Protein AF-A0A6A9UX81-F1 (afdb_monomer)

Structure (mmCIF, N/CA/C/O backbone):
data_AF-A0A6A9UX81-F1
#
_entry.id   AF-A0A6A9UX81-F1
#
loop_
_atom_site.group_PDB
_atom_site.id
_atom_site.type_symbol
_atom_site.label_atom_id
_atom_site.label_alt_id
_atom_site.label_comp_id
_atom_site.label_asym_id
_atom_site.label_entity_id
_atom_site.label_seq_id
_atom_site.pdbx_PDB_ins_code
_atom_site.Cartn_x
_atom_site.Cartn_y
_atom_site.Cartn_z
_atom_site.occupancy
_atom_site.B_iso_or_equiv
_atom_site.auth_seq_id
_atom_site.auth_comp_id
_atom_site.auth_asym_id
_atom_site.auth_atom_id
_atom_site.pdbx_PDB_model_num
ATOM 1 N N . MET A 1 1 ? 59.234 -7.503 52.855 1.00 33.50 1 MET A N 1
ATOM 2 C CA . MET A 1 1 ? 59.767 -7.468 51.477 1.00 33.50 1 MET A CA 1
ATOM 3 C C . MET A 1 1 ? 58.639 -6.999 50.568 1.00 33.50 1 MET A C 1
ATOM 5 O O . MET A 1 1 ? 57.685 -7.744 50.444 1.00 33.50 1 MET A O 1
ATOM 9 N N . GLY A 1 2 ? 58.583 -5.794 50.012 1.00 33.25 2 GLY A N 1
ATOM 10 C CA . GLY A 1 2 ? 59.412 -4.594 50.108 1.00 33.25 2 GLY A CA 1
ATOM 11 C C . GLY A 1 2 ? 58.524 -3.349 49.903 1.00 33.25 2 GLY A C 1
ATOM 12 O O . GLY A 1 2 ? 57.433 -3.483 49.359 1.00 33.25 2 GLY A O 1
ATOM 13 N N . ASP A 1 3 ? 58.996 -2.227 50.456 1.00 30.67 3 ASP A N 1
ATOM 14 C CA . ASP A 1 3 ? 58.802 -0.784 50.182 1.00 30.67 3 ASP A CA 1
ATOM 15 C C . ASP A 1 3 ? 57.480 -0.280 49.552 1.00 30.67 3 ASP A C 1
ATOM 17 O O . ASP A 1 3 ? 56.977 -0.829 48.586 1.00 30.67 3 ASP A O 1
ATOM 21 N N . GLY A 1 4 ? 56.851 0.827 49.956 1.00 28.33 4 GLY A N 1
ATOM 22 C CA . GLY A 1 4 ? 57.247 1.945 50.812 1.00 28.33 4 GLY A CA 1
ATOM 23 C C . GLY A 1 4 ? 56.538 3.231 50.330 1.00 28.33 4 GLY A C 1
ATOM 24 O O . GLY A 1 4 ? 56.509 3.489 49.137 1.00 28.33 4 GLY A O 1
ATOM 25 N N . GLN A 1 5 ? 55.964 3.992 51.277 1.00 32.72 5 GLN A N 1
ATOM 26 C CA . GLN A 1 5 ? 55.718 5.459 51.307 1.00 32.72 5 GLN A CA 1
ATOM 27 C C . GLN A 1 5 ? 55.005 6.160 50.120 1.00 32.72 5 GLN A C 1
ATOM 29 O O . GLN A 1 5 ? 55.440 6.132 48.983 1.00 32.72 5 GLN A O 1
ATOM 34 N N . ALA A 1 6 ? 53.826 6.768 50.308 1.00 31.14 6 ALA A N 1
ATOM 35 C CA . ALA A 1 6 ? 53.504 8.025 51.017 1.00 31.14 6 ALA A CA 1
ATOM 36 C C . ALA A 1 6 ? 53.803 9.316 50.221 1.00 31.14 6 ALA A C 1
ATOM 38 O O . ALA A 1 6 ? 54.936 9.601 49.860 1.00 31.14 6 ALA A O 1
ATOM 39 N N . GLY A 1 7 ? 52.762 10.141 50.047 1.00 28.92 7 GLY A N 1
ATOM 40 C CA . GLY A 1 7 ? 52.852 11.495 49.493 1.00 28.92 7 GLY A CA 1
ATOM 41 C C . GLY A 1 7 ? 51.520 12.252 49.553 1.00 28.92 7 GLY A C 1
ATOM 42 O O . GLY A 1 7 ? 50.871 12.453 48.533 1.00 28.92 7 GLY A O 1
ATOM 43 N N . ARG A 1 8 ? 51.095 12.662 50.758 1.00 28.88 8 ARG A N 1
ATOM 44 C CA . ARG A 1 8 ? 50.194 13.821 50.957 1.00 28.88 8 ARG A CA 1
ATOM 45 C C . ARG A 1 8 ? 51.059 15.097 50.865 1.00 28.88 8 ARG A C 1
ATOM 47 O O . ARG A 1 8 ? 52.245 15.026 51.155 1.00 28.88 8 ARG A O 1
ATOM 54 N N . CYS A 1 9 ? 50.604 16.285 50.475 1.00 26.42 9 CYS A N 1
ATOM 55 C CA . CYS A 1 9 ? 49.669 17.187 51.159 1.00 26.42 9 CYS A CA 1
ATOM 56 C C . CYS A 1 9 ? 49.720 18.538 50.407 1.00 26.42 9 CYS A C 1
ATOM 58 O O . CYS A 1 9 ? 50.811 18.935 50.003 1.00 26.42 9 CYS A O 1
ATOM 60 N N . ARG A 1 10 ? 48.610 19.294 50.372 1.00 29.39 10 ARG A N 1
ATOM 61 C CA . ARG A 1 10 ? 48.448 20.653 50.961 1.00 29.39 10 ARG A CA 1
ATOM 62 C C . ARG A 1 10 ? 47.252 21.395 50.327 1.00 29.39 10 ARG A C 1
ATOM 64 O O . ARG A 1 10 ? 47.310 21.801 49.175 1.00 29.39 10 ARG A O 1
ATOM 71 N N . GLY A 1 11 ? 46.186 21.589 51.119 1.00 28.98 11 GLY A N 1
ATOM 72 C CA . GLY A 1 11 ? 45.311 22.780 51.033 1.00 28.98 11 GLY A CA 1
ATOM 73 C C . GLY A 1 11 ? 46.035 24.014 51.614 1.00 28.98 11 GLY A C 1
ATOM 74 O O . GLY A 1 11 ? 47.216 23.864 51.948 1.00 28.98 11 GLY A O 1
ATOM 75 N N . PRO A 1 12 ? 45.410 25.205 51.779 1.00 40.72 12 PRO A N 1
ATOM 76 C CA . PRO A 1 12 ? 44.123 25.446 52.477 1.00 40.72 12 PRO A CA 1
ATOM 77 C C . PRO A 1 12 ? 43.189 26.456 51.733 1.00 40.72 12 PRO A C 1
ATOM 79 O O . PRO A 1 12 ? 43.625 27.123 50.808 1.00 40.72 12 PRO A O 1
ATOM 82 N N . ALA A 1 13 ? 41.855 26.457 51.872 1.00 29.77 13 ALA A N 1
ATOM 83 C CA . ALA A 1 13 ? 40.932 26.866 52.957 1.00 29.77 13 ALA A CA 1
ATOM 84 C C . ALA A 1 13 ? 40.528 28.365 52.990 1.00 29.77 13 ALA A C 1
ATOM 86 O O . ALA A 1 13 ? 41.381 29.243 52.988 1.00 29.77 13 ALA A O 1
ATOM 87 N N . GLY A 1 14 ? 39.211 28.598 53.150 1.00 27.73 14 GLY A N 1
ATOM 88 C CA . GLY A 1 14 ? 38.564 29.836 53.638 1.00 27.73 14 GLY A CA 1
ATOM 89 C C . GLY A 1 14 ? 37.782 30.613 52.565 1.00 27.73 14 GLY A C 1
ATOM 90 O O . GLY A 1 14 ? 38.334 30.897 51.516 1.00 27.73 14 GLY A O 1
ATOM 91 N N . GLY A 1 15 ? 36.511 31.010 52.711 1.00 27.08 15 GLY A N 1
ATOM 92 C CA . GLY A 1 15 ? 35.544 30.951 53.815 1.00 27.08 15 GLY A CA 1
ATOM 93 C C . GLY A 1 15 ? 34.282 31.786 53.477 1.00 27.08 15 GLY A C 1
ATOM 94 O O . GLY A 1 15 ? 34.337 32.627 52.588 1.00 27.08 15 GLY A O 1
ATOM 95 N N . GLY A 1 16 ? 33.168 31.559 54.200 1.00 27.00 16 GLY A N 1
ATOM 96 C CA . GLY A 1 16 ? 31.976 32.445 54.275 1.00 27.00 16 GLY A CA 1
ATOM 97 C C . GLY A 1 16 ? 30.701 31.926 53.578 1.00 27.00 16 GLY A C 1
ATOM 98 O O . GLY A 1 16 ? 30.511 32.151 52.394 1.00 27.00 16 GLY A O 1
ATOM 99 N N . GLN A 1 17 ? 29.904 31.039 54.194 1.00 31.28 17 GLN A N 1
ATOM 100 C CA . GLN A 1 17 ? 28.659 31.304 54.969 1.00 31.28 17 GLN A CA 1
ATOM 101 C C . GLN A 1 17 ? 27.554 32.095 54.223 1.00 31.28 17 GLN A C 1
ATOM 103 O O . GLN A 1 17 ? 27.697 33.281 53.980 1.00 31.28 17 GLN A O 1
ATOM 108 N N . ARG A 1 18 ? 26.522 31.390 53.715 1.00 30.02 18 ARG A N 1
ATOM 109 C CA . ARG A 1 18 ? 25.115 31.270 54.209 1.00 30.02 18 ARG A CA 1
ATOM 110 C C . ARG A 1 18 ? 24.264 32.556 54.098 1.00 30.02 18 ARG A C 1
ATOM 112 O O . ARG A 1 18 ? 24.608 33.549 54.716 1.00 30.02 18 ARG A O 1
ATOM 119 N N . LEU A 1 19 ? 23.091 32.473 53.442 1.00 29.62 19 LEU A N 1
ATOM 120 C CA . LEU A 1 19 ? 21.732 32.549 54.042 1.00 29.62 19 LEU A CA 1
ATOM 121 C C . LEU A 1 19 ? 20.599 32.700 52.979 1.00 29.62 19 LEU A C 1
ATOM 123 O O . LEU A 1 19 ? 20.724 33.444 52.020 1.00 29.62 19 LEU A O 1
ATOM 127 N N . HIS A 1 20 ? 19.504 31.968 53.235 1.00 26.72 20 HIS A N 1
ATOM 128 C CA . HIS A 1 20 ? 18.062 32.170 52.958 1.00 26.72 20 HIS A CA 1
ATOM 129 C C . HIS A 1 20 ? 17.434 32.485 51.573 1.00 26.72 20 HIS A C 1
ATOM 131 O O . HIS A 1 20 ? 17.613 33.538 50.984 1.00 26.72 20 HIS A O 1
ATOM 137 N N . ALA A 1 21 ? 16.541 31.556 51.182 1.00 31.17 21 ALA A N 1
ATOM 138 C CA . ALA A 1 21 ? 15.110 31.686 50.836 1.00 31.17 21 ALA A CA 1
ATOM 139 C C . ALA A 1 21 ? 14.558 32.952 50.136 1.00 31.17 21 ALA A C 1
ATOM 141 O O . ALA A 1 21 ? 14.600 34.047 50.682 1.00 31.17 21 ALA A O 1
ATOM 142 N N . GLY A 1 22 ? 13.816 32.742 49.037 1.00 26.39 22 GLY A N 1
ATOM 143 C CA . GLY A 1 22 ? 12.868 33.723 48.495 1.00 26.39 22 GLY A CA 1
ATOM 144 C C . GLY A 1 22 ? 12.049 33.192 47.313 1.00 26.39 22 GLY A C 1
ATOM 145 O O . GLY A 1 22 ? 12.591 32.924 46.248 1.00 26.39 22 GLY A O 1
ATOM 146 N N . ARG A 1 23 ? 10.735 33.029 47.517 1.00 30.92 23 ARG A N 1
ATOM 147 C CA . ARG A 1 23 ? 9.709 32.787 46.485 1.00 30.92 23 ARG A CA 1
ATOM 148 C C . ARG A 1 23 ? 9.555 34.018 45.579 1.00 30.92 23 ARG A C 1
ATOM 150 O O . ARG A 1 23 ? 9.539 35.122 46.108 1.00 30.92 23 ARG A O 1
ATOM 157 N N . ALA A 1 24 ? 9.247 33.821 44.296 1.00 29.77 24 ALA A N 1
ATOM 158 C CA . ALA A 1 24 ? 8.413 34.749 43.521 1.00 29.77 24 ALA A CA 1
ATOM 159 C C . ALA A 1 24 ? 7.804 34.051 42.289 1.00 29.77 24 ALA A C 1
ATOM 161 O O . ALA A 1 24 ? 8.525 33.520 41.448 1.00 29.77 24 ALA A O 1
ATOM 162 N N . GLY A 1 25 ? 6.469 34.030 42.227 1.00 25.17 25 GLY A N 1
ATOM 163 C CA . GLY A 1 25 ? 5.693 33.882 40.991 1.00 25.17 25 GLY A CA 1
ATOM 164 C C . GLY A 1 25 ? 5.454 35.257 40.325 1.00 25.17 25 GLY A C 1
ATOM 165 O O . GLY A 1 25 ? 6.233 36.169 40.586 1.00 25.17 25 GLY A O 1
ATOM 166 N N . PRO A 1 26 ? 4.411 35.434 39.489 1.00 51.25 26 PRO A N 1
ATOM 167 C CA . PRO A 1 26 ? 4.573 35.672 38.047 1.00 51.25 26 PRO A CA 1
ATOM 168 C C . PRO A 1 26 ? 4.013 37.025 37.529 1.00 51.25 26 PRO A C 1
ATOM 170 O O . PRO A 1 26 ? 3.548 37.843 38.317 1.00 51.25 26 PRO A O 1
ATOM 173 N N . ASP A 1 27 ? 3.989 37.150 36.185 1.00 28.89 27 ASP A N 1
ATOM 174 C CA . ASP A 1 27 ? 3.226 38.080 35.303 1.00 28.89 27 ASP A CA 1
ATOM 175 C C . ASP A 1 27 ? 3.899 39.428 34.911 1.00 28.89 27 ASP A C 1
ATOM 177 O O . ASP A 1 27 ? 4.815 39.855 35.613 1.00 28.89 27 ASP A O 1
ATOM 181 N N . PRO A 1 28 ? 3.473 40.165 33.844 1.00 41.22 28 PRO A N 1
ATOM 182 C CA . PRO A 1 28 ? 2.483 39.860 32.797 1.00 41.22 28 PRO A CA 1
ATOM 183 C C . PRO A 1 28 ? 2.856 40.234 31.333 1.00 41.22 28 PRO A C 1
ATOM 185 O O . PRO A 1 28 ? 3.861 40.864 31.014 1.00 41.22 28 PRO A O 1
ATOM 188 N N . ALA A 1 29 ? 1.938 39.828 30.450 1.00 31.98 29 ALA A N 1
ATOM 189 C CA . ALA A 1 29 ? 1.677 40.195 29.055 1.00 31.98 29 ALA A CA 1
ATOM 190 C C . ALA A 1 29 ? 2.206 41.538 28.497 1.00 31.98 29 ALA A C 1
ATOM 192 O O . ALA A 1 29 ? 1.993 42.603 29.074 1.00 31.98 29 ALA A O 1
ATOM 193 N N . VAL A 1 30 ? 2.657 41.507 27.231 1.00 33.72 30 VAL A N 1
ATOM 194 C CA . VAL A 1 30 ? 2.607 42.667 26.321 1.00 33.72 30 VAL A CA 1
ATOM 195 C C . VAL A 1 30 ? 1.978 42.275 24.981 1.00 33.72 30 VAL A C 1
ATOM 197 O O . VAL A 1 30 ? 2.383 41.330 24.307 1.00 33.72 30 VAL A O 1
ATOM 200 N N . ARG A 1 31 ? 0.934 43.037 24.646 1.00 29.77 31 ARG A N 1
ATOM 201 C CA . ARG A 1 31 ? 0.077 42.981 23.458 1.00 29.77 31 ARG A CA 1
ATOM 202 C C . ARG A 1 31 ? 0.828 43.363 22.179 1.00 29.77 31 ARG A C 1
ATOM 204 O O . ARG A 1 31 ? 1.710 44.214 22.194 1.00 29.77 31 ARG A O 1
ATOM 211 N N . GLY A 1 32 ? 0.401 42.767 21.068 1.00 28.34 32 GLY A N 1
ATOM 212 C CA . GLY A 1 32 ? 0.969 42.971 19.740 1.00 28.34 32 GLY A CA 1
ATOM 213 C C . GLY A 1 32 ? 0.595 44.277 19.031 1.00 28.34 32 GLY A C 1
ATOM 214 O O . GLY A 1 32 ? -0.259 45.050 19.466 1.00 28.34 32 GLY A O 1
ATOM 215 N N . ARG A 1 33 ? 1.221 44.452 17.863 1.00 28.62 33 ARG A N 1
ATOM 216 C CA . ARG A 1 33 ? 0.778 45.309 16.756 1.00 28.62 33 ARG A CA 1
ATOM 217 C C . ARG A 1 33 ? 1.130 44.652 15.406 1.00 28.62 33 ARG A C 1
ATOM 219 O O . ARG A 1 33 ? 2.049 43.837 15.363 1.00 28.62 33 ARG A O 1
ATOM 226 N N . PRO A 1 34 ? 0.371 44.952 14.336 1.00 30.97 34 PRO A N 1
ATOM 227 C CA . PRO A 1 34 ? 0.223 44.087 13.166 1.00 30.97 34 PRO A CA 1
ATOM 228 C C . PRO A 1 34 ? 1.205 44.432 12.038 1.00 30.97 34 PRO A C 1
ATOM 230 O O . PRO A 1 34 ? 1.496 45.604 11.802 1.00 30.97 34 PRO A O 1
ATOM 233 N N . LEU A 1 35 ? 1.658 43.418 11.295 1.00 31.75 35 LEU A N 1
ATOM 234 C CA . LEU A 1 35 ? 2.387 43.591 10.035 1.00 31.75 35 LEU A CA 1
ATOM 235 C C . LEU A 1 35 ? 1.437 43.442 8.841 1.00 31.75 35 LEU A C 1
ATOM 237 O O . LEU A 1 35 ? 0.598 42.544 8.785 1.00 31.75 35 LEU A O 1
ATOM 241 N N . ALA A 1 36 ? 1.563 44.398 7.926 1.00 30.00 36 ALA A N 1
ATOM 242 C CA . ALA A 1 36 ? 0.668 44.680 6.819 1.00 30.00 36 ALA A CA 1
ATOM 243 C C . ALA A 1 36 ? 0.639 43.584 5.739 1.00 30.00 36 ALA A C 1
ATOM 245 O O . ALA A 1 36 ? 1.663 43.026 5.348 1.00 30.00 36 ALA A O 1
ATOM 246 N N . LEU A 1 37 ? -0.565 43.347 5.212 1.00 31.47 37 LEU A N 1
ATOM 247 C CA . LEU A 1 37 ? -0.847 42.529 4.035 1.00 31.47 37 LEU A CA 1
ATOM 248 C C . LEU A 1 37 ? -0.314 43.213 2.766 1.00 31.47 37 LEU A C 1
ATOM 250 O O . LEU A 1 37 ? -0.820 44.259 2.357 1.00 31.47 37 LEU A O 1
ATOM 254 N N . ALA A 1 38 ? 0.667 42.592 2.111 1.00 34.81 38 ALA A N 1
ATOM 255 C CA . ALA A 1 38 ? 1.052 42.915 0.741 1.00 34.81 38 ALA A CA 1
ATOM 256 C C . ALA A 1 38 ? 0.093 42.231 -0.252 1.00 34.81 38 ALA A C 1
ATOM 258 O O . ALA A 1 38 ? -0.232 41.051 -0.128 1.00 34.81 38 ALA A O 1
ATOM 259 N N . GLY A 1 39 ? -0.394 43.009 -1.220 1.00 27.59 39 GLY A N 1
ATOM 260 C CA . GLY A 1 39 ? -1.513 42.671 -2.096 1.00 27.59 39 GLY A CA 1
ATOM 261 C C . GLY A 1 39 ? -1.293 41.486 -3.041 1.00 27.59 39 GLY A C 1
ATOM 262 O O . GLY A 1 39 ? -0.326 41.419 -3.798 1.00 27.59 39 GLY A O 1
ATOM 263 N N . HIS A 1 40 ? -2.285 40.597 -3.081 1.00 30.58 40 HIS A N 1
ATOM 264 C CA . HIS A 1 40 ? -2.420 39.574 -4.111 1.00 30.58 40 HIS A CA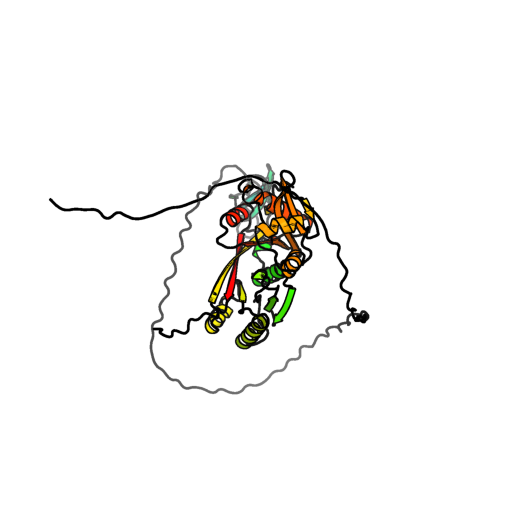 1
ATOM 265 C C . HIS A 1 40 ? -2.932 40.188 -5.423 1.00 30.58 40 HIS A C 1
ATOM 267 O O . HIS A 1 40 ? -4.064 40.672 -5.510 1.00 30.58 40 HIS A O 1
ATOM 273 N N . ARG A 1 41 ? -2.124 40.107 -6.488 1.00 29.47 41 ARG A N 1
ATOM 274 C CA . ARG A 1 41 ? -2.603 40.283 -7.867 1.00 29.47 41 ARG A CA 1
ATOM 275 C C . ARG A 1 41 ? -3.557 39.135 -8.215 1.00 29.47 41 ARG A C 1
ATOM 277 O O . ARG A 1 41 ? -3.158 37.977 -8.278 1.00 29.47 41 ARG A O 1
ATOM 284 N N . ARG A 1 42 ? -4.825 39.471 -8.471 1.00 31.02 42 ARG A N 1
ATOM 285 C CA . ARG A 1 42 ? -5.843 38.557 -9.011 1.00 31.02 42 ARG A CA 1
ATOM 286 C C . ARG A 1 42 ? -5.462 38.118 -10.429 1.00 31.02 42 ARG A C 1
ATOM 288 O O . ARG A 1 42 ? -5.586 38.902 -11.367 1.00 31.02 42 ARG A O 1
ATOM 295 N N . VAL A 1 43 ? -5.083 36.854 -10.602 1.00 31.77 43 VAL A N 1
ATOM 296 C CA . VAL A 1 43 ? -5.045 36.206 -11.922 1.00 31.77 43 VAL A CA 1
ATOM 297 C C . VAL A 1 43 ? -6.451 35.687 -12.234 1.00 31.77 43 VAL A C 1
ATOM 299 O O . VAL A 1 43 ? -6.961 34.784 -11.574 1.00 31.77 43 VAL A O 1
ATOM 302 N N . ARG A 1 44 ? -7.115 36.296 -13.224 1.00 29.09 44 ARG A N 1
ATOM 303 C CA . ARG A 1 44 ? -8.396 35.819 -13.767 1.00 29.09 44 ARG A CA 1
ATOM 304 C C . ARG A 1 44 ? -8.153 34.550 -14.590 1.00 29.09 44 ARG A C 1
ATOM 306 O O . ARG A 1 44 ? -7.587 34.630 -15.677 1.00 29.09 44 ARG A O 1
ATOM 313 N N . LEU A 1 45 ? -8.641 33.403 -14.121 1.00 32.31 45 LEU A N 1
ATOM 314 C CA . LEU A 1 45 ? -8.767 32.198 -14.946 1.00 32.31 45 LEU A CA 1
ATOM 315 C C . LEU A 1 45 ? -9.900 32.402 -15.965 1.00 32.31 45 LEU A C 1
ATOM 317 O O . LEU A 1 45 ? -11.072 32.511 -15.599 1.00 32.31 45 LEU A O 1
ATOM 321 N N . ARG A 1 46 ? -9.552 32.477 -17.255 1.00 30.38 46 ARG A N 1
ATOM 322 C CA . ARG A 1 46 ? -10.523 32.435 -18.357 1.00 30.38 46 ARG A CA 1
ATOM 323 C C . ARG A 1 46 ? -11.106 31.021 -18.450 1.00 30.38 46 ARG A C 1
ATOM 325 O O . ARG A 1 46 ? -10.376 30.059 -18.663 1.00 30.38 46 ARG A O 1
ATOM 332 N N . ARG A 1 47 ? -12.430 30.902 -18.310 1.00 31.53 47 ARG A N 1
ATOM 333 C CA . ARG A 1 47 ? -13.185 29.681 -18.627 1.00 31.53 47 ARG A CA 1
ATOM 334 C C . ARG A 1 47 ? -13.203 29.487 -20.147 1.00 31.53 47 ARG A C 1
ATOM 336 O O . ARG A 1 47 ? -13.728 30.345 -20.851 1.00 31.53 47 ARG A O 1
ATOM 343 N N . HIS A 1 48 ? -12.671 28.368 -20.639 1.00 31.83 48 HIS A N 1
ATOM 344 C CA . HIS A 1 48 ? -12.914 27.911 -22.010 1.00 31.83 48 HIS A CA 1
ATOM 345 C C . HIS A 1 48 ? -14.214 27.085 -22.073 1.00 31.83 48 HIS A C 1
ATOM 347 O O . HIS A 1 48 ? -14.469 26.286 -21.167 1.00 31.83 48 HIS A O 1
ATOM 353 N N . PRO A 1 49 ? -15.056 27.273 -23.106 1.00 32.22 49 PRO A N 1
ATOM 354 C CA . PRO A 1 49 ? -16.322 26.565 -23.245 1.00 32.22 49 PRO A CA 1
ATOM 355 C C . PRO A 1 49 ? -16.127 25.119 -23.723 1.00 32.22 49 PRO A C 1
ATOM 357 O O . PRO A 1 49 ? -15.221 24.807 -24.494 1.00 32.22 49 PRO A O 1
ATOM 360 N N . ARG A 1 50 ? -17.020 24.242 -23.252 1.00 34.75 50 ARG A N 1
ATOM 361 C CA . ARG A 1 50 ? -17.103 22.812 -23.579 1.00 34.75 50 ARG A CA 1
ATOM 362 C C . ARG A 1 50 ? -17.387 22.613 -25.075 1.00 34.75 50 ARG A C 1
ATOM 364 O O . ARG A 1 50 ? -18.493 22.897 -25.529 1.00 34.75 50 ARG A O 1
ATOM 371 N N . GLY A 1 51 ? -16.409 22.101 -25.819 1.00 29.23 51 GLY A N 1
ATOM 372 C CA . GLY A 1 51 ? -16.589 21.600 -27.185 1.00 29.23 51 GLY A CA 1
ATOM 373 C C . GLY A 1 51 ? -17.123 20.163 -27.190 1.00 29.23 51 GLY A C 1
ATOM 374 O O . GLY A 1 51 ? -16.677 19.332 -26.403 1.00 29.23 51 GLY A O 1
ATOM 375 N N . ARG A 1 52 ? -18.103 19.888 -28.061 1.00 34.75 52 ARG A N 1
ATOM 376 C CA . ARG A 1 52 ? -18.666 18.553 -28.346 1.00 34.75 52 ARG A CA 1
ATOM 377 C C . ARG A 1 52 ? -17.589 17.581 -28.871 1.00 34.75 52 ARG A C 1
ATOM 379 O O . ARG A 1 52 ? -16.675 18.034 -29.557 1.00 34.75 52 ARG A O 1
ATOM 386 N N . PRO A 1 53 ? -17.712 16.262 -28.628 1.00 35.03 53 PRO A N 1
ATOM 387 C CA . PRO A 1 53 ? -16.794 15.276 -29.194 1.00 35.03 53 PRO A CA 1
ATOM 388 C C . PRO A 1 53 ? -17.019 15.098 -30.712 1.00 35.03 53 PRO A C 1
ATOM 390 O O . PRO A 1 53 ? -18.158 15.220 -31.173 1.00 35.03 53 PRO A O 1
ATOM 393 N N . PRO A 1 54 ? -15.966 14.802 -31.498 1.00 34.44 54 PRO A N 1
ATOM 394 C CA . PRO A 1 54 ? -16.087 14.580 -32.934 1.00 34.44 54 PRO A CA 1
ATOM 395 C C . PRO A 1 54 ? -16.688 13.205 -33.261 1.00 34.44 54 PRO A C 1
ATOM 397 O O . PRO A 1 54 ? -16.397 12.195 -32.622 1.00 34.44 54 PRO A O 1
ATOM 400 N N . VAL A 1 55 ? -17.519 13.192 -34.303 1.00 35.81 55 VAL A N 1
ATOM 401 C CA . VAL A 1 55 ? -18.123 12.010 -34.929 1.00 35.81 55 VAL A CA 1
ATOM 402 C C . VAL A 1 55 ? -17.061 11.285 -35.764 1.00 35.81 55 VAL A C 1
ATOM 404 O O . VAL A 1 55 ? -16.446 11.888 -36.640 1.00 35.81 55 VAL A O 1
ATOM 407 N N . LEU A 1 56 ? -16.852 9.991 -35.509 1.00 36.38 56 LEU A N 1
ATOM 408 C CA . LEU A 1 56 ? -16.014 9.118 -36.339 1.00 36.38 56 LEU A CA 1
ATOM 409 C C . LEU A 1 56 ? -16.775 8.719 -37.619 1.00 36.38 56 LEU A C 1
ATOM 411 O O . LEU A 1 56 ? -17.878 8.179 -37.501 1.00 36.38 56 LEU A O 1
ATOM 415 N N . PRO A 1 57 ? -16.223 8.908 -38.833 1.00 35.06 57 PRO A N 1
ATOM 416 C CA . PRO A 1 57 ? -16.820 8.354 -40.039 1.00 35.06 57 PRO A CA 1
ATOM 417 C C . PRO A 1 57 ? -16.517 6.853 -40.170 1.00 35.06 57 PRO A C 1
ATOM 419 O O . PRO A 1 57 ? -15.419 6.372 -39.886 1.00 35.06 57 PRO A O 1
ATOM 422 N N . GLY A 1 58 ? -17.554 6.122 -40.580 1.00 30.19 58 GLY A N 1
ATOM 423 C CA . GLY A 1 58 ? -17.628 4.668 -40.611 1.00 30.19 58 GLY A CA 1
ATOM 424 C C . GLY A 1 58 ? -16.692 3.970 -41.599 1.00 30.19 58 GLY A C 1
ATOM 425 O O . GLY A 1 58 ? -16.296 4.493 -42.639 1.00 30.19 58 GLY A O 1
ATOM 426 N N . ARG A 1 59 ? -16.391 2.717 -41.249 1.00 32.12 59 ARG A N 1
ATOM 427 C CA . ARG A 1 59 ? -15.679 1.735 -42.069 1.00 32.12 59 ARG A CA 1
ATOM 428 C C . ARG A 1 59 ? -16.423 1.490 -43.388 1.00 32.12 59 ARG A C 1
ATOM 430 O O . ARG A 1 59 ? -17.606 1.159 -43.369 1.00 32.12 59 ARG A O 1
ATOM 437 N N . ARG A 1 60 ? -15.704 1.543 -44.513 1.00 31.59 60 ARG A N 1
ATOM 438 C CA . ARG A 1 60 ? -16.085 0.862 -45.761 1.00 31.59 60 ARG A CA 1
ATOM 439 C C . ARG A 1 60 ? -15.159 -0.340 -45.997 1.00 31.59 60 ARG A C 1
ATOM 441 O O . ARG A 1 60 ? -13.973 -0.246 -45.678 1.00 31.59 60 ARG A O 1
ATOM 448 N N . PRO A 1 61 ? -15.680 -1.463 -46.517 1.00 32.62 61 PRO A N 1
ATOM 449 C CA . PRO A 1 61 ? -14.905 -2.674 -46.759 1.00 32.62 61 PRO A CA 1
ATOM 450 C C . PRO A 1 61 ? -14.106 -2.544 -48.062 1.00 32.62 61 PRO A C 1
ATOM 452 O O . PRO A 1 61 ? -14.637 -2.089 -49.074 1.00 32.62 61 PRO A O 1
ATOM 455 N N . VAL A 1 62 ? -12.835 -2.951 -48.049 1.00 34.72 62 VAL A N 1
ATOM 456 C CA . VAL A 1 62 ? -12.007 -3.018 -49.261 1.00 34.72 62 VAL A CA 1
ATOM 457 C C . VAL A 1 62 ? -12.052 -4.434 -49.827 1.00 34.72 62 VAL A C 1
ATOM 459 O O . VAL A 1 62 ? -11.826 -5.419 -49.123 1.00 34.72 62 VAL A O 1
ATOM 462 N N . HIS A 1 63 ? -12.389 -4.490 -51.112 1.00 29.97 63 HIS A N 1
ATOM 463 C CA . HIS A 1 63 ? -12.489 -5.666 -51.960 1.00 29.97 63 HIS A CA 1
ATOM 464 C C . HIS A 1 63 ? -11.180 -6.459 -52.063 1.00 29.97 63 HIS A C 1
ATOM 466 O O . HIS A 1 63 ? -10.088 -5.902 -52.154 1.00 29.97 63 HIS A O 1
ATOM 472 N N . ARG A 1 64 ? -11.333 -7.786 -52.146 1.00 34.16 64 ARG A N 1
ATOM 473 C CA . ARG A 1 64 ? -10.328 -8.718 -52.667 1.00 34.16 64 ARG A CA 1
ATOM 474 C C . ARG A 1 64 ? -10.116 -8.460 -54.161 1.00 34.16 64 ARG A C 1
ATOM 476 O O . ARG A 1 64 ? -11.079 -8.505 -54.921 1.00 34.16 64 ARG A O 1
ATOM 483 N N . GLY A 1 65 ? -8.863 -8.290 -54.565 1.00 28.61 65 GLY A N 1
ATOM 484 C CA . GLY A 1 65 ? -8.408 -8.383 -55.950 1.00 28.61 65 GLY A CA 1
ATOM 485 C C . GLY A 1 65 ? -7.078 -9.129 -55.974 1.00 28.61 65 GLY A C 1
ATOM 486 O O . GLY A 1 65 ? -6.134 -8.717 -55.305 1.00 28.61 65 GLY A O 1
ATOM 487 N N . GLY A 1 66 ? -7.041 -10.269 -56.662 1.00 27.52 66 GLY A N 1
ATOM 488 C CA . GLY A 1 66 ? -5.829 -11.046 -56.902 1.00 27.52 66 GLY A CA 1
ATOM 489 C C . GLY A 1 66 ? -5.142 -10.650 -58.208 1.00 27.52 66 GLY A C 1
ATOM 490 O O . GLY A 1 66 ? -5.783 -10.080 -59.080 1.00 27.52 66 GLY A O 1
ATOM 491 N N . HIS A 1 67 ? -3.846 -10.961 -58.295 1.00 29.61 67 HIS A N 1
ATOM 492 C CA . HIS A 1 67 ? -3.030 -11.354 -59.464 1.00 29.61 67 HIS A CA 1
ATOM 493 C C . HIS A 1 67 ? -1.566 -11.369 -58.959 1.00 29.61 67 HIS A C 1
ATOM 495 O O . HIS A 1 67 ? -1.112 -10.396 -58.375 1.00 29.61 67 HIS A O 1
ATOM 501 N N . ALA A 1 68 ? -0.892 -12.516 -58.832 1.00 30.11 68 ALA A N 1
ATOM 502 C CA . ALA A 1 68 ? -0.229 -13.325 -59.865 1.00 30.11 68 ALA A CA 1
ATOM 503 C C . ALA A 1 68 ? 1.023 -12.665 -60.494 1.00 30.11 68 ALA A C 1
ATOM 505 O O . ALA A 1 68 ? 0.890 -11.785 -61.335 1.00 30.11 68 ALA A O 1
ATOM 506 N N . GLY A 1 69 ? 2.214 -13.211 -60.187 1.00 27.41 69 GLY A N 1
ATOM 507 C CA . GLY A 1 69 ? 3.255 -13.452 -61.203 1.00 27.41 69 GLY A CA 1
ATOM 508 C C . GLY A 1 69 ? 4.699 -12.969 -60.949 1.00 27.41 69 GLY A C 1
ATOM 509 O O . GLY A 1 69 ? 4.937 -11.773 -60.870 1.00 27.41 69 GLY A O 1
ATOM 510 N N . ARG A 1 70 ? 5.629 -13.945 -61.052 1.00 28.56 70 ARG A N 1
ATOM 511 C CA . ARG A 1 70 ? 7.095 -13.907 -61.351 1.00 28.56 70 ARG A CA 1
ATOM 512 C C . ARG A 1 70 ? 8.041 -13.592 -60.172 1.00 28.56 70 ARG A C 1
ATOM 514 O O . ARG A 1 70 ? 7.859 -12.583 -59.516 1.00 28.56 70 ARG A O 1
ATOM 521 N N . ALA A 1 71 ? 8.980 -14.444 -59.726 1.00 26.81 71 ALA A N 1
ATOM 522 C CA . ALA A 1 71 ? 10.000 -15.346 -60.319 1.00 26.81 71 ALA A CA 1
ATOM 523 C C . ALA A 1 71 ? 11.334 -14.654 -60.696 1.00 26.81 71 ALA A C 1
ATOM 525 O O . ALA A 1 71 ? 11.323 -13.702 -61.468 1.00 26.81 71 ALA A O 1
ATOM 526 N N . GLY A 1 72 ? 12.449 -15.214 -60.186 1.00 26.03 72 GLY A N 1
ATOM 527 C CA . GLY A 1 72 ? 13.863 -14.818 -60.375 1.00 26.03 72 GLY A CA 1
ATOM 528 C C . GLY A 1 72 ? 14.457 -14.205 -59.093 1.00 26.03 72 GLY A C 1
ATOM 529 O O . GLY A 1 72 ? 13.826 -13.336 -58.515 1.00 26.03 72 GLY A O 1
ATOM 530 N N . GLU A 1 73 ? 15.595 -14.596 -58.516 1.00 28.20 73 GLU A N 1
ATOM 531 C CA . GLU A 1 73 ? 16.745 -15.372 -58.989 1.00 28.20 73 GLU A CA 1
ATOM 532 C C . GLU A 1 73 ? 17.542 -15.940 -57.796 1.00 28.20 73 GLU A C 1
ATOM 534 O O . GLU A 1 73 ? 17.464 -15.454 -56.667 1.00 28.20 73 GLU A O 1
ATOM 539 N N . ALA A 1 74 ? 18.305 -16.996 -58.073 1.00 26.58 74 ALA A N 1
ATOM 540 C CA . ALA A 1 74 ? 19.161 -17.725 -57.149 1.00 26.58 74 ALA A CA 1
ATOM 541 C C . ALA A 1 74 ? 20.590 -17.154 -57.110 1.00 26.58 74 ALA A C 1
ATOM 543 O O . ALA A 1 74 ? 21.144 -16.797 -58.144 1.00 26.58 74 ALA A O 1
ATOM 544 N N . GLY A 1 75 ? 21.230 -17.195 -55.937 1.00 27.53 75 GLY A N 1
ATOM 545 C CA . GLY A 1 75 ? 22.671 -16.990 -55.766 1.00 27.53 75 GLY A CA 1
ATOM 546 C C . GLY A 1 75 ? 23.220 -17.918 -54.681 1.00 27.53 75 GLY A C 1
ATOM 547 O O . GLY A 1 75 ? 22.831 -17.824 -53.520 1.00 27.53 75 GLY A O 1
ATOM 548 N N . ARG A 1 76 ? 24.081 -18.860 -55.080 1.00 29.06 76 ARG A N 1
ATOM 549 C CA . ARG A 1 76 ? 24.761 -19.861 -54.240 1.00 29.06 76 ARG A CA 1
ATOM 550 C C . ARG A 1 76 ? 26.106 -19.322 -53.708 1.00 29.06 76 ARG A C 1
ATOM 552 O O . ARG A 1 76 ? 26.840 -18.771 -54.512 1.00 29.06 76 ARG A O 1
ATOM 559 N N . LEU A 1 77 ? 26.386 -19.581 -52.414 1.00 29.47 77 LEU A N 1
ATOM 560 C CA . LEU A 1 77 ? 27.596 -20.175 -51.757 1.00 29.47 77 LEU A CA 1
ATOM 561 C C . LEU A 1 77 ? 29.028 -19.684 -52.129 1.00 29.47 77 LEU A C 1
ATOM 563 O O . LEU A 1 77 ? 29.242 -19.324 -53.280 1.00 29.47 77 LEU A O 1
ATOM 567 N N . PRO A 1 78 ? 30.040 -19.711 -51.211 1.00 35.97 78 PRO A N 1
ATOM 568 C CA . PRO A 1 78 ? 30.498 -20.893 -50.437 1.00 35.97 78 PRO A CA 1
ATOM 569 C C . PRO A 1 78 ? 30.805 -20.655 -48.935 1.00 35.97 78 PRO A C 1
ATOM 571 O O . PRO A 1 78 ? 31.072 -19.545 -48.500 1.00 35.97 78 PRO A O 1
ATOM 574 N N . CYS A 1 79 ? 30.543 -21.626 -48.051 1.00 26.06 79 CYS A N 1
ATOM 575 C CA . CYS A 1 79 ? 31.423 -22.718 -47.576 1.00 26.06 79 CYS A CA 1
ATOM 576 C C . CYS A 1 79 ? 32.734 -22.253 -46.906 1.00 26.06 79 CYS A C 1
ATOM 578 O O . CYS A 1 79 ? 33.698 -21.925 -47.587 1.00 26.06 79 CYS A O 1
ATOM 580 N N . GLY A 1 80 ? 32.791 -22.356 -45.574 1.00 26.45 80 GLY A N 1
ATOM 581 C CA . GLY A 1 80 ? 34.013 -22.304 -44.770 1.00 26.45 80 GLY A CA 1
ATOM 582 C C . GLY A 1 80 ? 33.824 -23.130 -43.496 1.00 26.45 80 GLY A C 1
ATOM 583 O O . GLY A 1 80 ? 32.969 -22.824 -42.669 1.00 26.45 80 GLY A O 1
ATOM 584 N N . CYS A 1 81 ? 34.566 -24.228 -43.398 1.00 25.47 81 CYS A N 1
ATOM 585 C CA . CYS A 1 81 ? 34.494 -25.258 -42.364 1.00 25.47 81 CYS A CA 1
ATOM 586 C C . CYS A 1 81 ? 35.435 -24.928 -41.190 1.00 25.47 81 CYS A C 1
ATOM 588 O O . CYS A 1 81 ? 36.521 -24.408 -41.431 1.00 25.47 81 CYS A O 1
ATOM 590 N N . GLY A 1 82 ? 35.105 -25.345 -39.959 1.00 25.55 82 GLY A N 1
ATOM 591 C CA . GLY A 1 82 ? 36.126 -25.537 -38.916 1.00 25.55 82 GLY A CA 1
ATOM 592 C C . GLY A 1 82 ? 35.642 -25.561 -37.461 1.00 25.55 82 GLY A C 1
ATOM 593 O O . GLY A 1 82 ? 35.347 -24.512 -36.910 1.00 25.55 82 GLY A O 1
ATOM 594 N N . GLY A 1 83 ? 35.666 -26.758 -36.848 1.00 25.94 83 GLY A N 1
ATOM 595 C CA . GLY A 1 83 ? 35.783 -27.023 -35.395 1.00 25.94 83 GLY A CA 1
ATOM 596 C C . GLY A 1 83 ? 34.532 -26.738 -34.551 1.00 25.94 83 GLY A C 1
ATOM 597 O O . GLY A 1 83 ? 34.057 -25.620 -34.490 1.00 25.94 83 GLY A O 1
ATOM 598 N N . GLY A 1 84 ? 33.887 -27.687 -33.871 1.00 24.50 84 GLY A N 1
ATOM 599 C CA . GLY A 1 84 ? 34.455 -28.693 -32.973 1.00 24.50 84 GLY A CA 1
ATOM 600 C C . GLY A 1 84 ? 34.127 -28.278 -31.530 1.00 24.50 84 GLY A C 1
ATOM 601 O O . GLY A 1 84 ? 34.772 -27.388 -30.996 1.00 24.50 84 GLY A O 1
ATOM 602 N N . GLY A 1 85 ? 33.099 -28.873 -30.908 1.00 27.31 85 GLY A N 1
ATOM 603 C CA . GLY A 1 85 ? 32.726 -28.523 -29.528 1.00 27.31 85 GLY A CA 1
ATOM 604 C C . GLY A 1 85 ? 31.399 -29.108 -29.033 1.00 27.31 85 GLY A C 1
ATOM 605 O O . GLY A 1 85 ? 30.391 -28.416 -28.982 1.00 27.31 85 GLY A O 1
ATOM 606 N N . LEU A 1 86 ? 31.415 -30.402 -28.704 1.00 29.36 86 LEU A N 1
ATOM 607 C CA . LEU A 1 86 ? 30.629 -31.092 -27.664 1.00 29.36 86 LEU A CA 1
ATOM 608 C C . LEU A 1 86 ? 29.246 -30.504 -27.288 1.00 29.36 86 LEU A C 1
ATOM 610 O O . LEU A 1 86 ? 29.110 -29.664 -26.399 1.00 29.36 86 LEU A O 1
ATOM 614 N N . ARG A 1 87 ? 28.174 -31.064 -27.870 1.00 27.41 87 ARG A N 1
ATOM 615 C CA . ARG A 1 87 ? 26.812 -30.935 -27.325 1.00 27.41 87 ARG A CA 1
ATOM 616 C C . ARG A 1 87 ? 26.682 -31.780 -26.056 1.00 27.41 87 ARG A C 1
ATOM 618 O O . ARG A 1 87 ? 26.572 -33.001 -26.128 1.00 27.41 87 ARG A O 1
ATOM 625 N N . ALA A 1 88 ? 26.631 -31.121 -24.903 1.00 30.56 88 ALA A N 1
ATOM 626 C CA . ALA A 1 88 ? 26.230 -31.740 -23.648 1.00 30.56 88 ALA A CA 1
ATOM 627 C C . ALA A 1 88 ? 24.756 -32.183 -23.720 1.00 30.56 88 ALA A C 1
ATOM 629 O O . ALA A 1 88 ? 23.829 -31.370 -23.794 1.00 30.56 88 ALA A O 1
ATOM 630 N N . VAL A 1 89 ? 24.547 -33.498 -23.701 1.00 31.64 89 VAL A N 1
ATOM 631 C CA . VAL A 1 89 ? 23.248 -34.146 -23.513 1.00 31.64 89 VAL A CA 1
ATOM 632 C C . VAL A 1 89 ? 22.749 -33.800 -22.107 1.00 31.64 89 VAL A C 1
ATOM 634 O O . VAL A 1 89 ? 23.346 -34.200 -21.111 1.00 31.64 89 VAL A O 1
ATOM 637 N N . ARG A 1 90 ? 21.656 -33.033 -22.006 1.00 30.58 90 ARG A N 1
ATOM 638 C CA . ARG A 1 90 ? 20.994 -32.769 -20.719 1.00 30.58 90 ARG A CA 1
ATOM 639 C C . ARG A 1 90 ? 20.356 -34.065 -20.197 1.00 30.58 90 ARG A C 1
ATOM 641 O O . ARG A 1 90 ? 19.513 -34.623 -20.904 1.00 30.58 90 ARG A O 1
ATOM 648 N N . PRO A 1 91 ? 20.659 -34.527 -18.971 1.00 31.44 91 PRO A N 1
ATOM 649 C CA . PRO A 1 91 ? 19.941 -35.649 -18.390 1.00 31.44 91 PRO A CA 1
ATOM 650 C C . PRO A 1 91 ? 18.512 -35.221 -18.033 1.00 31.44 91 PRO A C 1
ATOM 652 O O . PRO A 1 91 ? 18.272 -34.156 -17.454 1.00 31.44 91 PRO A O 1
ATOM 655 N N . ARG A 1 92 ? 17.545 -36.065 -18.406 1.00 31.84 92 ARG A N 1
ATOM 656 C CA . ARG A 1 92 ? 16.139 -35.947 -18.007 1.00 31.84 92 ARG A CA 1
ATOM 657 C C . ARG A 1 92 ? 16.061 -35.928 -16.477 1.00 31.84 92 ARG A C 1
ATOM 659 O O . ARG A 1 92 ? 16.562 -36.837 -15.821 1.00 31.84 92 ARG A O 1
ATOM 666 N N . ARG A 1 93 ? 15.435 -34.889 -15.915 1.00 30.44 93 ARG A N 1
ATOM 667 C CA . ARG A 1 93 ? 15.169 -34.787 -14.472 1.00 30.44 93 ARG A CA 1
ATOM 668 C C . ARG A 1 93 ? 14.349 -36.004 -14.013 1.00 30.44 93 ARG A C 1
ATOM 670 O O . ARG A 1 93 ? 13.344 -36.301 -14.660 1.00 30.44 93 ARG A O 1
ATOM 677 N N . PRO A 1 94 ? 14.716 -36.676 -12.909 1.00 29.02 94 PRO A N 1
ATOM 678 C CA . PRO A 1 94 ? 13.907 -37.756 -12.369 1.00 29.02 94 PRO A CA 1
ATOM 679 C C . PRO A 1 94 ? 12.593 -37.183 -11.834 1.00 29.02 94 PRO A C 1
ATOM 681 O O . PRO A 1 94 ? 12.562 -36.132 -11.186 1.00 29.02 94 PRO A O 1
ATOM 684 N N . HIS A 1 95 ? 11.497 -37.872 -12.141 1.00 29.05 95 HIS A N 1
ATOM 685 C CA . HIS A 1 95 ? 10.177 -37.561 -11.619 1.00 29.05 95 HIS A CA 1
ATOM 686 C C . HIS A 1 95 ? 10.229 -37.510 -10.089 1.00 29.05 95 HIS A C 1
ATOM 688 O O . HIS A 1 95 ? 10.554 -38.489 -9.421 1.00 29.05 95 HIS A O 1
ATOM 694 N N . ARG A 1 96 ? 9.901 -36.341 -9.532 1.00 28.64 96 ARG A N 1
ATOM 695 C CA . ARG A 1 96 ? 9.680 -36.159 -8.099 1.00 28.64 96 ARG A CA 1
ATOM 696 C C . ARG A 1 96 ? 8.534 -37.088 -7.702 1.00 28.64 96 ARG A C 1
ATOM 698 O O . ARG A 1 96 ? 7.395 -36.869 -8.113 1.00 28.64 96 ARG A O 1
ATOM 705 N N . HIS A 1 97 ? 8.841 -38.121 -6.923 1.00 27.70 97 HIS A N 1
ATOM 706 C CA . HIS A 1 97 ? 7.843 -38.920 -6.229 1.00 27.70 97 HIS A CA 1
ATOM 707 C C . HIS A 1 97 ? 7.003 -37.984 -5.354 1.00 27.70 97 HIS A C 1
ATOM 709 O O . HIS A 1 97 ? 7.427 -37.561 -4.278 1.00 27.70 97 HIS A O 1
ATOM 715 N N . LEU A 1 98 ? 5.807 -37.641 -5.833 1.00 30.38 98 LEU A N 1
ATOM 716 C CA . LEU A 1 98 ? 4.737 -37.131 -4.991 1.00 30.38 98 LEU A CA 1
ATOM 717 C C . LEU A 1 98 ? 4.446 -38.224 -3.966 1.00 30.38 98 LEU A C 1
ATOM 719 O O . LEU A 1 98 ? 3.846 -39.254 -4.283 1.00 30.38 98 LEU A O 1
ATOM 723 N N . ARG A 1 99 ? 4.931 -38.006 -2.740 1.00 27.83 99 ARG A N 1
ATOM 724 C CA . ARG A 1 99 ? 4.492 -38.746 -1.562 1.00 27.83 99 ARG A CA 1
ATOM 725 C C . ARG A 1 99 ? 2.968 -38.692 -1.556 1.00 27.83 99 ARG A C 1
ATOM 727 O O . ARG A 1 99 ? 2.380 -37.614 -1.495 1.00 27.83 99 ARG A O 1
ATOM 734 N N . ARG A 1 100 ? 2.343 -39.861 -1.695 1.00 27.88 100 ARG A N 1
ATOM 735 C CA . ARG A 1 100 ? 0.899 -40.025 -1.562 1.00 27.88 100 ARG A CA 1
ATOM 736 C C . ARG A 1 100 ? 0.516 -39.543 -0.165 1.00 27.88 100 ARG A C 1
ATOM 738 O O . ARG A 1 100 ? 0.855 -40.193 0.818 1.00 27.88 100 ARG A O 1
ATOM 745 N N . HIS A 1 101 ? -0.165 -38.404 -0.082 1.00 30.47 101 HIS A N 1
ATOM 746 C CA . HIS A 1 101 ? -0.959 -38.090 1.098 1.00 30.47 101 HIS A CA 1
ATOM 747 C C . HIS A 1 101 ? -2.000 -39.206 1.283 1.00 30.47 101 HIS A C 1
ATOM 749 O O . HIS A 1 101 ? -2.575 -39.653 0.283 1.00 30.47 101 HIS A O 1
ATOM 755 N N . PRO A 1 102 ? -2.270 -39.656 2.519 1.00 31.28 102 PRO A N 1
ATOM 756 C CA . PRO A 1 102 ? -3.312 -40.632 2.803 1.00 31.28 102 PRO A CA 1
ATOM 757 C C . PRO A 1 102 ? -4.678 -39.930 2.752 1.00 31.28 102 PRO A C 1
ATOM 759 O O . PRO A 1 102 ? -5.364 -39.774 3.752 1.00 31.28 102 PRO A O 1
ATOM 762 N N . GLY A 1 103 ? -5.059 -39.436 1.573 1.00 33.84 103 GLY A N 1
ATOM 763 C CA . GLY A 1 103 ? -6.437 -39.062 1.285 1.00 33.84 103 GLY A CA 1
ATOM 764 C C . GLY A 1 103 ? -7.190 -40.348 0.996 1.00 33.84 103 GLY A C 1
ATOM 765 O O . GLY A 1 103 ? -6.948 -40.961 -0.045 1.00 33.84 103 GLY A O 1
ATOM 766 N N . GLY A 1 104 ? -8.015 -40.780 1.951 1.00 38.06 104 GLY A N 1
ATOM 767 C CA . GLY A 1 104 ? -8.759 -42.036 1.925 1.00 38.06 104 GLY A CA 1
ATOM 768 C C . GLY A 1 104 ? -9.304 -42.358 0.537 1.00 38.06 104 GLY A C 1
ATOM 769 O O . GLY A 1 104 ? -10.151 -41.654 -0.009 1.00 38.06 104 GLY A O 1
ATOM 770 N N . CYS A 1 105 ? -8.781 -43.432 -0.045 1.00 34.59 105 CYS A N 1
ATOM 771 C CA . CYS A 1 105 ? -9.373 -44.055 -1.210 1.00 34.59 105 CYS A CA 1
ATOM 772 C C . CYS A 1 105 ? -10.656 -44.729 -0.718 1.00 34.59 105 CYS A C 1
ATOM 774 O O . CYS A 1 105 ? -10.600 -45.833 -0.180 1.00 34.59 105 CYS A O 1
ATOM 776 N N . GLY A 1 106 ? -11.788 -44.033 -0.837 1.00 42.66 106 GLY A N 1
ATOM 777 C CA . GLY A 1 106 ? -13.104 -44.634 -0.672 1.00 42.66 106 GLY A CA 1
ATOM 778 C C . GLY A 1 106 ? -13.283 -45.694 -1.751 1.00 42.66 106 GLY A C 1
ATOM 779 O O . GLY A 1 106 ? -13.686 -45.394 -2.873 1.00 42.66 106 GLY A O 1
ATOM 780 N N . ARG A 1 107 ? -12.901 -46.936 -1.441 1.00 42.62 107 ARG A N 1
ATOM 781 C CA . ARG A 1 107 ? -13.454 -48.106 -2.124 1.00 42.62 107 ARG A CA 1
ATOM 782 C C . ARG A 1 107 ? -14.954 -48.109 -1.864 1.00 42.62 107 ARG A C 1
ATOM 784 O O . ARG A 1 107 ? -15.377 -47.629 -0.823 1.00 42.62 107 ARG A O 1
ATOM 791 N N . LEU A 1 108 ? -15.699 -48.674 -2.808 1.00 48.34 108 LEU A N 1
ATOM 792 C CA . LEU A 1 108 ? -17.115 -49.031 -2.726 1.00 48.34 108 LEU A CA 1
ATOM 793 C C . LEU A 1 108 ? -17.517 -49.541 -1.320 1.00 48.34 108 LEU A C 1
ATOM 795 O O . LEU A 1 108 ? -17.524 -50.743 -1.076 1.00 48.34 108 LEU A O 1
ATOM 799 N N . SER A 1 109 ? -17.845 -48.639 -0.397 1.00 41.41 109 SER A N 1
ATOM 800 C CA . SER A 1 109 ? -18.852 -48.861 0.636 1.00 41.41 109 SER A CA 1
ATOM 801 C C . SER A 1 109 ? -20.130 -48.227 0.098 1.00 41.41 109 SER A C 1
ATOM 803 O O . SER A 1 109 ? -20.062 -47.299 -0.706 1.00 41.41 109 SER A O 1
ATOM 805 N N . GLY A 1 110 ? -21.301 -48.750 0.449 1.00 54.31 110 GLY A N 1
ATOM 806 C CA . GLY A 1 110 ? -22.600 -48.359 -0.118 1.00 54.31 110 GLY A CA 1
ATOM 807 C C . GLY A 1 110 ? -23.042 -46.901 0.100 1.00 54.31 110 GLY A C 1
ATOM 808 O O . GLY A 1 110 ? -24.222 -46.603 -0.110 1.00 54.31 110 GLY A O 1
ATOM 809 N N . ASP A 1 111 ? -22.127 -46.010 0.483 1.00 72.69 111 ASP A N 1
ATOM 810 C CA . ASP A 1 111 ? -22.360 -44.628 0.875 1.00 72.69 111 ASP A CA 1
ATOM 811 C C . ASP A 1 111 ? -22.146 -43.673 -0.308 1.00 72.69 111 ASP A C 1
ATOM 813 O O . ASP A 1 111 ? -21.104 -43.653 -0.978 1.00 72.69 111 ASP A O 1
ATOM 817 N N . LEU A 1 112 ? -23.170 -42.864 -0.574 1.00 79.50 112 LEU A N 1
ATOM 818 C CA . LEU A 1 112 ? -23.103 -41.760 -1.524 1.00 79.50 112 LEU A CA 1
ATOM 819 C C . LEU A 1 112 ? -22.439 -40.540 -0.853 1.00 79.50 112 LEU A C 1
ATOM 821 O O . LEU A 1 112 ? -22.559 -40.382 0.362 1.00 79.50 112 LEU A O 1
ATOM 825 N N . PRO A 1 113 ? -21.742 -39.671 -1.608 1.00 85.69 113 PRO A N 1
ATOM 826 C CA . PRO A 1 113 ? -21.214 -38.414 -1.078 1.00 85.69 113 PRO A CA 1
ATOM 827 C C . PRO A 1 113 ? -22.324 -37.542 -0.491 1.00 85.69 113 PRO A C 1
ATOM 829 O O . PRO A 1 113 ? -23.441 -37.568 -0.995 1.00 85.69 113 PRO A O 1
ATOM 832 N N . ALA A 1 114 ? -22.017 -36.734 0.526 1.00 87.00 114 ALA A N 1
ATOM 833 C CA . ALA A 1 114 ? -22.997 -35.824 1.112 1.00 87.00 114 ALA A CA 1
ATOM 834 C C . ALA A 1 114 ? -23.301 -34.617 0.204 1.00 87.00 114 ALA A C 1
ATOM 836 O O . ALA A 1 114 ? -22.477 -34.193 -0.614 1.00 87.00 114 ALA A O 1
ATOM 837 N N . VAL A 1 115 ? -24.485 -34.025 0.386 1.00 89.06 115 VAL A N 1
ATOM 838 C CA . VAL A 1 115 ? -24.847 -32.745 -0.241 1.00 89.06 115 VAL A CA 1
ATOM 839 C C . VAL A 1 115 ? -23.860 -31.658 0.198 1.00 89.06 115 VAL A C 1
ATOM 841 O O . VAL A 1 115 ? -23.509 -31.561 1.371 1.00 89.06 115 VAL A O 1
ATOM 844 N N . GLY A 1 116 ? -23.398 -30.851 -0.757 1.00 83.50 116 GLY A N 1
ATOM 845 C CA . GLY A 1 116 ? -22.379 -29.819 -0.561 1.00 83.50 116 GLY A CA 1
ATOM 846 C C . GLY A 1 116 ? -20.941 -30.292 -0.793 1.00 83.50 116 GLY A C 1
ATOM 847 O O . GLY A 1 116 ? -20.037 -29.461 -0.878 1.00 83.50 116 GLY A O 1
ATOM 848 N N . GLU A 1 117 ? -20.694 -31.597 -0.947 1.00 88.44 117 GLU A N 1
ATOM 849 C CA . GLU A 1 117 ? -19.356 -32.092 -1.272 1.00 88.44 117 GLU A CA 1
ATOM 850 C C . GLU A 1 117 ? -19.001 -31.888 -2.741 1.00 88.44 117 GLU A C 1
ATOM 852 O O . GLU A 1 117 ? -19.796 -32.159 -3.642 1.00 88.44 117 GLU A O 1
ATOM 857 N N . ARG A 1 118 ? -17.747 -31.507 -2.997 1.00 89.31 118 ARG A N 1
ATOM 858 C CA . ARG A 1 118 ? -17.195 -31.548 -4.345 1.00 89.31 118 ARG A CA 1
ATOM 859 C C . ARG A 1 118 ? -16.602 -32.916 -4.640 1.00 89.31 118 ARG A C 1
ATOM 861 O O . ARG A 1 118 ? -15.674 -33.362 -3.963 1.00 89.31 118 ARG A O 1
ATOM 868 N N . VAL A 1 119 ? -17.084 -33.559 -5.697 1.00 93.56 119 VAL A N 1
ATOM 869 C CA . VAL A 1 119 ? -16.702 -34.927 -6.052 1.00 93.56 119 VAL A CA 1
ATOM 870 C C . VAL A 1 119 ? -16.296 -35.069 -7.513 1.00 93.56 119 VAL A C 1
ATOM 872 O O . VAL A 1 119 ? -16.650 -34.265 -8.372 1.00 93.56 119 VAL A O 1
ATOM 875 N N . SER A 1 120 ? -15.536 -36.125 -7.785 1.00 93.75 120 SER A N 1
ATOM 876 C CA . SER A 1 120 ? -15.381 -36.733 -9.103 1.00 93.75 120 SER A CA 1
ATOM 877 C C . SER A 1 120 ? -16.154 -38.045 -9.079 1.00 93.75 120 SER A C 1
ATOM 879 O O . SER A 1 120 ? -15.729 -38.976 -8.398 1.00 93.75 120 SER A O 1
ATOM 881 N N . LEU A 1 121 ? -17.279 -38.095 -9.784 1.00 93.56 121 LEU A N 1
ATOM 882 C CA . LEU A 1 121 ? -18.215 -39.214 -9.848 1.00 93.56 121 LEU A CA 1
ATOM 883 C C . LEU A 1 121 ? -18.072 -39.923 -11.197 1.00 93.56 121 LEU A C 1
ATOM 885 O O . LEU A 1 121 ? -18.321 -39.316 -12.234 1.00 93.56 121 LEU A O 1
ATOM 889 N N . ARG A 1 122 ? -17.698 -41.200 -11.187 1.00 93.69 122 ARG A N 1
ATOM 890 C CA . ARG A 1 122 ? -17.615 -42.053 -12.376 1.00 93.69 122 ARG A CA 1
ATOM 891 C C . ARG A 1 122 ? -18.865 -42.912 -12.475 1.00 93.69 122 ARG A C 1
ATOM 893 O O . ARG A 1 122 ? -19.182 -43.624 -11.521 1.00 93.69 122 ARG A O 1
ATOM 900 N N . TYR A 1 123 ? -19.555 -42.872 -13.609 1.00 92.50 123 TYR A N 1
ATOM 901 C CA . TYR A 1 123 ? -20.832 -43.563 -13.789 1.00 92.50 123 TYR A CA 1
ATOM 902 C C . TYR A 1 123 ? -21.014 -44.135 -15.197 1.00 92.50 123 TYR A C 1
ATOM 904 O O . TYR A 1 123 ? -20.345 -43.720 -16.146 1.00 92.50 123 TYR A O 1
ATOM 912 N N . ARG A 1 124 ? -21.894 -45.133 -15.310 1.00 91.94 124 ARG A N 1
ATOM 913 C CA . ARG A 1 124 ? -22.238 -45.807 -16.565 1.00 91.94 124 ARG A CA 1
ATOM 914 C C . ARG A 1 124 ? -23.174 -44.952 -17.410 1.00 91.94 124 ARG A C 1
ATOM 916 O O . ARG A 1 124 ? -24.098 -44.345 -16.880 1.00 91.94 124 ARG A O 1
ATOM 923 N N . ILE A 1 125 ? -22.951 -44.956 -18.720 1.00 88.38 125 ILE A N 1
ATOM 924 C CA . ILE A 1 125 ? -23.836 -44.334 -19.712 1.00 88.38 125 ILE A CA 1
ATOM 925 C C . ILE A 1 125 ? -24.209 -45.349 -20.787 1.00 88.38 125 ILE A C 1
ATOM 927 O O . ILE A 1 125 ? -23.407 -46.213 -21.140 1.00 88.38 125 ILE A O 1
ATOM 931 N N . THR A 1 126 ? -25.425 -45.235 -21.308 1.00 79.75 126 THR A N 1
ATOM 932 C CA . THR A 1 126 ? -25.936 -46.026 -22.429 1.00 79.75 126 THR A CA 1
ATOM 933 C C . THR A 1 126 ? -25.877 -45.193 -23.711 1.00 79.75 126 THR A C 1
ATOM 935 O O . THR A 1 126 ? -26.423 -44.095 -23.772 1.00 79.75 126 THR A O 1
ATOM 938 N N . GLY A 1 127 ? -25.178 -45.689 -24.737 1.00 72.25 127 GLY A N 1
ATOM 939 C CA . GLY A 1 127 ? -25.029 -45.014 -26.033 1.00 72.25 127 GLY A CA 1
ATOM 940 C C . GLY A 1 127 ? -23.729 -45.381 -26.764 1.00 72.25 127 GLY A C 1
ATOM 941 O O . GLY A 1 127 ? -22.888 -46.082 -26.198 1.00 72.25 127 GLY A O 1
ATOM 942 N N . PRO A 1 128 ? -23.545 -44.931 -28.021 1.00 51.56 128 PRO A N 1
ATOM 943 C CA . PRO A 1 128 ? -22.323 -45.182 -28.783 1.00 51.56 128 PRO A CA 1
ATOM 944 C C . PRO A 1 128 ? -21.132 -44.432 -28.164 1.00 51.56 128 PRO A C 1
ATOM 946 O O . PRO A 1 128 ? -21.074 -43.204 -28.179 1.00 51.56 128 PRO A O 1
ATOM 949 N N . GLY A 1 129 ? -20.182 -45.180 -27.598 1.00 65.06 129 GLY A N 1
ATOM 950 C CA . GLY A 1 129 ? -18.990 -44.648 -26.934 1.00 65.06 129 GLY A CA 1
ATOM 951 C C . GLY A 1 129 ? -18.509 -45.540 -25.782 1.00 65.06 129 GLY A C 1
ATOM 952 O O . GLY A 1 129 ? -19.078 -46.606 -25.542 1.00 65.06 129 GLY A O 1
ATOM 953 N N . PRO A 1 130 ? -17.453 -45.138 -25.053 1.00 65.12 130 PRO A N 1
ATOM 954 C CA . PRO A 1 130 ? -17.056 -45.834 -23.835 1.00 65.12 130 PRO A CA 1
ATOM 955 C C . PRO A 1 130 ? -18.207 -45.764 -22.818 1.00 65.12 130 PRO A C 1
ATOM 957 O O . PRO A 1 130 ? -18.638 -44.677 -22.446 1.00 65.12 130 PRO A O 1
ATOM 960 N N . GLY A 1 131 ? -18.696 -46.918 -22.349 1.00 86.19 131 GLY A N 1
ATOM 961 C CA . GLY A 1 131 ? -19.860 -47.039 -21.450 1.00 86.19 131 GLY A CA 1
ATOM 962 C C . GLY A 1 131 ? -19.677 -46.469 -20.034 1.00 86.19 131 GLY A C 1
ATOM 963 O O . GLY A 1 131 ? -20.430 -46.820 -19.128 1.00 86.19 131 GLY A O 1
ATOM 964 N N . LEU A 1 132 ? -18.663 -45.626 -19.819 1.00 90.19 132 LEU A N 1
ATOM 965 C CA . LEU A 1 132 ? -18.358 -44.928 -18.575 1.00 90.19 132 LEU A CA 1
ATOM 966 C C . LEU A 1 132 ? -17.987 -43.477 -18.873 1.00 90.19 132 LEU A C 1
ATOM 968 O O . LEU A 1 132 ? -17.221 -43.201 -19.794 1.00 90.19 132 LEU A O 1
ATOM 972 N N . THR A 1 133 ? -18.450 -42.570 -18.023 1.00 92.12 133 THR A N 1
ATOM 973 C CA . THR A 1 133 ? -18.087 -41.152 -18.054 1.00 92.12 133 THR A CA 1
ATOM 974 C C . THR A 1 133 ? -17.881 -40.617 -16.637 1.00 92.12 133 THR A C 1
ATOM 976 O O . THR A 1 133 ? -18.185 -41.295 -15.652 1.00 92.12 133 THR A O 1
ATOM 979 N N . ASP A 1 134 ? -17.348 -39.402 -16.533 1.00 92.56 134 ASP A N 1
ATOM 980 C CA . ASP A 1 134 ? -17.041 -38.739 -15.269 1.00 92.56 134 ASP A CA 1
ATOM 981 C C . ASP A 1 134 ? -17.805 -37.403 -15.151 1.00 92.56 134 ASP A C 1
ATOM 983 O O . ASP A 1 134 ? -17.810 -36.583 -16.071 1.00 92.56 134 ASP A O 1
ATOM 987 N N . ALA A 1 135 ? -18.413 -37.149 -13.990 1.00 92.50 135 ALA A N 1
ATOM 988 C CA . ALA A 1 135 ? -18.960 -35.856 -13.584 1.00 92.50 135 ALA A CA 1
ATOM 989 C C . ALA A 1 135 ? -18.123 -35.282 -12.436 1.00 92.50 135 ALA A C 1
ATOM 991 O O . ALA A 1 135 ? -17.967 -35.910 -11.391 1.00 92.50 135 ALA A O 1
ATOM 992 N N . VAL A 1 136 ? -17.583 -34.074 -12.619 1.00 92.69 136 VAL A N 1
ATOM 993 C CA . VAL A 1 136 ? -16.790 -33.383 -11.590 1.00 92.69 136 VAL A CA 1
ATOM 994 C C . VAL A 1 136 ? -17.483 -32.087 -11.198 1.00 92.69 136 VAL A C 1
ATOM 996 O O . VAL A 1 136 ? -17.634 -31.186 -12.030 1.00 92.69 136 VAL A O 1
ATOM 999 N N . GLY A 1 137 ? -17.877 -31.976 -9.934 1.00 91.31 137 GLY A N 1
ATOM 1000 C CA . GLY A 1 137 ? -18.749 -30.897 -9.494 1.00 91.31 137 GLY A CA 1
ATOM 1001 C C . GLY A 1 137 ? -19.204 -31.021 -8.050 1.00 91.31 137 GLY A C 1
ATOM 1002 O O . GLY A 1 137 ? -18.711 -31.872 -7.314 1.00 91.31 137 GLY A O 1
ATOM 1003 N N . ASP A 1 138 ? -20.130 -30.153 -7.666 1.00 93.62 138 ASP A N 1
ATOM 1004 C CA . ASP A 1 138 ? -20.665 -30.076 -6.308 1.00 93.62 138 ASP A CA 1
ATOM 1005 C C . ASP A 1 138 ? -21.979 -30.866 -6.230 1.00 93.62 138 ASP A C 1
ATOM 1007 O O . ASP A 1 138 ? -22.845 -30.725 -7.098 1.00 93.62 138 ASP A O 1
ATOM 1011 N N . VAL A 1 139 ? -22.116 -31.735 -5.229 1.00 92.88 139 VAL A N 1
ATOM 1012 C CA . VAL A 1 139 ? -23.324 -32.541 -5.017 1.00 92.88 139 VAL A CA 1
ATOM 1013 C C . VAL A 1 139 ? -24.434 -31.630 -4.505 1.00 92.88 139 VAL A C 1
ATOM 1015 O O . VAL A 1 139 ? -24.339 -31.077 -3.413 1.00 92.88 139 VAL A O 1
ATOM 1018 N N . LEU A 1 140 ? -25.488 -31.468 -5.298 1.00 92.62 140 LEU A N 1
ATOM 1019 C CA . LEU A 1 140 ? -26.644 -30.638 -4.960 1.00 92.62 140 LEU A CA 1
ATOM 1020 C C . LEU A 1 140 ? -27.725 -31.416 -4.217 1.00 92.62 140 LEU A C 1
ATOM 1022 O O . LEU A 1 140 ? -28.408 -30.858 -3.367 1.00 92.62 140 LEU A O 1
ATOM 1026 N N . ALA A 1 141 ? -27.894 -32.690 -4.563 1.00 91.56 141 ALA A N 1
ATOM 1027 C CA . ALA A 1 141 ? -28.908 -33.551 -3.977 1.00 91.56 141 ALA A CA 1
ATOM 1028 C C . ALA A 1 141 ? -28.474 -35.015 -4.032 1.00 91.56 141 ALA A C 1
ATOM 1030 O O . ALA A 1 141 ? -27.785 -35.441 -4.966 1.00 91.56 141 ALA A O 1
ATOM 1031 N N . VAL A 1 142 ? -28.916 -35.767 -3.029 1.00 91.44 142 VAL A N 1
ATOM 1032 C CA . VAL A 1 142 ? -28.729 -37.211 -2.898 1.00 91.44 142 VAL A CA 1
ATOM 1033 C C . VAL A 1 142 ? -30.043 -37.782 -2.395 1.00 91.44 142 VAL A C 1
ATOM 1035 O O . VAL A 1 142 ? -30.532 -37.367 -1.347 1.00 91.44 142 VAL A O 1
ATOM 1038 N N . ASP A 1 143 ? -30.616 -38.718 -3.139 1.00 86.25 143 ASP A N 1
ATOM 1039 C CA . ASP A 1 143 ? -31.861 -39.390 -2.776 1.00 86.25 143 ASP A CA 1
ATOM 1040 C C . ASP A 1 143 ? -31.809 -40.884 -3.141 1.00 86.25 143 ASP A C 1
ATOM 1042 O O . ASP A 1 143 ? -30.778 -41.407 -3.576 1.00 86.25 143 ASP A O 1
ATOM 1046 N N . GLY A 1 144 ? -32.925 -41.594 -2.943 1.00 80.06 144 GLY A N 1
ATOM 1047 C CA . GLY A 1 144 ? -33.031 -43.023 -3.247 1.00 80.06 144 GLY A CA 1
ATOM 1048 C C . GLY A 1 144 ? -32.808 -43.377 -4.724 1.00 80.06 144 GLY A C 1
ATOM 1049 O O . GLY A 1 144 ? -32.379 -44.492 -5.012 1.00 80.06 144 GLY A O 1
ATOM 1050 N N . SER A 1 145 ? -33.039 -42.437 -5.646 1.00 82.25 145 SER A N 1
ATOM 1051 C CA . SER A 1 145 ? -32.887 -42.636 -7.093 1.00 82.25 145 SER A CA 1
ATOM 1052 C C . SER A 1 145 ? -31.490 -42.277 -7.612 1.00 82.25 145 SER A C 1
ATOM 1054 O O . SER A 1 145 ? -31.038 -42.840 -8.609 1.00 82.25 145 SER A O 1
ATOM 1056 N N . GLY A 1 146 ? -30.744 -41.411 -6.919 1.00 87.75 146 GLY A N 1
ATOM 1057 C CA . GLY A 1 146 ? -29.366 -41.096 -7.287 1.00 87.75 146 GLY A CA 1
ATOM 1058 C C . GLY A 1 146 ? -28.886 -39.724 -6.834 1.00 87.75 146 GLY A C 1
ATOM 1059 O O . GLY A 1 146 ? -29.308 -39.194 -5.808 1.00 87.75 146 GLY A O 1
ATOM 1060 N N . LEU A 1 147 ? -27.968 -39.147 -7.609 1.00 94.06 147 LEU A N 1
ATOM 1061 C CA . LEU A 1 147 ? -27.281 -37.898 -7.296 1.00 94.06 147 LEU A CA 1
ATOM 1062 C C . LEU A 1 147 ? -27.581 -36.825 -8.335 1.00 94.06 147 LEU A C 1
ATOM 1064 O O . LEU A 1 147 ? -27.788 -37.115 -9.513 1.00 94.06 147 LEU A O 1
ATOM 1068 N N . LEU A 1 148 ? -27.580 -35.570 -7.899 1.00 95.00 148 LEU A N 1
ATOM 1069 C CA . LEU A 1 148 ? -27.520 -34.406 -8.776 1.00 95.00 148 LEU A CA 1
ATOM 1070 C C . LEU A 1 148 ? -26.194 -33.686 -8.532 1.00 95.00 148 LEU A C 1
ATOM 1072 O O . LEU A 1 148 ? -25.924 -33.253 -7.413 1.00 95.00 148 LEU A O 1
ATOM 1076 N N . VAL A 1 149 ? -25.363 -33.563 -9.565 1.00 94.19 149 VAL A N 1
ATOM 1077 C CA . VAL A 1 149 ? -24.037 -32.938 -9.474 1.00 94.19 149 VAL A CA 1
ATOM 1078 C C . VAL A 1 149 ? -23.989 -31.699 -10.360 1.00 94.19 149 VAL A C 1
ATOM 1080 O O . VAL A 1 149 ? -24.157 -31.793 -11.576 1.00 94.19 149 VAL A O 1
ATOM 1083 N N . ARG A 1 150 ? -23.696 -30.531 -9.782 1.00 93.62 150 ARG A N 1
ATOM 1084 C CA . ARG A 1 150 ? -23.441 -29.303 -10.545 1.00 93.62 150 ARG A CA 1
ATOM 1085 C C . ARG A 1 150 ? -22.035 -29.322 -11.115 1.00 93.62 150 ARG A C 1
ATOM 1087 O O . ARG A 1 150 ? -21.058 -29.093 -10.403 1.00 93.62 150 ARG A O 1
ATOM 1094 N N . THR A 1 151 ? -21.921 -29.569 -12.412 1.00 90.94 151 THR A N 1
ATOM 1095 C CA . THR A 1 151 ? -20.642 -29.517 -13.126 1.00 90.94 151 THR A CA 1
ATOM 1096 C C . THR A 1 151 ? -20.449 -28.157 -13.797 1.00 90.94 151 THR A C 1
ATOM 1098 O O . THR A 1 151 ? -21.370 -27.351 -13.906 1.00 90.94 151 THR A O 1
ATOM 1101 N N . ARG A 1 152 ? -19.248 -27.904 -14.333 1.00 84.75 152 ARG A N 1
ATOM 1102 C CA . ARG A 1 152 ? -18.984 -26.702 -15.151 1.00 84.75 152 ARG A CA 1
ATOM 1103 C C . ARG A 1 152 ? -19.807 -26.632 -16.442 1.00 84.75 152 ARG A C 1
ATOM 1105 O O . ARG A 1 152 ? -19.900 -25.562 -17.026 1.00 84.75 152 ARG A O 1
ATOM 1112 N N . ARG A 1 153 ? -20.334 -27.765 -16.915 1.00 86.19 153 ARG A N 1
ATOM 1113 C CA . ARG A 1 153 ? -21.129 -27.864 -18.150 1.00 86.19 153 ARG A CA 1
ATOM 1114 C C . ARG A 1 153 ? -22.637 -27.887 -17.878 1.00 86.19 153 ARG A C 1
ATOM 1116 O O . ARG A 1 153 ? -23.401 -28.103 -18.806 1.00 86.19 153 ARG A O 1
ATOM 1123 N N . GLY A 1 154 ? -23.046 -27.687 -16.625 1.00 89.44 154 GLY A N 1
ATOM 1124 C CA . GLY A 1 154 ? -24.432 -27.809 -16.183 1.00 89.44 154 GLY A CA 1
ATOM 1125 C C . GLY A 1 154 ? -24.624 -28.920 -15.154 1.00 89.44 154 GLY A C 1
ATOM 1126 O O . GLY A 1 154 ? -23.669 -29.564 -14.704 1.00 89.44 154 GLY A O 1
ATOM 1127 N N . GLU A 1 155 ? -25.872 -29.116 -14.754 1.00 95.44 155 GLU A N 1
ATOM 1128 C CA . GLU A 1 155 ? -26.255 -30.117 -13.763 1.00 95.44 155 GLU A CA 1
ATOM 1129 C C . GLU A 1 155 ? -26.378 -31.499 -14.412 1.00 95.44 155 GLU A C 1
ATOM 1131 O O . GLU A 1 155 ? -26.914 -31.648 -15.507 1.00 95.44 155 GLU A O 1
ATOM 1136 N N . VAL A 1 156 ? -25.836 -32.512 -13.741 1.00 94.56 156 VAL A N 1
ATOM 1137 C CA . VAL A 1 156 ? -25.815 -33.896 -14.212 1.00 94.56 156 VAL A CA 1
ATOM 1138 C C . VAL A 1 156 ? -26.517 -34.761 -13.178 1.00 94.56 156 VAL A C 1
ATOM 1140 O O . VAL A 1 156 ? -26.063 -34.870 -12.036 1.00 94.56 156 VAL A O 1
ATOM 1143 N N . ARG A 1 157 ? -27.626 -35.376 -13.588 1.00 94.50 157 ARG A N 1
ATOM 1144 C CA . ARG A 1 157 ? -28.355 -36.373 -12.804 1.00 94.50 157 ARG A CA 1
ATOM 1145 C C . ARG A 1 157 ? -27.753 -37.751 -13.075 1.00 94.50 157 ARG A C 1
ATOM 1147 O O . ARG A 1 157 ? -27.638 -38.147 -14.231 1.00 94.50 157 ARG A O 1
ATOM 1154 N N . VAL A 1 158 ? -27.363 -38.466 -12.025 1.00 92.69 158 VAL A N 1
ATOM 1155 C CA . VAL A 1 158 ? -26.763 -39.803 -12.126 1.00 92.69 158 VAL A CA 1
ATOM 1156 C C . VAL A 1 158 ? -27.547 -40.771 -11.259 1.00 92.69 158 VAL A C 1
ATOM 1158 O O . VAL A 1 158 ? -27.639 -40.572 -10.049 1.00 92.69 158 VAL A O 1
ATOM 1161 N N . GLU A 1 159 ? -28.080 -41.827 -11.867 1.00 92.12 159 GLU A N 1
ATOM 1162 C CA . GLU A 1 159 ? -28.773 -42.887 -11.137 1.00 92.12 159 GLU A CA 1
ATOM 1163 C C . GLU A 1 159 ? -27.838 -43.635 -10.188 1.00 92.12 159 GLU A C 1
ATOM 1165 O O . GLU A 1 159 ? -26.682 -43.914 -10.521 1.00 92.12 159 GLU A O 1
ATOM 1170 N N . ARG A 1 160 ? -28.355 -44.031 -9.020 1.00 88.62 160 ARG A N 1
ATOM 1171 C CA . ARG A 1 160 ? -27.569 -44.752 -8.007 1.00 88.62 160 ARG A CA 1
ATOM 1172 C C . ARG A 1 160 ? -26.950 -46.041 -8.559 1.00 88.62 160 ARG A C 1
ATOM 1174 O O . ARG A 1 160 ? -25.795 -46.333 -8.266 1.00 88.62 160 ARG A O 1
ATOM 1181 N N . SER A 1 161 ? -27.694 -46.777 -9.383 1.00 89.94 161 SER A N 1
ATOM 1182 C CA . SER A 1 161 ? -27.264 -48.030 -10.026 1.00 89.94 161 SER A CA 1
ATOM 1183 C C . SER A 1 161 ? -26.148 -47.832 -11.067 1.00 89.94 161 SER A C 1
ATOM 1185 O O . SER A 1 161 ? -25.368 -48.749 -11.348 1.00 89.94 161 SER A O 1
ATOM 1187 N N . ALA A 1 162 ? -26.044 -46.626 -11.632 1.00 90.62 162 ALA A N 1
ATOM 1188 C CA . ALA A 1 162 ? -25.047 -46.279 -12.633 1.00 90.62 162 ALA A CA 1
ATOM 1189 C C . ALA A 1 162 ? -23.707 -45.859 -12.015 1.00 90.62 162 ALA A C 1
ATOM 1191 O O . ALA A 1 162 ? -22.695 -45.884 -12.716 1.00 90.62 162 ALA A O 1
ATOM 1192 N N . VAL A 1 163 ? -23.666 -45.485 -10.731 1.00 91.25 163 VAL A N 1
ATOM 1193 C CA . VAL A 1 163 ? -22.435 -45.051 -10.055 1.00 91.25 163 VAL A CA 1
ATOM 1194 C C . VAL A 1 163 ? -21.450 -46.213 -9.927 1.00 91.25 163 VAL A C 1
ATOM 1196 O O . VAL A 1 163 ? -21.762 -47.264 -9.377 1.00 91.25 163 VAL A O 1
ATOM 1199 N N . VAL A 1 164 ? -20.229 -46.006 -10.420 1.00 91.56 164 VAL A N 1
ATOM 1200 C CA . VAL A 1 164 ? -19.147 -47.002 -10.389 1.00 91.56 164 VAL A CA 1
ATOM 1201 C C . VAL A 1 164 ? -18.096 -46.659 -9.345 1.00 91.56 164 VAL A C 1
ATOM 1203 O O . VAL A 1 164 ? -17.572 -47.547 -8.682 1.00 91.56 164 VAL A O 1
ATOM 1206 N N . ALA A 1 165 ? -17.758 -45.380 -9.206 1.00 90.50 165 ALA A N 1
ATOM 1207 C CA . ALA A 1 165 ? -16.817 -44.911 -8.199 1.00 90.50 165 ALA A CA 1
ATOM 1208 C C . ALA A 1 165 ? -17.010 -43.418 -7.959 1.00 90.50 165 ALA A C 1
ATOM 1210 O O . ALA A 1 165 ? -17.432 -42.687 -8.855 1.00 90.50 165 ALA A O 1
ATOM 1211 N N . TRP A 1 166 ? -16.626 -42.940 -6.781 1.00 92.25 166 TRP A N 1
ATOM 1212 C CA . TRP A 1 166 ? -16.522 -41.511 -6.531 1.00 92.25 166 TRP A CA 1
ATOM 1213 C C . TRP A 1 166 ? -15.337 -41.195 -5.621 1.00 92.25 166 TRP A C 1
ATOM 1215 O O . TRP A 1 166 ? -14.828 -42.057 -4.908 1.00 92.25 166 TRP A O 1
ATOM 1225 N N . ARG A 1 167 ? -14.866 -39.948 -5.670 1.00 91.62 167 ARG A N 1
ATOM 1226 C CA . ARG A 1 167 ? -13.907 -39.411 -4.696 1.00 91.62 167 ARG A CA 1
ATOM 1227 C C . ARG A 1 167 ? -14.169 -37.940 -4.435 1.00 91.62 167 ARG A C 1
ATOM 1229 O O . ARG A 1 167 ? -14.522 -37.213 -5.367 1.00 91.62 167 ARG A O 1
ATOM 1236 N N . ARG A 1 168 ? -13.910 -37.486 -3.210 1.00 90.12 168 ARG A N 1
ATOM 1237 C CA . ARG A 1 168 ? -13.867 -36.057 -2.890 1.00 90.12 168 ARG A CA 1
ATOM 1238 C C . ARG A 1 168 ? -12.702 -35.403 -3.639 1.00 90.12 168 ARG A C 1
ATOM 1240 O O . ARG A 1 168 ? -11.609 -35.969 -3.712 1.00 90.12 168 ARG A O 1
ATOM 1247 N N . VAL A 1 169 ? -12.934 -34.230 -4.219 1.00 86.88 169 VAL A N 1
ATOM 1248 C CA . VAL A 1 169 ? -11.895 -33.435 -4.886 1.00 86.88 169 VAL A CA 1
ATOM 1249 C C . VAL A 1 169 ? -11.783 -32.060 -4.229 1.00 86.88 169 VAL A C 1
ATOM 1251 O O . VAL A 1 169 ? -12.796 -31.527 -3.776 1.00 86.88 169 VAL A O 1
ATOM 1254 N N . PRO A 1 170 ? -10.576 -31.466 -4.169 1.00 76.12 170 PRO A N 1
ATOM 1255 C CA . PRO A 1 170 ? -10.418 -30.095 -3.701 1.00 76.12 170 PRO A CA 1
ATOM 1256 C C . PRO A 1 170 ? -11.309 -29.135 -4.501 1.00 76.12 170 PRO A C 1
ATOM 1258 O O . PRO A 1 170 ? -11.587 -29.411 -5.679 1.00 76.12 170 PRO A O 1
ATOM 1261 N N . PRO A 1 171 ? -11.732 -28.003 -3.907 1.00 68.44 171 PRO A N 1
ATOM 1262 C CA . PRO A 1 171 ? -12.390 -26.947 -4.662 1.00 68.44 171 PRO A CA 1
ATOM 1263 C C . PRO A 1 171 ? -11.543 -26.605 -5.895 1.00 68.44 171 PRO A C 1
ATOM 1265 O O . PRO A 1 171 ? -10.310 -26.710 -5.852 1.00 68.44 171 PRO A O 1
ATOM 1268 N N . PRO A 1 172 ? -12.179 -26.249 -7.024 1.00 61.75 172 PRO A N 1
ATOM 1269 C CA . PRO A 1 172 ? -11.423 -25.870 -8.203 1.00 61.75 172 PRO A CA 1
ATOM 1270 C C . PRO A 1 172 ? -10.477 -24.728 -7.816 1.00 61.75 172 PRO A C 1
ATOM 1272 O O . PRO A 1 172 ? -10.879 -23.900 -6.995 1.00 61.75 172 PRO A O 1
ATOM 1275 N N . PRO A 1 173 ? -9.244 -24.671 -8.362 1.00 58.00 173 PRO A N 1
ATOM 1276 C CA . PRO A 1 173 ? -8.360 -23.550 -8.085 1.00 58.00 173 PRO A CA 1
ATOM 1277 C C . PRO A 1 173 ? -9.141 -22.278 -8.388 1.00 58.00 173 PRO A C 1
ATOM 1279 O O . PRO A 1 173 ? -9.609 -22.080 -9.515 1.00 58.00 173 PRO A O 1
ATOM 1282 N N . GLY A 1 174 ? -9.386 -21.494 -7.339 1.00 56.50 174 GLY A N 1
ATOM 1283 C CA . GLY A 1 174 ? -10.118 -20.252 -7.466 1.00 56.50 174 GLY A CA 1
ATOM 1284 C C . GLY A 1 174 ? -9.393 -19.368 -8.468 1.00 56.50 174 GLY A C 1
ATOM 1285 O O . GLY A 1 174 ? -8.168 -19.406 -8.584 1.00 56.50 174 GLY A O 1
ATOM 1286 N N . VAL A 1 175 ? -10.159 -18.563 -9.193 1.00 57.91 175 VAL A N 1
ATOM 1287 C CA . VAL A 1 175 ? -9.667 -17.324 -9.800 1.00 57.91 175 VAL A CA 1
ATOM 1288 C C . VAL A 1 175 ? -8.800 -16.638 -8.730 1.00 57.91 175 VAL A C 1
ATOM 1290 O O . VAL A 1 175 ? -9.353 -16.331 -7.673 1.00 57.91 175 VAL A O 1
ATOM 1293 N N . PRO A 1 176 ? -7.467 -16.462 -8.921 1.00 63.19 176 PRO A N 1
ATOM 1294 C CA . PRO A 1 176 ? -6.646 -15.819 -7.897 1.00 63.19 176 PRO A CA 1
ATOM 1295 C C . PRO A 1 176 ? -7.282 -14.499 -7.481 1.00 63.19 176 PRO A C 1
ATOM 1297 O O . PRO A 1 176 ? -7.773 -13.786 -8.361 1.00 63.19 176 PRO A O 1
ATOM 1300 N N . ALA A 1 177 ? -7.307 -14.215 -6.176 1.00 76.69 177 ALA A N 1
ATOM 1301 C CA . ALA A 1 177 ? -7.913 -13.001 -5.643 1.00 76.69 177 ALA A CA 1
ATOM 1302 C C . ALA A 1 177 ? -7.412 -11.773 -6.418 1.00 76.69 177 ALA A C 1
ATOM 1304 O O . ALA A 1 177 ? -6.248 -11.741 -6.823 1.00 76.69 177 ALA A O 1
ATOM 1305 N N . LEU A 1 178 ? -8.293 -10.786 -6.638 1.00 82.25 178 LEU A N 1
ATOM 1306 C CA . LEU A 1 178 ? -8.012 -9.571 -7.420 1.00 82.25 178 LEU A CA 1
ATOM 1307 C C . LEU A 1 178 ? -6.634 -8.990 -7.087 1.00 82.25 178 LEU A C 1
ATOM 1309 O O . LEU A 1 178 ? -5.856 -8.673 -7.982 1.00 82.25 178 LEU A O 1
ATOM 1313 N N . HIS A 1 179 ? -6.331 -8.930 -5.792 1.00 85.44 179 HIS A N 1
ATOM 1314 C CA . HIS A 1 179 ? -5.128 -8.300 -5.284 1.00 85.44 179 HIS A CA 1
ATOM 1315 C C . HIS A 1 179 ? -3.820 -8.982 -5.714 1.00 85.44 179 HIS A C 1
ATOM 1317 O O . HIS A 1 179 ? -2.794 -8.320 -5.747 1.00 85.44 179 HIS A O 1
ATOM 1323 N N . ARG A 1 180 ? -3.847 -10.275 -6.075 1.00 87.88 180 ARG A N 1
ATOM 1324 C CA . ARG A 1 180 ? -2.668 -11.037 -6.535 1.00 87.88 180 ARG A CA 1
ATOM 1325 C C . ARG A 1 180 ? -2.396 -10.906 -8.035 1.00 87.88 180 ARG A C 1
ATOM 1327 O O . ARG A 1 180 ? -1.436 -11.485 -8.529 1.00 87.88 180 ARG A O 1
ATOM 1334 N N . ARG A 1 181 ? -3.304 -10.275 -8.783 1.00 87.06 181 ARG A N 1
ATOM 1335 C CA . ARG A 1 181 ? -3.220 -10.172 -10.249 1.00 87.06 181 ARG A CA 1
ATOM 1336 C C . ARG A 1 181 ? -2.639 -8.850 -10.723 1.00 87.06 181 ARG A C 1
ATOM 1338 O O . ARG A 1 181 ? -2.261 -8.772 -11.886 1.00 87.06 181 ARG A O 1
ATOM 1345 N N . ALA A 1 182 ? -2.661 -7.834 -9.867 1.00 88.44 182 ALA A N 1
ATOM 1346 C CA . ALA A 1 182 ? -2.186 -6.508 -10.215 1.00 88.44 182 ALA A CA 1
ATOM 1347 C C . ALA A 1 182 ? -0.671 -6.529 -10.433 1.00 88.44 182 ALA A C 1
ATOM 1349 O O . ALA A 1 182 ? 0.051 -7.273 -9.769 1.00 88.44 182 ALA A O 1
ATOM 1350 N N . ASP A 1 183 ? -0.187 -5.727 -11.375 1.00 91.31 183 ASP A N 1
ATOM 1351 C CA . ASP A 1 183 ? 1.250 -5.594 -11.579 1.00 91.31 183 ASP A CA 1
ATOM 1352 C C . ASP A 1 183 ? 1.881 -4.685 -10.510 1.00 91.31 183 ASP A C 1
ATOM 1354 O O . ASP A 1 183 ? 1.233 -3.810 -9.922 1.00 91.31 183 ASP A O 1
ATOM 1358 N N . ALA A 1 184 ? 3.160 -4.925 -10.207 1.00 94.88 184 ALA A N 1
ATOM 1359 C CA . ALA A 1 184 ? 3.866 -4.191 -9.161 1.00 94.88 184 ALA A CA 1
ATOM 1360 C C . ALA A 1 184 ? 3.935 -2.690 -9.484 1.00 94.88 184 ALA A C 1
ATOM 1362 O O . ALA A 1 184 ? 3.803 -1.847 -8.593 1.00 94.88 184 ALA A O 1
ATOM 1363 N N . GLU A 1 185 ? 4.100 -2.341 -10.758 1.00 94.56 185 GLU A N 1
ATOM 1364 C CA . GLU A 1 185 ? 4.183 -0.972 -11.247 1.00 94.56 185 GLU A CA 1
ATOM 1365 C C . GLU A 1 185 ? 2.833 -0.227 -11.149 1.00 94.56 185 GLU A C 1
ATOM 1367 O O . GLU A 1 185 ? 2.791 0.944 -10.760 1.00 94.56 185 GLU A O 1
ATOM 1372 N N . GLU A 1 186 ? 1.709 -0.881 -11.438 1.00 93.56 186 GLU A N 1
ATOM 1373 C CA . GLU A 1 186 ? 0.341 -0.391 -11.244 1.00 93.56 186 GLU A CA 1
ATOM 1374 C C . GLU A 1 186 ? 0.073 -0.123 -9.765 1.00 93.56 186 GLU A C 1
ATOM 1376 O O . GLU A 1 186 ? -0.323 0.993 -9.412 1.00 93.56 186 GLU A O 1
ATOM 1381 N N . LEU A 1 187 ? 0.376 -1.087 -8.890 1.00 96.12 187 LEU A N 1
ATOM 1382 C CA . LEU A 1 187 ? 0.225 -0.919 -7.443 1.00 96.12 187 LEU A CA 1
ATOM 1383 C C . LEU A 1 187 ? 1.126 0.180 -6.880 1.00 96.12 187 LEU A C 1
ATOM 1385 O O . LEU A 1 187 ? 0.728 0.908 -5.968 1.00 96.12 187 LEU A O 1
ATOM 1389 N N . SER A 1 188 ? 2.322 0.350 -7.439 1.00 96.81 188 SER A N 1
ATOM 1390 C CA . SER A 1 188 ? 3.232 1.418 -7.027 1.00 96.81 188 SER A CA 1
ATOM 1391 C C . SER A 1 188 ? 2.705 2.797 -7.438 1.00 96.81 188 SER A C 1
ATOM 1393 O O . SER A 1 188 ? 2.746 3.730 -6.633 1.00 96.81 188 SER A O 1
ATOM 1395 N N . ARG A 1 189 ? 2.126 2.929 -8.643 1.00 96.31 189 ARG A N 1
ATOM 1396 C CA . ARG A 1 189 ? 1.439 4.159 -9.089 1.00 96.31 189 ARG A CA 1
ATOM 1397 C C . ARG A 1 189 ? 0.211 4.465 -8.238 1.00 96.31 189 ARG A C 1
ATOM 1399 O O . ARG A 1 189 ? 0.022 5.612 -7.839 1.00 96.31 189 ARG A O 1
ATOM 1406 N N . LEU A 1 190 ? -0.604 3.453 -7.955 1.00 96.38 190 LEU A N 1
ATOM 1407 C CA . LEU A 1 190 ? -1.770 3.554 -7.080 1.00 96.38 190 LEU A CA 1
ATOM 1408 C C . LEU A 1 190 ? -1.370 4.047 -5.684 1.00 96.38 190 LEU A C 1
ATOM 1410 O O . LEU A 1 190 ? -1.912 5.028 -5.178 1.00 96.38 190 LEU A O 1
ATOM 1414 N N . ALA A 1 191 ? -0.362 3.421 -5.077 1.00 97.25 191 ALA A N 1
ATOM 1415 C CA . ALA A 1 191 ? 0.069 3.798 -3.741 1.00 97.25 191 ALA A CA 1
ATOM 1416 C C . ALA A 1 191 ? 0.729 5.184 -3.689 1.00 97.25 191 ALA A C 1
ATOM 1418 O O . ALA A 1 191 ? 0.588 5.879 -2.684 1.00 97.25 191 ALA A O 1
ATOM 1419 N N . ALA A 1 192 ? 1.405 5.609 -4.762 1.00 97.12 192 ALA A N 1
ATOM 1420 C CA . ALA A 1 192 ? 1.914 6.971 -4.891 1.00 97.12 192 ALA A CA 1
ATOM 1421 C C . ALA A 1 192 ? 0.782 8.004 -4.948 1.00 97.12 192 ALA A C 1
ATOM 1423 O O . ALA A 1 192 ? 0.872 9.025 -4.277 1.00 97.12 192 ALA A O 1
ATOM 1424 N N . ARG A 1 193 ? -0.326 7.715 -5.646 1.00 96.31 193 ARG A N 1
ATOM 1425 C CA . ARG A 1 193 ? -1.517 8.578 -5.596 1.00 96.31 193 ARG A CA 1
ATOM 1426 C C . ARG A 1 193 ? -2.116 8.642 -4.195 1.00 96.31 193 ARG A C 1
ATOM 1428 O O . ARG A 1 193 ? -2.548 9.709 -3.789 1.00 96.31 193 ARG A O 1
ATOM 1435 N N . GLY A 1 194 ? -2.097 7.553 -3.425 1.00 95.94 194 GLY A N 1
ATOM 1436 C CA . GLY A 1 194 ? -2.533 7.549 -2.019 1.00 95.94 194 GLY A CA 1
ATOM 1437 C C . GLY A 1 194 ? -1.585 8.269 -1.044 1.00 95.94 194 GLY A C 1
ATOM 1438 O O . GLY A 1 194 ? -1.960 8.526 0.103 1.00 95.94 194 GLY A O 1
ATOM 1439 N N . TRP A 1 195 ? -0.366 8.604 -1.472 1.00 96.50 195 TRP A N 1
ATOM 1440 C CA . TRP A 1 195 ? 0.660 9.301 -0.691 1.00 96.50 195 TRP A CA 1
ATOM 1441 C C . TRP A 1 195 ? 1.362 10.343 -1.580 1.00 96.50 195 TRP A C 1
ATOM 1443 O O . TRP A 1 195 ? 2.519 10.140 -1.969 1.00 96.50 195 TRP A O 1
ATOM 1453 N N . PRO A 1 196 ? 0.635 11.407 -1.969 1.00 94.81 196 PRO A N 1
ATOM 1454 C CA . PRO A 1 196 ? 1.048 12.300 -3.046 1.00 94.81 196 PRO A CA 1
ATOM 1455 C C . PRO A 1 196 ? 2.269 13.120 -2.644 1.00 94.81 196 PRO A C 1
ATOM 1457 O O . PRO A 1 196 ? 2.456 13.419 -1.465 1.00 94.81 196 PRO A O 1
ATOM 1460 N N . ALA A 1 197 ? 3.086 13.516 -3.615 1.00 95.69 197 ALA A N 1
ATOM 1461 C CA . ALA A 1 197 ? 4.098 14.538 -3.379 1.00 95.69 197 ALA A CA 1
ATOM 1462 C C . ALA A 1 197 ? 3.494 15.949 -3.495 1.00 95.69 197 ALA A C 1
ATOM 1464 O O . ALA A 1 197 ? 2.397 16.125 -4.025 1.00 95.69 197 ALA A O 1
ATOM 1465 N N . VAL A 1 198 ? 4.200 16.960 -2.984 1.00 94.75 198 VAL A N 1
ATOM 1466 C CA . VAL A 1 198 ? 3.776 18.370 -3.101 1.00 94.75 198 VAL A CA 1
ATOM 1467 C C . VAL A 1 198 ? 4.080 18.902 -4.499 1.00 94.75 198 VAL A C 1
ATOM 1469 O O . VAL A 1 198 ? 3.287 19.638 -5.081 1.00 94.75 198 VAL A O 1
ATOM 1472 N N . GLU A 1 199 ? 5.218 18.489 -5.049 1.00 95.62 199 GLU A N 1
ATOM 1473 C CA . GLU A 1 199 ? 5.632 18.765 -6.414 1.00 95.62 199 GLU A CA 1
ATOM 1474 C C . GLU A 1 199 ? 5.857 17.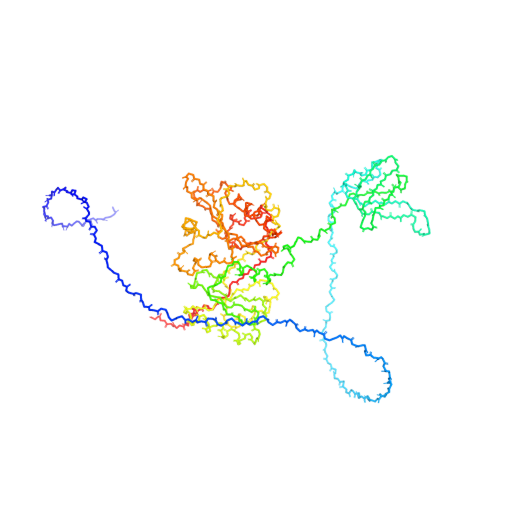448 -7.154 1.00 95.62 199 GLU A C 1
ATOM 1476 O O . GLU A 1 199 ? 6.534 16.541 -6.655 1.00 95.62 199 GLU A O 1
ATOM 1481 N N . GLU A 1 200 ? 5.319 17.366 -8.369 1.00 96.12 200 GLU A N 1
ATOM 1482 C CA . GLU A 1 200 ? 5.489 16.218 -9.252 1.00 96.12 200 GLU A CA 1
ATOM 1483 C C . GLU A 1 200 ? 5.834 16.661 -10.673 1.00 96.12 200 GLU A C 1
ATOM 1485 O O . GLU A 1 200 ? 5.258 17.612 -11.203 1.00 96.12 200 GLU A O 1
ATOM 1490 N N . GLU A 1 201 ? 6.751 15.937 -11.314 1.00 97.50 201 GLU A N 1
ATOM 1491 C CA . GLU A 1 201 ? 7.090 16.115 -12.726 1.00 97.50 201 GLU A CA 1
ATOM 1492 C C . GLU A 1 201 ? 7.069 14.759 -13.441 1.00 97.50 201 GLU A C 1
ATOM 1494 O O . GLU A 1 201 ? 7.612 13.760 -12.960 1.00 97.50 201 GLU A O 1
ATOM 1499 N N . ALA A 1 202 ? 6.417 14.706 -14.602 1.00 97.50 202 ALA A N 1
ATOM 1500 C CA . ALA A 1 202 ? 6.398 13.512 -15.435 1.00 97.50 202 ALA A CA 1
ATOM 1501 C C . ALA A 1 202 ? 7.680 13.412 -16.273 1.00 97.50 202 ALA A C 1
ATOM 1503 O O . ALA A 1 202 ? 8.065 14.364 -16.949 1.00 97.50 202 ALA A O 1
ATOM 1504 N N . LEU A 1 203 ? 8.287 12.225 -16.295 1.00 97.19 203 LEU A N 1
ATOM 1505 C CA . LEU A 1 203 ? 9.403 11.885 -17.177 1.00 97.19 203 LEU A CA 1
ATOM 1506 C C . LEU A 1 203 ? 9.078 10.566 -17.882 1.00 97.19 203 LEU A C 1
ATOM 1508 O O . LEU A 1 203 ? 9.410 9.488 -17.397 1.00 97.19 203 LEU A O 1
ATOM 1512 N N . GLY A 1 204 ? 8.326 10.653 -18.981 1.00 96.44 204 GLY A N 1
ATOM 1513 C CA . GLY A 1 204 ? 7.669 9.485 -19.573 1.00 96.44 204 GLY A CA 1
ATOM 1514 C C . GLY A 1 204 ? 6.725 8.816 -18.567 1.00 96.44 204 GLY A C 1
ATOM 1515 O O . GLY A 1 204 ? 5.881 9.480 -17.953 1.00 96.44 204 GLY A O 1
ATOM 1516 N N . ASP A 1 205 ? 6.911 7.514 -18.359 1.00 96.00 205 ASP A N 1
ATOM 1517 C CA . ASP A 1 205 ? 6.172 6.726 -17.367 1.00 96.00 205 ASP A CA 1
ATOM 1518 C C . ASP A 1 205 ? 6.730 6.861 -15.943 1.00 96.00 205 ASP A C 1
ATOM 1520 O O . ASP A 1 205 ? 6.180 6.273 -15.007 1.00 96.00 205 ASP A O 1
ATOM 1524 N N . TRP A 1 206 ? 7.823 7.606 -15.756 1.00 97.56 206 TRP A N 1
ATOM 1525 C CA . TRP A 1 206 ? 8.354 7.913 -14.432 1.00 97.56 206 TRP A CA 1
ATOM 1526 C C . TRP A 1 206 ? 7.654 9.137 -13.835 1.00 97.56 206 TRP A C 1
ATOM 1528 O O . TRP A 1 206 ? 7.087 9.988 -14.537 1.00 97.56 206 TRP A O 1
ATOM 1538 N N . ARG A 1 207 ? 7.708 9.240 -12.506 1.00 98.25 207 ARG A N 1
ATOM 1539 C CA . ARG A 1 207 ? 7.260 10.420 -11.755 1.00 98.25 207 ARG A CA 1
ATOM 1540 C C . ARG A 1 207 ? 8.359 10.882 -10.816 1.00 98.25 207 ARG A C 1
ATOM 1542 O O . ARG A 1 207 ? 8.724 10.150 -9.903 1.00 98.25 207 ARG A O 1
ATOM 1549 N N . LEU A 1 208 ? 8.881 12.082 -11.036 1.00 98.06 208 LEU A N 1
ATOM 1550 C CA . LEU A 1 208 ? 9.771 12.763 -10.100 1.00 98.06 208 LEU A CA 1
ATOM 1551 C C . LEU A 1 208 ? 8.890 13.390 -9.021 1.00 98.06 208 LEU A C 1
ATOM 1553 O O . LEU A 1 208 ? 7.865 13.983 -9.349 1.00 98.06 208 LEU A O 1
ATOM 1557 N N . ARG A 1 209 ? 9.250 13.205 -7.751 1.00 98.06 209 ARG A N 1
ATOM 1558 C CA . ARG A 1 209 ? 8.399 13.544 -6.604 1.00 98.06 209 ARG A CA 1
ATOM 1559 C C . ARG A 1 209 ? 9.198 14.251 -5.527 1.00 98.06 209 ARG A C 1
ATOM 1561 O O . ARG A 1 209 ? 10.300 13.804 -5.189 1.00 98.06 209 ARG A O 1
ATOM 1568 N N . TRP A 1 210 ? 8.631 15.334 -5.007 1.00 97.12 210 TRP A N 1
ATOM 1569 C CA . TRP A 1 210 ? 9.209 16.135 -3.939 1.00 97.12 210 TRP A CA 1
ATOM 1570 C C . TRP A 1 210 ? 8.139 16.605 -2.960 1.00 97.12 210 TRP A C 1
ATOM 1572 O O . TRP A 1 210 ? 7.087 17.117 -3.336 1.00 97.12 210 TRP A O 1
ATOM 1582 N N . ALA A 1 211 ? 8.429 16.439 -1.680 1.00 95.62 211 ALA A N 1
ATOM 1583 C CA . ALA A 1 211 ? 7.614 16.887 -0.564 1.00 95.62 211 ALA A CA 1
ATOM 1584 C C . ALA A 1 211 ? 8.530 17.379 0.558 1.00 95.62 211 ALA A C 1
ATOM 1586 O O . ALA A 1 211 ? 8.426 16.929 1.699 1.00 95.62 211 ALA A O 1
ATOM 1587 N N . ASP A 1 212 ? 9.482 18.243 0.199 1.00 93.00 212 ASP A N 1
ATOM 1588 C CA . ASP A 1 212 ? 10.404 18.898 1.132 1.00 93.00 212 ASP A CA 1
ATOM 1589 C C . ASP A 1 212 ? 11.192 17.915 2.023 1.00 93.00 212 ASP A C 1
ATOM 1591 O O . ASP A 1 212 ? 11.363 18.093 3.225 1.00 93.00 212 ASP A O 1
ATOM 1595 N N . GLY A 1 213 ? 11.613 16.782 1.451 1.00 90.88 213 GLY A N 1
ATOM 1596 C CA . GLY A 1 213 ? 12.315 15.718 2.175 1.00 90.88 213 GLY A CA 1
ATOM 1597 C C . GLY A 1 213 ? 11.449 14.895 3.138 1.00 90.88 213 GLY A C 1
ATOM 1598 O O . GLY A 1 213 ? 11.937 13.913 3.705 1.00 90.88 213 GLY A O 1
ATOM 1599 N N . TRP A 1 214 ? 10.165 15.222 3.307 1.00 91.75 214 TRP A N 1
ATOM 1600 C CA . TRP A 1 214 ? 9.283 14.487 4.203 1.00 91.75 214 TRP A CA 1
ATOM 1601 C C . TRP A 1 214 ? 8.855 13.136 3.604 1.00 91.75 214 TRP A C 1
ATOM 1603 O O . TRP A 1 214 ? 7.963 13.025 2.762 1.00 91.75 214 TRP A O 1
ATOM 1613 N N . THR A 1 215 ? 9.511 12.073 4.080 1.00 93.00 215 THR A N 1
ATOM 1614 C CA . THR A 1 215 ? 9.443 10.666 3.627 1.00 93.00 215 THR A CA 1
ATOM 1615 C C . THR A 1 215 ? 10.091 10.380 2.271 1.00 93.00 215 THR A C 1
ATOM 1617 O O . THR A 1 215 ? 9.876 11.090 1.295 1.00 93.00 215 THR A O 1
ATOM 1620 N N . ARG A 1 216 ? 10.805 9.250 2.159 1.00 94.38 216 ARG A N 1
ATOM 1621 C CA . ARG A 1 216 ? 11.378 8.784 0.881 1.00 94.38 216 ARG A CA 1
ATOM 1622 C C . ARG A 1 216 ? 10.315 8.540 -0.194 1.00 94.38 216 ARG A C 1
ATOM 1624 O O . ARG A 1 216 ? 10.539 8.848 -1.361 1.00 94.38 216 ARG A O 1
ATOM 1631 N N . ARG A 1 217 ? 9.130 8.056 0.199 1.00 94.94 217 ARG A N 1
ATOM 1632 C CA . ARG A 1 217 ? 8.015 7.782 -0.724 1.00 94.94 217 ARG A CA 1
ATOM 1633 C C . ARG A 1 217 ? 7.572 9.022 -1.490 1.00 94.94 217 ARG A C 1
ATOM 1635 O O . ARG A 1 217 ? 7.373 8.929 -2.685 1.00 94.94 217 ARG A O 1
ATOM 1642 N N . ALA A 1 218 ? 7.464 10.174 -0.834 1.00 95.94 218 ALA A N 1
ATOM 1643 C CA . ALA A 1 218 ? 7.089 11.422 -1.501 1.00 95.94 218 ALA A CA 1
ATOM 1644 C C . ALA A 1 218 ? 8.299 12.200 -2.067 1.00 95.94 218 ALA A C 1
ATOM 1646 O O . ALA A 1 218 ? 8.125 13.273 -2.631 1.00 95.94 218 ALA A O 1
ATOM 1647 N N . ASN A 1 219 ? 9.524 11.672 -1.922 1.00 96.69 219 ASN A N 1
ATOM 1648 C CA . ASN A 1 219 ? 10.783 12.332 -2.295 1.00 96.69 219 ASN A CA 1
ATOM 1649 C C . ASN A 1 219 ? 11.706 11.417 -3.120 1.00 96.69 219 ASN A C 1
ATOM 1651 O O . ASN A 1 219 ? 12.924 11.439 -2.960 1.00 96.69 219 ASN A O 1
ATOM 1655 N N . SER A 1 220 ? 11.133 10.573 -3.977 1.00 97.44 220 SER A N 1
ATOM 1656 C CA . SER A 1 220 ? 11.880 9.672 -4.864 1.00 97.44 220 SER A CA 1
ATOM 1657 C C . SER A 1 220 ? 11.213 9.556 -6.226 1.00 97.44 220 SER A C 1
ATOM 1659 O O . SER A 1 220 ? 9.983 9.606 -6.332 1.00 97.44 220 SER A O 1
ATOM 1661 N N . VAL A 1 221 ? 12.018 9.337 -7.263 1.00 97.69 221 VAL A N 1
ATOM 1662 C CA . VAL A 1 221 ? 11.522 9.004 -8.597 1.00 97.69 221 VAL A CA 1
ATOM 1663 C C . VAL A 1 221 ? 10.797 7.675 -8.535 1.00 97.69 221 VAL A C 1
ATOM 1665 O O . VAL A 1 221 ? 11.387 6.678 -8.144 1.00 97.69 221 VAL A O 1
ATOM 1668 N N . LEU A 1 222 ? 9.539 7.635 -8.945 1.00 98.12 222 LEU A N 1
ATOM 1669 C CA . LEU A 1 222 ? 8.816 6.388 -9.128 1.00 98.12 222 LEU A CA 1
ATOM 1670 C C . LEU A 1 222 ? 9.067 5.858 -10.545 1.00 98.12 222 LEU A C 1
ATOM 1672 O O . LEU A 1 222 ? 8.578 6.450 -11.509 1.00 98.12 222 LEU A O 1
ATOM 1676 N N . ALA A 1 223 ? 9.824 4.766 -10.670 1.00 96.50 223 ALA A N 1
ATOM 1677 C CA . ALA A 1 223 ? 10.134 4.137 -11.953 1.00 96.50 223 ALA A CA 1
ATOM 1678 C C . ALA A 1 223 ? 9.117 3.029 -12.283 1.00 96.50 223 ALA A C 1
ATOM 1680 O O . ALA A 1 223 ? 9.236 1.904 -11.810 1.00 96.50 223 ALA A O 1
ATOM 1681 N N . THR A 1 224 ? 8.098 3.359 -13.086 1.00 95.38 224 THR A N 1
ATOM 1682 C CA . THR A 1 224 ? 6.954 2.463 -13.390 1.00 95.38 224 THR A CA 1
ATOM 1683 C C . THR A 1 224 ? 6.741 2.194 -14.882 1.00 95.38 224 THR A C 1
ATOM 1685 O O . THR A 1 224 ? 5.664 1.776 -15.298 1.00 95.38 224 THR A O 1
ATOM 1688 N N . GLY A 1 225 ? 7.762 2.452 -15.698 1.00 93.75 225 GLY A N 1
ATOM 1689 C CA . GLY A 1 225 ? 7.766 2.155 -17.129 1.00 93.75 225 GLY A CA 1
ATOM 1690 C C . GLY A 1 225 ? 8.998 2.739 -17.813 1.00 93.75 225 GLY A C 1
ATOM 1691 O O . GLY A 1 225 ? 10.054 2.887 -17.190 1.00 93.75 225 GLY A O 1
ATOM 1692 N N . GLY A 1 226 ? 8.858 3.101 -19.087 1.00 93.25 226 GLY A N 1
ATOM 1693 C CA . GLY A 1 226 ? 9.929 3.744 -19.844 1.00 93.25 226 GLY A CA 1
ATOM 1694 C C . GLY A 1 226 ? 9.997 5.252 -19.565 1.00 93.25 226 GLY A C 1
ATOM 1695 O O . GLY A 1 226 ? 8.965 5.922 -19.579 1.00 93.25 226 GLY A O 1
ATOM 1696 N N . PRO A 1 227 ? 11.187 5.857 -19.399 1.00 93.88 227 PRO A N 1
ATOM 1697 C CA . PRO A 1 227 ? 11.304 7.296 -19.140 1.00 93.88 227 PRO A CA 1
ATOM 1698 C C . PRO A 1 227 ? 11.033 8.186 -20.374 1.00 93.88 227 PRO A C 1
ATOM 1700 O O . PRO A 1 227 ? 11.249 9.397 -20.336 1.00 93.88 227 PRO A O 1
ATOM 1703 N N . GLY A 1 228 ? 10.601 7.605 -21.501 1.00 93.00 228 GLY A N 1
ATOM 1704 C CA . GLY A 1 228 ? 10.331 8.323 -22.755 1.00 93.00 228 GLY A CA 1
ATOM 1705 C C . GLY A 1 228 ? 11.578 8.869 -23.465 1.00 93.00 228 GLY A C 1
ATOM 1706 O O . GLY A 1 228 ? 11.461 9.682 -24.377 1.00 93.00 228 GLY A O 1
ATOM 1707 N N . ARG A 1 229 ? 12.776 8.462 -23.030 1.00 94.00 229 ARG A N 1
ATOM 1708 C CA . ARG A 1 229 ? 14.086 8.829 -23.593 1.00 94.00 229 ARG A CA 1
ATOM 1709 C C . ARG A 1 229 ? 15.137 7.786 -23.217 1.00 94.00 229 ARG A C 1
ATOM 1711 O O . ARG A 1 229 ? 14.819 6.817 -22.533 1.00 94.00 229 ARG A O 1
ATOM 1718 N N . SER A 1 230 ? 16.386 7.988 -23.640 1.00 92.50 230 SER A N 1
ATOM 1719 C CA . SER A 1 230 ? 17.493 7.141 -23.188 1.00 92.50 230 SER A CA 1
ATOM 1720 C C . SER A 1 230 ? 17.621 7.178 -21.663 1.00 92.50 230 SER A C 1
ATOM 1722 O O . SER A 1 230 ? 17.427 8.222 -21.035 1.00 92.50 230 SER A O 1
ATOM 1724 N N . LEU A 1 231 ? 17.966 6.040 -21.064 1.00 88.62 231 LEU A N 1
ATOM 1725 C CA . LEU A 1 231 ? 18.076 5.915 -19.612 1.00 88.62 231 LEU A CA 1
ATOM 1726 C C . LEU A 1 231 ? 19.146 6.860 -19.039 1.00 88.62 231 LEU A C 1
ATOM 1728 O O . LEU A 1 231 ? 18.875 7.572 -18.077 1.00 88.62 231 LEU A O 1
ATOM 1732 N N . ALA A 1 232 ? 20.295 6.994 -19.707 1.00 88.88 232 ALA A N 1
ATOM 1733 C CA . ALA A 1 232 ? 21.319 7.980 -19.353 1.00 88.88 232 ALA A CA 1
ATOM 1734 C C . ALA A 1 232 ? 20.783 9.427 -19.360 1.00 88.88 232 ALA A C 1
ATOM 1736 O O . ALA A 1 232 ? 21.021 10.192 -18.424 1.00 88.88 232 ALA A O 1
ATOM 1737 N N . GLY A 1 233 ? 20.003 9.803 -20.382 1.00 92.69 233 GLY A N 1
ATOM 1738 C CA . GLY A 1 233 ? 19.381 11.127 -20.460 1.00 92.69 233 GLY A CA 1
ATOM 1739 C C . GLY A 1 233 ? 18.324 11.352 -19.374 1.00 92.69 233 GLY A C 1
ATOM 1740 O O . GLY A 1 233 ? 18.222 12.450 -18.824 1.00 92.69 233 GLY A O 1
ATOM 1741 N N . ALA A 1 234 ? 17.564 10.311 -19.028 1.00 94.62 234 ALA A N 1
ATOM 1742 C CA . ALA A 1 234 ? 16.600 10.348 -17.934 1.00 94.62 234 ALA A CA 1
ATOM 1743 C C . ALA A 1 234 ? 17.294 10.546 -16.578 1.00 94.62 234 ALA A C 1
ATOM 1745 O O . ALA A 1 234 ? 16.932 11.450 -15.827 1.00 94.62 234 ALA A O 1
ATOM 1746 N N . LEU A 1 235 ? 18.337 9.765 -16.292 1.00 92.44 235 LEU A N 1
ATOM 1747 C CA . LEU A 1 235 ? 19.094 9.853 -15.042 1.00 92.44 235 LEU A CA 1
ATOM 1748 C C . LEU A 1 235 ? 19.829 11.193 -14.902 1.00 92.44 235 LEU A C 1
ATOM 1750 O O . LEU A 1 235 ? 19.886 11.742 -13.803 1.00 92.44 235 LEU A O 1
ATOM 1754 N N . HIS A 1 236 ? 20.316 11.778 -16.001 1.00 92.00 236 HIS A N 1
ATOM 1755 C CA . HIS A 1 236 ? 20.868 13.136 -15.989 1.00 92.00 236 HIS A CA 1
ATOM 1756 C C . HIS A 1 236 ? 19.829 14.183 -15.544 1.00 92.00 236 HIS A C 1
ATOM 1758 O O . HIS A 1 236 ? 20.118 15.012 -14.676 1.00 92.00 236 HIS A O 1
ATOM 1764 N N . GLN A 1 237 ? 18.606 14.126 -16.086 1.00 95.19 237 GLN A N 1
ATOM 1765 C CA . GLN A 1 237 ? 17.514 15.018 -15.677 1.00 95.19 237 GLN A CA 1
ATOM 1766 C C . GLN A 1 237 ? 17.121 14.795 -14.213 1.00 95.19 237 GLN A C 1
ATOM 1768 O O . GLN A 1 237 ? 16.989 15.767 -13.472 1.00 95.19 237 GLN A O 1
ATOM 1773 N N . VAL A 1 238 ? 17.004 13.537 -13.777 1.00 95.44 238 VAL A N 1
ATOM 1774 C CA . VAL A 1 238 ? 16.717 13.185 -12.377 1.00 95.44 238 VAL A CA 1
ATOM 1775 C C . VAL A 1 238 ? 17.757 13.795 -11.434 1.00 95.44 238 VAL A C 1
ATOM 1777 O O . VAL A 1 238 ? 17.391 14.459 -10.467 1.00 95.44 238 VAL A O 1
ATOM 1780 N N . ARG A 1 239 ? 19.055 13.648 -11.733 1.00 93.62 239 ARG A N 1
ATOM 1781 C CA . ARG A 1 239 ? 20.137 14.234 -10.922 1.00 93.62 239 ARG A CA 1
ATOM 1782 C C . ARG A 1 239 ? 20.029 15.747 -10.822 1.00 93.62 239 ARG A C 1
ATOM 1784 O O . ARG A 1 239 ? 20.197 16.300 -9.741 1.00 93.62 239 ARG A O 1
ATOM 1791 N N . ARG A 1 240 ? 19.759 16.429 -11.937 1.00 95.19 240 ARG A N 1
ATOM 1792 C CA . ARG A 1 240 ? 19.541 17.880 -11.935 1.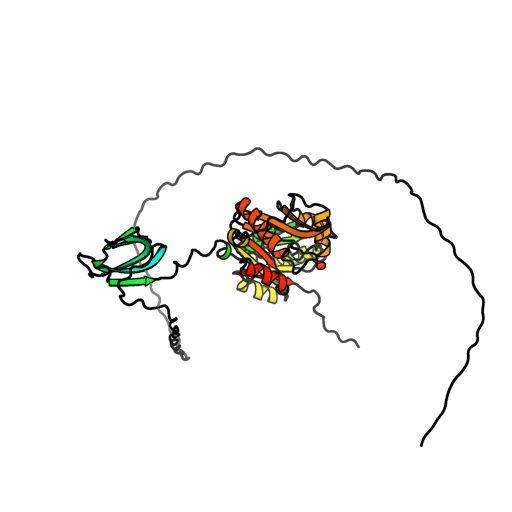00 95.19 240 ARG A CA 1
ATOM 1793 C C . ARG A 1 240 ? 18.358 18.257 -11.041 1.00 95.19 240 ARG A C 1
ATOM 1795 O O . ARG A 1 240 ? 18.504 19.120 -10.190 1.00 95.19 240 ARG A O 1
ATOM 1802 N N . TRP A 1 241 ? 17.234 17.566 -11.185 1.00 96.25 241 TRP A N 1
ATOM 1803 C CA . TRP A 1 241 ? 15.999 17.897 -10.481 1.00 96.25 241 TRP A CA 1
ATOM 1804 C C . TRP A 1 241 ? 16.107 17.800 -8.951 1.00 96.25 241 TRP A C 1
ATOM 1806 O O . TRP A 1 241 ? 15.585 18.665 -8.246 1.00 96.25 241 TRP A O 1
ATOM 1816 N N . TYR A 1 242 ? 16.802 16.780 -8.432 1.00 95.38 242 TYR A N 1
ATOM 1817 C CA . TYR A 1 242 ? 17.053 16.642 -6.990 1.00 95.38 242 TYR A CA 1
ATOM 1818 C C . TYR A 1 242 ? 18.153 17.587 -6.486 1.00 95.38 242 TYR A C 1
ATOM 1820 O O . TYR A 1 242 ? 18.012 18.167 -5.409 1.00 95.38 242 TYR A O 1
ATOM 1828 N N . ARG A 1 243 ? 19.205 17.821 -7.282 1.00 94.62 243 ARG A N 1
ATOM 1829 C CA . ARG A 1 243 ? 20.276 18.775 -6.948 1.00 94.62 243 ARG A CA 1
ATOM 1830 C C . ARG A 1 243 ? 19.771 20.211 -6.843 1.00 94.62 243 ARG A C 1
ATOM 1832 O O . ARG A 1 243 ? 20.156 20.904 -5.909 1.00 94.62 243 ARG A O 1
ATOM 1839 N N . ASP A 1 244 ? 18.863 20.626 -7.727 1.00 95.38 244 ASP A N 1
ATOM 1840 C CA . ASP A 1 244 ? 18.206 21.942 -7.665 1.00 95.38 244 ASP A CA 1
ATOM 1841 C C . ASP A 1 244 ? 17.387 22.118 -6.360 1.00 95.38 244 ASP A C 1
ATOM 1843 O O . ASP A 1 244 ? 17.044 23.234 -5.982 1.00 95.38 244 ASP A O 1
ATOM 1847 N N . ARG A 1 245 ? 17.118 21.018 -5.637 1.00 93.88 245 ARG A N 1
ATOM 1848 C CA . ARG A 1 245 ? 16.444 20.959 -4.326 1.00 93.88 245 ARG A CA 1
ATOM 1849 C C . ARG A 1 245 ? 17.389 20.585 -3.175 1.00 93.88 245 ARG A C 1
ATOM 1851 O O . ARG A 1 245 ? 16.935 20.263 -2.079 1.00 93.88 245 ARG A O 1
ATOM 1858 N N . GLY A 1 246 ? 18.703 20.595 -3.411 1.00 92.69 246 GLY A N 1
ATOM 1859 C CA . GLY A 1 246 ? 19.721 20.332 -2.391 1.00 92.69 246 GLY A CA 1
ATOM 1860 C C . GLY A 1 246 ? 19.743 18.895 -1.859 1.00 92.69 246 GLY A C 1
ATOM 1861 O O . GLY A 1 246 ? 20.118 18.677 -0.706 1.00 92.69 246 GLY A O 1
ATOM 1862 N N . ARG A 1 247 ? 19.315 17.905 -2.655 1.00 91.81 247 ARG A N 1
ATOM 1863 C CA . ARG A 1 247 ? 19.341 16.483 -2.274 1.00 91.81 247 ARG A CA 1
ATOM 1864 C C . ARG A 1 247 ? 19.975 15.608 -3.359 1.00 91.81 247 ARG A C 1
ATOM 1866 O O . ARG A 1 247 ? 19.874 15.939 -4.541 1.00 91.81 247 ARG A O 1
ATOM 1873 N N . PRO A 1 248 ? 20.563 14.458 -2.988 1.00 92.06 248 PRO A N 1
ATOM 1874 C CA . PRO A 1 248 ? 20.937 13.441 -3.960 1.00 92.06 248 PRO A CA 1
ATOM 1875 C C . PRO A 1 248 ? 19.694 12.826 -4.614 1.00 92.06 248 PRO A C 1
ATOM 1877 O O . PRO A 1 248 ? 18.603 12.798 -4.037 1.00 92.06 248 PRO A O 1
ATOM 1880 N N . ALA A 1 249 ? 19.874 12.309 -5.829 1.00 93.25 249 ALA A N 1
ATOM 1881 C CA . ALA A 1 249 ? 18.828 11.572 -6.523 1.00 93.25 249 ALA A CA 1
ATOM 1882 C C . ALA A 1 249 ? 18.474 10.287 -5.764 1.00 93.25 249 ALA A C 1
ATOM 1884 O O . ALA A 1 249 ? 19.354 9.520 -5.372 1.00 93.25 249 ALA A O 1
ATOM 1885 N N . LEU A 1 250 ? 17.173 10.039 -5.624 1.00 95.38 250 LEU A N 1
ATOM 1886 C CA . LEU A 1 250 ? 16.630 8.820 -5.042 1.00 95.38 250 LEU A CA 1
ATOM 1887 C C . LEU A 1 250 ? 15.589 8.241 -5.994 1.00 95.38 250 LEU A C 1
ATOM 1889 O O . LEU A 1 250 ? 14.669 8.947 -6.406 1.00 95.38 250 LEU A O 1
ATOM 1893 N N . LEU A 1 251 ? 15.713 6.963 -6.332 1.00 96.50 251 LEU A N 1
ATOM 1894 C CA . LEU A 1 251 ? 14.797 6.274 -7.238 1.00 96.50 251 LEU A CA 1
ATOM 1895 C C . LEU A 1 251 ? 14.165 5.075 -6.536 1.00 96.50 251 LEU A C 1
ATOM 1897 O O . LEU A 1 251 ? 14.854 4.296 -5.900 1.00 96.50 251 LEU A O 1
ATOM 1901 N N . GLN A 1 252 ? 12.850 4.941 -6.623 1.00 97.62 252 GLN A N 1
ATOM 1902 C CA . GLN A 1 252 ? 12.073 3.814 -6.128 1.00 97.62 252 GLN A CA 1
ATOM 1903 C C . GLN A 1 252 ? 11.814 2.845 -7.285 1.00 97.62 252 GLN A C 1
ATOM 1905 O O . GLN A 1 252 ? 11.202 3.229 -8.285 1.00 97.62 252 GLN A O 1
ATOM 1910 N N . LEU A 1 253 ? 12.248 1.595 -7.122 1.00 97.19 253 LEU A N 1
ATOM 1911 C CA . LEU A 1 253 ? 12.096 0.533 -8.113 1.00 97.19 253 LEU A CA 1
ATOM 1912 C C . LEU A 1 253 ? 11.56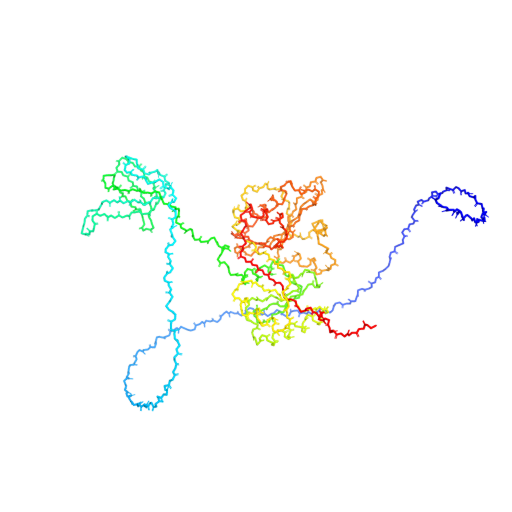7 -0.739 -7.450 1.00 97.19 253 LEU A C 1
ATOM 1914 O O . LEU A 1 253 ? 12.172 -1.250 -6.507 1.00 97.19 253 LEU A O 1
ATOM 1918 N N . SER A 1 254 ? 10.434 -1.232 -7.944 1.00 96.81 254 SER A N 1
ATOM 1919 C CA . SER A 1 254 ? 9.867 -2.520 -7.539 1.00 96.81 254 SER A CA 1
ATOM 1920 C C . SER A 1 254 ? 10.630 -3.672 -8.185 1.00 96.81 254 SER A C 1
ATOM 1922 O O . SER A 1 254 ? 11.098 -3.534 -9.311 1.00 96.81 254 SER A O 1
ATOM 1924 N N . ASP A 1 255 ? 10.697 -4.823 -7.519 1.00 92.25 255 ASP A N 1
ATOM 1925 C CA . ASP A 1 255 ? 11.312 -6.072 -8.005 1.00 92.25 255 ASP A CA 1
ATOM 1926 C C . ASP A 1 255 ? 10.513 -6.767 -9.135 1.00 92.25 255 ASP A C 1
ATOM 1928 O O . ASP A 1 255 ? 10.658 -7.965 -9.383 1.00 92.25 255 ASP A O 1
ATOM 1932 N N . GLY A 1 256 ? 9.668 -5.998 -9.829 1.00 85.88 256 GLY A N 1
ATOM 1933 C CA . GLY A 1 256 ? 8.809 -6.423 -10.925 1.00 85.88 256 GLY A CA 1
ATOM 1934 C C . GLY A 1 256 ? 9.531 -6.516 -12.271 1.00 85.88 256 GLY A C 1
ATOM 1935 O O . GLY A 1 256 ? 10.732 -6.775 -12.365 1.00 85.88 256 GLY A O 1
ATOM 1936 N N . ALA A 1 257 ? 8.779 -6.304 -13.351 1.00 88.25 257 ALA A N 1
ATOM 1937 C CA . ALA A 1 257 ? 9.257 -6.542 -14.714 1.00 88.25 257 ALA A CA 1
ATOM 1938 C C . ALA A 1 257 ? 10.393 -5.594 -15.133 1.00 88.25 257 ALA A C 1
ATOM 1940 O O . ALA A 1 257 ? 11.194 -5.935 -16.005 1.00 88.25 257 ALA A O 1
ATOM 1941 N N . LEU A 1 258 ? 10.470 -4.410 -14.519 1.00 90.94 258 LEU A N 1
ATOM 1942 C CA . LEU A 1 258 ? 11.475 -3.401 -14.849 1.00 90.94 258 LEU A CA 1
ATOM 1943 C C . LEU A 1 258 ? 12.825 -3.629 -14.165 1.00 90.94 258 LEU A C 1
ATOM 1945 O O . LEU A 1 258 ? 13.840 -3.170 -14.693 1.00 90.94 258 LEU A O 1
ATOM 1949 N N . ALA A 1 259 ? 12.868 -4.329 -13.026 1.00 92.62 259 ALA A N 1
ATOM 1950 C CA . ALA A 1 259 ? 14.091 -4.461 -12.234 1.00 92.62 259 ALA A CA 1
ATOM 1951 C C . ALA A 1 259 ? 15.259 -5.084 -13.023 1.00 92.62 259 ALA A C 1
ATOM 1953 O O . ALA A 1 259 ? 16.310 -4.449 -13.106 1.00 92.62 259 ALA A O 1
ATOM 1954 N N . PRO A 1 260 ? 15.092 -6.221 -13.731 1.00 92.38 260 PRO A N 1
ATOM 1955 C CA . PRO A 1 260 ? 16.197 -6.839 -14.469 1.00 92.38 260 PRO A CA 1
ATOM 1956 C C . PRO A 1 260 ? 16.792 -5.955 -15.575 1.00 92.38 260 PRO A C 1
ATOM 1958 O O . PRO A 1 260 ? 17.911 -6.200 -16.018 1.00 92.38 260 PRO A O 1
ATOM 1961 N N . VAL A 1 261 ? 16.042 -4.951 -16.041 1.00 90.31 261 VAL A N 1
ATOM 1962 C CA . VAL A 1 261 ? 16.468 -4.016 -17.090 1.00 90.31 261 VAL A CA 1
ATOM 1963 C C . VAL A 1 261 ? 17.115 -2.770 -16.489 1.00 90.31 261 VAL A C 1
ATOM 1965 O O . VAL A 1 261 ? 18.127 -2.299 -17.002 1.00 90.31 261 VAL A O 1
ATOM 1968 N N . LEU A 1 262 ? 16.536 -2.218 -15.419 1.00 92.44 262 LEU A N 1
ATOM 1969 C CA . LEU A 1 262 ? 16.983 -0.952 -14.839 1.00 92.44 262 LEU A CA 1
ATOM 1970 C C . LEU A 1 262 ? 18.135 -1.123 -13.847 1.00 92.44 262 LEU A C 1
ATOM 1972 O O . LEU A 1 262 ? 19.015 -0.269 -13.820 1.00 92.44 262 LEU A O 1
ATOM 1976 N N . GLU A 1 263 ? 18.169 -2.200 -13.059 1.00 94.44 263 GLU A N 1
ATOM 1977 C CA . GLU A 1 263 ? 19.191 -2.386 -12.019 1.00 94.44 263 GLU A CA 1
ATOM 1978 C C . GLU A 1 263 ? 20.632 -2.385 -12.565 1.00 94.44 263 GLU A C 1
ATOM 1980 O O . GLU A 1 263 ? 21.457 -1.656 -12.009 1.00 94.44 263 GLU A O 1
ATOM 1985 N N . PRO A 1 264 ? 20.973 -3.100 -13.662 1.00 92.94 264 PRO A N 1
ATOM 1986 C CA . PRO A 1 264 ? 22.337 -3.075 -14.195 1.00 92.94 264 PRO A CA 1
ATOM 1987 C C . PRO A 1 264 ? 22.775 -1.678 -14.647 1.00 92.94 264 PRO A C 1
ATOM 1989 O O . PRO A 1 264 ? 23.918 -1.286 -14.418 1.00 92.94 264 PRO A O 1
ATOM 1992 N N . GLU A 1 265 ? 21.866 -0.908 -15.250 1.00 90.50 265 GLU A N 1
ATOM 1993 C CA . GLU A 1 265 ? 22.170 0.459 -15.677 1.00 90.50 265 GLU A CA 1
ATOM 1994 C C . GLU A 1 265 ? 22.275 1.408 -14.480 1.00 90.50 265 GLU A C 1
ATOM 1996 O O . GLU A 1 265 ? 23.160 2.256 -14.451 1.00 90.50 265 GLU A O 1
ATOM 2001 N N . LEU A 1 266 ? 21.424 1.259 -13.461 1.00 92.50 266 LEU A N 1
ATOM 2002 C CA . LEU A 1 266 ? 21.534 2.037 -12.225 1.00 92.50 266 LEU A CA 1
ATOM 2003 C C . LEU A 1 266 ? 22.916 1.840 -11.588 1.00 92.50 266 LEU A C 1
ATOM 2005 O O . LEU A 1 266 ? 23.583 2.829 -11.281 1.00 92.50 266 LEU A O 1
ATOM 2009 N N . VAL A 1 267 ? 23.385 0.591 -11.491 1.00 93.62 267 VAL A N 1
ATOM 2010 C CA . VAL A 1 267 ? 24.738 0.267 -11.007 1.00 93.62 267 VAL A CA 1
ATOM 2011 C C . VAL A 1 267 ? 25.817 0.885 -11.899 1.00 93.62 267 VAL A C 1
ATOM 2013 O O . VAL A 1 267 ? 26.738 1.518 -11.384 1.00 93.62 267 VAL A O 1
ATOM 2016 N N . ALA A 1 268 ? 25.701 0.768 -13.227 1.00 91.31 268 ALA A N 1
ATOM 2017 C CA . ALA A 1 268 ? 26.651 1.375 -14.167 1.00 91.31 268 ALA A CA 1
ATOM 2018 C C . ALA A 1 268 ? 26.720 2.909 -14.036 1.00 91.31 268 ALA A C 1
ATOM 2020 O O . ALA A 1 268 ? 27.760 3.519 -14.281 1.00 91.31 268 ALA A O 1
ATOM 2021 N N . GLN A 1 269 ? 25.624 3.530 -13.601 1.00 89.12 269 GLN A N 1
ATOM 2022 C CA . GLN A 1 269 ? 25.509 4.963 -13.344 1.00 89.12 269 GLN A CA 1
ATOM 2023 C C . GLN A 1 269 ? 25.833 5.337 -11.885 1.00 89.12 269 GLN A C 1
ATOM 2025 O O . GLN A 1 269 ? 25.607 6.481 -11.487 1.00 89.12 269 GLN A O 1
ATOM 2030 N N . GLY A 1 270 ? 26.369 4.409 -11.089 1.00 90.44 270 GLY A N 1
ATOM 2031 C CA . GLY A 1 270 ? 26.843 4.650 -9.725 1.00 90.44 270 GLY A CA 1
ATOM 2032 C C . GLY A 1 270 ? 25.757 4.672 -8.651 1.00 90.44 270 GLY A C 1
ATOM 2033 O O . GLY A 1 270 ? 26.048 5.047 -7.519 1.00 90.44 270 GLY A O 1
ATOM 2034 N N . PHE A 1 271 ? 24.518 4.291 -8.972 1.00 92.69 271 PHE A N 1
ATOM 2035 C CA . PHE A 1 271 ? 23.494 4.113 -7.948 1.00 92.69 271 PHE A CA 1
ATOM 2036 C C . PHE A 1 271 ? 23.765 2.847 -7.137 1.00 92.69 271 PHE A C 1
ATOM 2038 O O . PHE A 1 271 ? 24.100 1.795 -7.685 1.00 92.69 271 PHE A O 1
ATOM 2045 N N . THR A 1 272 ? 23.534 2.933 -5.834 1.00 94.00 272 THR A N 1
ATOM 2046 C CA . THR A 1 272 ? 23.592 1.803 -4.911 1.00 94.00 272 THR A CA 1
ATOM 2047 C C . THR A 1 272 ? 22.195 1.494 -4.372 1.00 94.00 272 THR A C 1
ATOM 2049 O O . THR A 1 272 ? 21.375 2.404 -4.198 1.00 94.00 272 THR A O 1
ATOM 2052 N N . PRO A 1 273 ? 21.871 0.211 -4.128 1.00 93.00 273 PRO A N 1
ATOM 2053 C CA . PRO A 1 273 ? 20.625 -0.138 -3.468 1.00 93.00 273 PRO A CA 1
ATOM 2054 C C . PRO A 1 273 ? 20.656 0.370 -2.021 1.00 93.00 273 PRO A C 1
ATOM 2056 O O . PRO A 1 273 ? 21.620 0.162 -1.287 1.00 93.00 273 PRO A O 1
ATOM 2059 N N . ALA A 1 274 ? 19.572 1.014 -1.619 1.00 89.25 274 ALA A N 1
ATOM 2060 C CA . ALA A 1 274 ? 19.320 1.501 -0.274 1.00 89.25 274 ALA A CA 1
ATOM 2061 C C . ALA A 1 274 ? 18.204 0.664 0.385 1.00 89.25 274 ALA A C 1
ATOM 2063 O O . ALA A 1 274 ? 18.022 -0.515 0.085 1.00 89.25 274 ALA A O 1
ATOM 2064 N N . GLU A 1 275 ? 17.464 1.260 1.321 1.00 91.81 275 GLU A N 1
ATOM 2065 C CA . GLU A 1 275 ? 16.404 0.586 2.078 1.00 91.81 275 GLU A CA 1
ATOM 2066 C C . GLU A 1 275 ? 15.352 -0.084 1.179 1.00 91.81 275 GLU A C 1
ATOM 2068 O O . GLU A 1 275 ? 14.911 0.462 0.163 1.00 91.81 275 GLU A O 1
ATOM 2073 N N . GLU A 1 276 ? 14.922 -1.267 1.608 1.00 94.94 276 GLU A N 1
ATOM 2074 C CA . GLU A 1 276 ? 13.870 -2.059 0.981 1.00 94.94 276 GLU A CA 1
ATOM 2075 C C . GLU A 1 276 ? 12.539 -1.877 1.725 1.00 94.94 276 GLU A C 1
ATOM 2077 O O . GLU A 1 276 ? 12.492 -1.572 2.917 1.00 94.94 276 GLU A O 1
ATOM 2082 N N . THR A 1 277 ? 11.421 -2.073 1.034 1.00 97.62 277 THR A N 1
ATOM 2083 C CA . THR A 1 277 ? 10.085 -2.082 1.634 1.00 97.62 277 THR A CA 1
ATOM 2084 C C . THR A 1 277 ? 9.255 -3.226 1.064 1.00 97.62 277 THR A C 1
ATOM 2086 O O . THR A 1 277 ? 9.230 -3.448 -0.146 1.00 97.62 277 THR A O 1
ATOM 2089 N N . CYS A 1 278 ? 8.533 -3.928 1.938 1.00 98.38 278 CYS A N 1
ATOM 2090 C CA . CYS A 1 278 ? 7.559 -4.942 1.552 1.00 98.38 278 CYS A CA 1
ATOM 2091 C C . CYS A 1 278 ? 6.232 -4.273 1.182 1.00 98.38 278 CYS A C 1
ATOM 2093 O O . CYS A 1 278 ? 5.684 -3.489 1.967 1.00 98.38 278 CYS A O 1
ATOM 2095 N N . PHE A 1 279 ? 5.684 -4.623 0.021 1.00 98.44 279 PHE A N 1
ATOM 2096 C CA . PHE A 1 279 ? 4.341 -4.236 -0.391 1.00 98.44 279 PHE A CA 1
ATOM 2097 C C . PHE A 1 279 ? 3.391 -5.401 -0.111 1.00 98.44 279 PHE A C 1
ATOM 2099 O O . PHE A 1 279 ? 3.506 -6.473 -0.712 1.00 98.44 279 PHE A O 1
ATOM 2106 N N . LEU A 1 280 ? 2.468 -5.214 0.831 1.00 98.69 280 LEU A N 1
ATOM 2107 C CA . LEU A 1 280 ? 1.513 -6.249 1.216 1.00 98.69 280 LEU A CA 1
ATOM 2108 C C . LEU A 1 280 ? 0.139 -5.964 0.626 1.00 98.69 280 LEU A C 1
ATOM 2110 O O . LEU A 1 280 ? -0.282 -4.808 0.552 1.00 98.69 280 LEU A O 1
ATOM 2114 N N . THR A 1 281 ? -0.577 -7.024 0.263 1.00 98.69 281 THR A N 1
ATOM 2115 C CA . THR A 1 281 ? -1.942 -6.941 -0.264 1.00 98.69 281 THR A CA 1
ATOM 2116 C C . THR A 1 281 ? -2.855 -7.983 0.372 1.00 98.69 281 THR A C 1
ATOM 2118 O O . THR A 1 281 ? -2.379 -9.020 0.830 1.00 98.69 281 THR A O 1
ATOM 2121 N N . ALA A 1 282 ? -4.157 -7.705 0.419 1.00 97.88 282 ALA A N 1
ATOM 2122 C CA . ALA A 1 282 ? -5.161 -8.618 0.963 1.00 97.88 282 ALA A CA 1
ATOM 2123 C C . ALA A 1 282 ? -6.527 -8.418 0.300 1.00 97.88 282 ALA A C 1
ATOM 2125 O O . ALA A 1 282 ? -6.817 -7.349 -0.247 1.00 97.88 282 ALA A O 1
ATOM 2126 N N . THR A 1 283 ? -7.402 -9.414 0.420 1.00 97.06 283 THR A N 1
ATOM 2127 C CA . THR A 1 283 ? -8.843 -9.243 0.191 1.00 97.06 283 THR A CA 1
ATOM 2128 C C . THR A 1 283 ? -9.442 -8.421 1.334 1.00 97.06 283 THR A C 1
ATOM 2130 O O . THR A 1 283 ? -9.310 -8.792 2.499 1.00 97.06 283 THR A O 1
ATOM 2133 N N . ALA A 1 284 ? -10.142 -7.329 1.021 1.00 96.94 284 ALA A N 1
ATOM 2134 C CA . ALA A 1 284 ? -10.683 -6.426 2.040 1.00 96.94 284 ALA A CA 1
ATOM 2135 C C . ALA A 1 284 ? -11.691 -7.117 2.972 1.00 96.94 284 ALA A C 1
ATOM 2137 O O . ALA A 1 284 ? -11.608 -6.961 4.186 1.00 96.94 284 ALA A O 1
ATOM 2138 N N . ALA A 1 285 ? -12.580 -7.945 2.417 1.00 95.00 285 ALA A N 1
ATOM 2139 C CA . ALA A 1 285 ? -13.581 -8.681 3.191 1.00 95.00 285 ALA A CA 1
ATOM 2140 C C . ALA A 1 285 ? -12.975 -9.715 4.159 1.00 95.00 2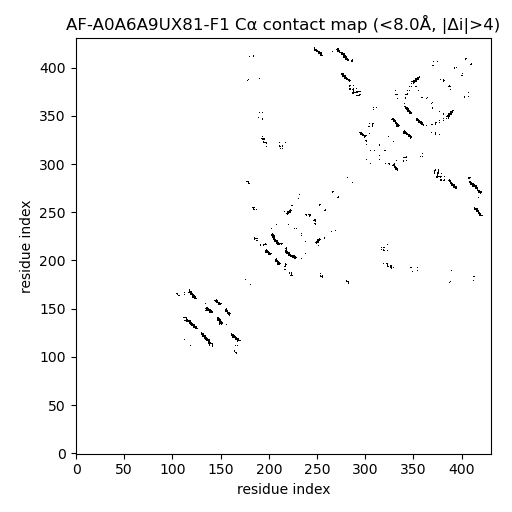85 ALA A C 1
ATOM 2142 O O . ALA A 1 285 ? -13.546 -9.962 5.217 1.00 95.00 285 ALA A O 1
ATOM 2143 N N . ASP A 1 286 ? -11.821 -10.304 3.824 1.00 94.06 286 ASP A N 1
ATOM 2144 C CA . ASP A 1 286 ? -11.142 -11.249 4.718 1.00 94.06 286 ASP A CA 1
ATOM 2145 C C . ASP A 1 286 ? -10.527 -10.528 5.922 1.00 94.06 286 ASP A C 1
ATOM 2147 O O . ASP A 1 286 ? -10.648 -11.008 7.046 1.00 94.06 286 ASP A O 1
ATOM 2151 N N . VAL A 1 287 ? -9.928 -9.352 5.695 1.00 97.50 287 VAL A N 1
ATOM 2152 C CA . VAL A 1 287 ? -9.337 -8.514 6.755 1.00 97.50 287 VAL A CA 1
ATOM 2153 C C . VAL A 1 287 ? -10.412 -7.870 7.633 1.00 97.50 287 VAL A C 1
ATOM 2155 O O . VAL A 1 287 ? -10.204 -7.699 8.830 1.00 97.50 287 VAL A O 1
ATOM 2158 N N . ALA A 1 288 ? -11.557 -7.511 7.049 1.00 96.44 288 ALA A N 1
ATOM 2159 C CA . ALA A 1 288 ? -12.689 -6.903 7.750 1.00 96.44 288 ALA A CA 1
ATOM 2160 C C . ALA A 1 288 ? -13.426 -7.877 8.688 1.00 96.44 288 ALA A C 1
ATOM 2162 O O . ALA A 1 288 ? -14.316 -7.462 9.432 1.00 96.44 288 ALA A O 1
ATOM 2163 N N . ARG A 1 289 ? -13.095 -9.173 8.643 1.00 89.31 289 ARG A N 1
ATOM 2164 C CA . ARG A 1 289 ? -13.735 -10.189 9.478 1.00 89.31 289 ARG A CA 1
ATOM 2165 C C . ARG A 1 289 ? -13.470 -9.900 10.956 1.00 89.31 289 ARG A C 1
ATOM 2167 O O . ARG A 1 289 ? -12.350 -9.576 11.338 1.00 89.31 289 ARG A O 1
ATOM 2174 N N . ASP A 1 290 ? -14.510 -10.036 11.773 1.00 89.50 290 ASP A N 1
ATOM 2175 C CA . ASP A 1 290 ? -14.454 -9.861 13.231 1.00 89.50 290 ASP A CA 1
ATOM 2176 C C . ASP A 1 290 ? -13.976 -8.464 13.683 1.00 89.50 290 ASP A C 1
ATOM 2178 O O . ASP A 1 290 ? -13.457 -8.297 14.789 1.00 89.50 290 ASP A O 1
ATOM 2182 N N . ALA A 1 291 ? -14.149 -7.447 12.829 1.00 94.25 291 ALA A N 1
ATOM 2183 C CA . ALA A 1 291 ? -13.839 -6.062 13.155 1.00 94.25 291 ALA A CA 1
ATOM 2184 C C . ALA A 1 291 ? -14.665 -5.585 14.370 1.00 94.25 291 ALA A C 1
ATOM 2186 O O . ALA A 1 291 ? -15.894 -5.695 14.358 1.00 94.25 291 ALA A O 1
ATOM 2187 N N . PRO A 1 292 ? -14.022 -5.063 15.429 1.00 94.94 292 PRO A N 1
ATOM 2188 C CA . PRO A 1 292 ? -14.713 -4.726 16.670 1.00 94.94 292 PRO A CA 1
ATOM 2189 C C . PRO A 1 292 ? -15.431 -3.368 16.640 1.00 94.94 292 PRO A C 1
ATOM 2191 O O . PRO A 1 292 ? -16.186 -3.081 17.567 1.00 94.94 292 PRO A O 1
ATOM 2194 N N . GLY A 1 293 ? -15.198 -2.517 15.633 1.00 94.94 293 GLY A N 1
ATOM 2195 C CA . GLY A 1 293 ? -15.852 -1.211 15.516 1.00 94.94 293 GLY A CA 1
ATOM 2196 C C . GLY A 1 293 ? -15.405 -0.204 16.581 1.00 94.94 293 GLY A C 1
ATOM 2197 O O . GLY A 1 293 ? -16.216 0.566 17.091 1.00 94.94 293 GLY A O 1
ATOM 2198 N N . LEU A 1 294 ? -14.119 -0.209 16.943 1.00 96.00 294 LEU A N 1
ATOM 2199 C CA . LEU A 1 294 ? -13.554 0.663 17.983 1.00 96.00 294 LEU A CA 1
ATOM 2200 C C . LEU A 1 294 ? -13.130 2.038 17.452 1.00 96.00 294 LEU A C 1
ATOM 2202 O O . LEU A 1 294 ? -12.879 2.956 18.237 1.00 96.00 294 LEU A O 1
ATOM 2206 N N . THR A 1 295 ? -12.985 2.186 16.135 1.00 97.62 295 THR A N 1
ATOM 2207 C CA . THR A 1 295 ? -12.478 3.424 15.531 1.00 97.62 295 THR A CA 1
ATOM 2208 C C . THR A 1 295 ? -13.518 4.541 15.464 1.00 97.62 295 THR A C 1
ATOM 2210 O O . THR A 1 295 ? -14.631 4.345 14.979 1.00 97.62 295 THR A O 1
ATOM 2213 N N . ARG A 1 296 ? -13.103 5.757 15.830 1.00 97.88 296 ARG A N 1
ATOM 2214 C CA . ARG A 1 296 ? -13.760 7.013 15.437 1.00 97.88 296 ARG A CA 1
ATOM 2215 C C . ARG A 1 296 ? -13.134 7.541 14.147 1.00 97.88 296 ARG A C 1
ATOM 2217 O O . ARG A 1 296 ? -11.922 7.417 13.964 1.00 97.88 296 ARG A O 1
ATOM 2224 N N . TRP A 1 297 ? -13.945 8.163 13.295 1.00 98.00 297 TRP A N 1
ATOM 2225 C CA . TRP A 1 297 ? -13.552 8.597 11.953 1.00 98.00 297 TRP A CA 1
ATOM 2226 C C . TRP A 1 297 ? -13.651 10.111 11.762 1.00 98.00 297 TRP A C 1
ATOM 2228 O O . TRP A 1 297 ? -14.545 10.749 12.312 1.00 98.00 297 TRP A O 1
ATOM 2238 N N . SER A 1 298 ? -12.763 10.655 10.928 1.00 97.50 298 SER A N 1
ATOM 2239 C CA . SER A 1 298 ? -12.874 11.988 10.327 1.00 97.50 298 SER A CA 1
ATOM 2240 C C . SER A 1 298 ? -12.481 11.929 8.845 1.00 97.50 298 SER A C 1
ATOM 2242 O O . SER A 1 298 ? -11.588 11.169 8.458 1.00 97.50 298 SER A O 1
ATOM 2244 N N . ASP A 1 299 ? -13.141 12.741 8.018 1.00 96.31 299 ASP A N 1
ATOM 2245 C CA . ASP A 1 299 ? -12.758 12.994 6.619 1.00 96.31 299 ASP A CA 1
ATOM 2246 C C . ASP A 1 299 ? -11.720 14.137 6.506 1.00 96.31 299 ASP A C 1
ATOM 2248 O O . ASP A 1 299 ? -11.328 14.534 5.406 1.00 96.31 299 ASP A O 1
ATOM 2252 N N . HIS A 1 300 ? -11.260 14.675 7.641 1.00 94.81 300 HIS A N 1
ATOM 2253 C CA . HIS A 1 300 ? -10.273 15.747 7.725 1.00 94.81 300 HIS A CA 1
ATOM 2254 C C . HIS A 1 300 ? -9.088 15.356 8.613 1.00 94.81 300 HIS A C 1
ATOM 2256 O O . HIS A 1 300 ? -9.206 14.558 9.545 1.00 94.81 300 HIS A O 1
ATOM 2262 N N . LEU A 1 301 ? -7.921 15.933 8.311 1.00 95.81 301 LEU A N 1
ATOM 2263 C CA . LEU A 1 301 ? -6.727 15.772 9.135 1.00 95.81 301 LEU A CA 1
ATOM 2264 C C . LEU A 1 301 ? -6.862 16.632 10.397 1.00 95.81 301 LEU A C 1
ATOM 2266 O O . LEU A 1 301 ? -6.517 17.812 10.389 1.00 95.81 301 LEU A O 1
ATOM 2270 N N . GLU A 1 302 ? -7.364 16.029 11.471 1.00 95.50 302 GLU A N 1
ATOM 2271 C CA . GLU A 1 302 ? -7.546 16.717 12.752 1.00 95.50 302 GLU A CA 1
ATOM 2272 C C . GLU A 1 302 ? -6.211 16.958 13.483 1.00 95.50 302 GLU A C 1
ATOM 2274 O O . GLU A 1 302 ? -5.330 16.082 13.457 1.00 95.50 302 GLU A O 1
ATOM 2279 N N . PRO A 1 303 ? -6.056 18.085 14.206 1.00 95.25 303 PRO A N 1
ATOM 2280 C CA . PRO A 1 303 ? -4.848 18.383 14.976 1.00 95.25 303 PRO A CA 1
ATOM 2281 C C . PRO A 1 303 ? -4.474 17.294 15.990 1.00 95.25 303 PRO A C 1
ATOM 2283 O O . PRO A 1 303 ? -3.295 16.981 16.147 1.00 95.25 303 PRO A O 1
ATOM 2286 N N . GLU A 1 304 ? -5.448 16.671 16.658 1.00 95.69 304 GLU A N 1
ATOM 2287 C CA . GLU A 1 304 ? -5.196 15.627 17.657 1.00 95.69 304 GLU A CA 1
ATOM 2288 C C . GLU A 1 304 ? -4.710 14.328 17.009 1.00 95.69 304 GLU A C 1
ATOM 2290 O O . GLU A 1 304 ? -3.832 13.650 17.550 1.00 95.69 304 GLU A O 1
ATOM 2295 N N . TRP A 1 305 ? -5.246 13.993 15.830 1.00 97.00 305 TRP A N 1
ATOM 2296 C CA . TRP A 1 305 ? -4.762 12.859 15.041 1.00 97.00 305 TRP A CA 1
ATOM 2297 C C . TRP A 1 305 ? -3.317 13.107 14.606 1.00 97.00 305 TRP A C 1
ATOM 2299 O O . TRP A 1 305 ? -2.458 12.239 14.777 1.00 97.00 305 TRP A O 1
ATOM 2309 N N . LEU A 1 306 ? -3.035 14.318 14.108 1.00 95.69 306 LEU A N 1
ATOM 2310 C CA . LEU A 1 306 ? -1.700 14.718 13.679 1.00 95.69 306 LEU A CA 1
ATOM 2311 C C . LEU A 1 306 ? -0.700 14.677 14.838 1.00 95.69 306 LEU A C 1
ATOM 2313 O O . LEU A 1 306 ? 0.389 14.132 14.680 1.00 95.69 306 LEU A O 1
ATOM 2317 N N . ALA A 1 307 ? -1.083 15.182 16.012 1.00 95.06 307 ALA A N 1
ATOM 2318 C CA . ALA A 1 307 ? -0.256 15.161 17.213 1.00 95.06 307 ALA A CA 1
ATOM 2319 C C . ALA A 1 307 ? 0.047 13.732 17.695 1.00 95.06 307 ALA A C 1
ATOM 2321 O O . ALA A 1 307 ? 1.161 13.458 18.144 1.00 95.06 307 ALA A O 1
ATOM 2322 N N . ALA A 1 308 ? -0.912 12.806 17.591 1.00 95.81 308 ALA A N 1
ATOM 2323 C CA . ALA A 1 308 ? -0.682 11.396 17.898 1.00 95.81 308 ALA A CA 1
ATOM 2324 C C . ALA A 1 308 ? 0.282 10.749 16.888 1.00 95.81 308 ALA A C 1
ATOM 2326 O O . ALA A 1 308 ? 1.266 10.127 17.288 1.00 95.81 308 ALA A O 1
ATOM 2327 N N . PHE A 1 309 ? 0.056 10.954 15.587 1.00 95.88 309 PHE A N 1
ATOM 2328 C CA . PHE A 1 309 ? 0.926 10.437 14.528 1.00 95.88 309 PHE A CA 1
ATOM 2329 C C . PHE A 1 309 ? 2.357 11.001 14.604 1.00 95.88 309 PHE A C 1
ATOM 2331 O O . PHE A 1 309 ? 3.328 10.264 14.408 1.00 95.88 309 PHE A O 1
ATOM 2338 N N . ALA A 1 310 ? 2.507 12.278 14.972 1.00 95.19 310 ALA A N 1
ATOM 2339 C CA . ALA A 1 310 ? 3.797 12.956 15.095 1.00 95.19 310 ALA A CA 1
ATOM 2340 C C . ALA A 1 310 ? 4.748 12.300 16.117 1.00 95.19 310 ALA A C 1
ATOM 2342 O O . ALA A 1 310 ? 5.965 12.438 16.004 1.00 95.19 310 ALA A O 1
ATOM 2343 N N . ARG A 1 311 ? 4.216 11.523 17.076 1.00 93.00 311 ARG A N 1
ATOM 2344 C CA . ARG A 1 311 ? 5.010 10.730 18.037 1.00 93.00 311 ARG A CA 1
ATOM 2345 C C . ARG A 1 311 ? 5.748 9.561 17.385 1.00 93.00 311 ARG A C 1
ATOM 2347 O O . ARG A 1 311 ? 6.730 9.074 17.936 1.00 93.00 311 ARG A O 1
ATOM 2354 N N . GLN A 1 312 ? 5.264 9.075 16.242 1.00 90.50 312 GLN A N 1
ATOM 2355 C CA . GLN A 1 312 ? 5.941 8.047 15.450 1.00 90.50 312 GLN A CA 1
ATOM 2356 C C . GLN A 1 312 ? 6.962 8.654 14.495 1.00 90.50 312 GLN A C 1
ATOM 2358 O O . GLN A 1 312 ? 8.047 8.108 14.303 1.00 90.50 312 GLN A O 1
ATOM 2363 N N . ARG A 1 313 ? 6.560 9.731 13.822 1.00 88.44 313 ARG A N 1
ATOM 2364 C CA . ARG A 1 313 ? 7.322 10.374 12.762 1.00 88.44 313 ARG A CA 1
ATOM 2365 C C . ARG A 1 313 ? 7.107 11.875 12.877 1.00 88.44 313 ARG A C 1
ATOM 2367 O O . ARG A 1 313 ? 5.964 12.293 12.718 1.00 88.44 313 ARG A O 1
ATOM 2374 N N . PRO A 1 314 ? 8.169 12.672 13.072 1.00 89.62 314 PRO A N 1
ATOM 2375 C CA . PRO A 1 314 ? 8.050 14.121 13.095 1.00 89.62 314 PRO A CA 1
ATOM 2376 C C . PRO A 1 314 ? 7.284 14.650 11.875 1.00 89.62 314 PRO A C 1
ATOM 2378 O O . PRO A 1 314 ? 7.500 14.207 10.744 1.00 89.62 314 PRO A O 1
ATOM 2381 N N . VAL A 1 315 ? 6.358 15.571 12.132 1.00 89.25 315 VAL A N 1
ATOM 2382 C CA . VAL A 1 315 ? 5.609 16.335 11.128 1.00 89.25 315 VAL A CA 1
ATOM 2383 C C . VAL A 1 315 ? 6.029 17.787 11.313 1.00 89.25 315 VAL A C 1
ATOM 2385 O O . VAL A 1 315 ? 5.373 18.563 11.999 1.00 89.25 315 VAL A O 1
ATOM 2388 N N . ASP A 1 316 ? 7.195 18.109 10.777 1.00 84.44 316 ASP A N 1
ATOM 2389 C CA . ASP A 1 316 ? 7.933 19.352 11.000 1.00 84.44 316 ASP A CA 1
ATOM 2390 C C . ASP A 1 316 ? 7.896 20.305 9.797 1.00 84.44 316 ASP A C 1
ATOM 2392 O O . ASP A 1 316 ? 8.336 21.448 9.904 1.00 84.44 316 ASP A O 1
ATOM 2396 N N . THR A 1 317 ? 7.319 19.873 8.672 1.00 85.25 317 THR A N 1
ATOM 2397 C CA . THR A 1 317 ? 7.176 20.687 7.460 1.00 85.25 317 THR A CA 1
ATOM 2398 C C . THR A 1 317 ? 5.705 20.860 7.057 1.00 85.25 317 THR A C 1
ATOM 2400 O O . THR A 1 317 ? 4.891 19.951 7.241 1.00 85.25 317 THR A O 1
ATOM 2403 N N . PRO A 1 318 ? 5.325 21.989 6.427 1.00 87.69 318 PRO A N 1
ATOM 2404 C CA . PRO A 1 318 ? 3.999 22.142 5.814 1.00 87.69 318 PRO A CA 1
ATOM 2405 C C . PRO A 1 318 ? 3.711 21.090 4.730 1.00 87.69 318 PRO A C 1
ATOM 2407 O O . PRO A 1 318 ? 2.560 20.691 4.518 1.00 87.69 318 PRO A O 1
ATOM 2410 N N . ALA A 1 319 ? 4.765 20.602 4.065 1.00 90.69 319 ALA A N 1
ATOM 2411 C CA . ALA A 1 319 ? 4.671 19.508 3.109 1.00 90.69 319 ALA A CA 1
ATOM 2412 C C . ALA A 1 319 ? 4.099 18.245 3.765 1.00 90.69 319 ALA A C 1
ATOM 2414 O O . ALA A 1 319 ? 3.219 17.614 3.190 1.00 90.69 319 ALA A O 1
ATOM 2415 N N . ALA A 1 320 ? 4.505 17.921 4.995 1.00 92.31 320 ALA A N 1
ATOM 2416 C CA . ALA A 1 320 ? 4.027 16.744 5.712 1.00 92.31 320 ALA A CA 1
ATOM 2417 C C . ALA A 1 320 ? 2.501 16.707 5.878 1.00 92.31 320 ALA A C 1
ATOM 2419 O O . ALA A 1 320 ? 1.857 15.708 5.548 1.00 92.31 320 ALA A O 1
ATOM 2420 N N . ALA A 1 321 ? 1.911 17.814 6.336 1.00 91.38 321 ALA A N 1
ATOM 2421 C CA . ALA A 1 321 ? 0.462 17.936 6.476 1.00 91.38 321 ALA A CA 1
ATOM 2422 C C . ALA A 1 321 ? -0.248 17.837 5.115 1.00 91.38 321 ALA A C 1
ATOM 2424 O O . ALA A 1 321 ? -1.282 17.180 5.010 1.00 91.38 321 ALA A O 1
ATOM 2425 N N . THR A 1 322 ? 0.342 18.418 4.064 1.00 91.94 322 THR A N 1
ATOM 2426 C CA . THR A 1 322 ? -0.186 18.344 2.691 1.00 91.94 322 THR A CA 1
ATOM 2427 C C . THR A 1 322 ? -0.205 16.905 2.170 1.00 91.94 322 THR A C 1
ATOM 2429 O O . THR A 1 322 ? -1.228 16.447 1.664 1.00 91.94 322 THR A O 1
ATOM 2432 N N . VAL A 1 323 ? 0.890 16.159 2.351 1.00 94.75 323 VAL A N 1
ATOM 2433 C CA . VAL A 1 323 ? 0.976 14.740 1.968 1.00 94.75 323 VAL A CA 1
ATOM 2434 C C . VAL A 1 323 ? -0.045 13.900 2.742 1.00 94.75 323 VAL A C 1
ATOM 2436 O O . VAL A 1 323 ? -0.725 13.056 2.158 1.00 94.75 323 VAL A O 1
ATOM 2439 N N . LEU A 1 324 ? -0.185 14.132 4.053 1.00 95.00 324 LEU A N 1
ATOM 2440 C CA . LEU A 1 324 ? -1.137 13.405 4.899 1.00 95.00 324 LEU A CA 1
ATOM 2441 C C . LEU A 1 324 ? -2.593 13.685 4.512 1.00 95.00 324 LEU A C 1
ATOM 2443 O O . LEU A 1 324 ? -3.373 12.743 4.383 1.00 95.00 324 LEU A O 1
ATOM 2447 N N . ALA A 1 325 ? -2.966 14.949 4.317 1.00 92.56 325 ALA A N 1
ATOM 2448 C CA . ALA A 1 325 ? -4.334 15.349 3.983 1.00 92.56 325 ALA A CA 1
ATOM 2449 C C . ALA A 1 325 ? -4.717 15.058 2.520 1.00 92.56 325 ALA A C 1
ATOM 2451 O O . ALA A 1 325 ? -5.901 15.011 2.186 1.00 92.56 325 ALA A O 1
ATOM 2452 N N . GLY A 1 326 ? -3.729 14.866 1.642 1.00 88.31 326 GLY A N 1
ATOM 2453 C CA . GLY A 1 326 ? -3.944 14.654 0.217 1.00 88.31 326 GLY A CA 1
ATOM 2454 C C . GLY A 1 326 ? -4.764 13.404 -0.124 1.00 88.31 326 GLY A C 1
ATOM 2455 O O . GLY A 1 326 ? -4.878 12.459 0.661 1.00 88.31 326 GLY A O 1
ATOM 2456 N N . SER A 1 327 ? -5.296 13.396 -1.349 1.00 87.81 327 SER A N 1
ATOM 2457 C CA . SER A 1 327 ? -5.898 12.217 -1.999 1.00 87.81 327 SER A CA 1
ATOM 2458 C C . SER A 1 327 ? -7.176 11.676 -1.357 1.00 87.81 327 SER A C 1
ATOM 2460 O O . SER A 1 327 ? -7.428 10.472 -1.383 1.00 87.81 327 SER A O 1
ATOM 2462 N N . GLY A 1 328 ? -7.992 12.566 -0.782 1.00 88.56 328 GLY A N 1
ATOM 2463 C CA . GLY A 1 328 ? -9.272 12.190 -0.170 1.00 88.56 328 GLY A CA 1
ATOM 2464 C C . GLY A 1 328 ? -9.099 11.242 1.017 1.00 88.56 328 GLY A C 1
ATOM 2465 O O . GLY A 1 328 ? -9.900 10.324 1.201 1.00 88.56 328 GLY A O 1
ATOM 2466 N N . ALA A 1 329 ? -8.009 11.421 1.768 1.00 95.81 329 ALA A N 1
ATOM 2467 C CA . ALA A 1 329 ? -7.682 10.596 2.915 1.00 95.81 329 ALA A CA 1
ATOM 2468 C C . ALA A 1 329 ? -8.734 10.699 4.020 1.00 95.81 329 ALA A C 1
ATOM 2470 O O . ALA A 1 329 ? -9.271 11.767 4.297 1.00 95.81 329 ALA A O 1
ATOM 2471 N N . ARG A 1 330 ? -8.966 9.570 4.684 1.00 97.88 330 ARG A N 1
ATOM 2472 C CA . ARG A 1 330 ? -9.805 9.453 5.875 1.00 97.88 330 ARG A CA 1
ATOM 2473 C C . ARG A 1 330 ? -8.969 8.979 7.041 1.00 97.88 330 ARG A C 1
ATOM 2475 O O . ARG A 1 330 ? -8.041 8.185 6.868 1.00 97.88 330 ARG A O 1
ATOM 2482 N N . PHE A 1 331 ? -9.319 9.445 8.226 1.00 98.56 331 PHE A N 1
ATOM 2483 C CA . PHE A 1 331 ? -8.511 9.292 9.422 1.00 98.56 331 PHE A CA 1
ATOM 2484 C C . PHE A 1 331 ? -9.309 8.548 10.483 1.00 98.56 331 PHE A C 1
ATOM 2486 O O . PHE A 1 331 ? -10.393 8.976 10.873 1.00 98.56 331 PHE A O 1
ATOM 2493 N N . ALA A 1 332 ? -8.761 7.427 10.939 1.00 98.56 332 ALA A N 1
ATOM 2494 C CA . ALA A 1 332 ? -9.301 6.632 12.027 1.00 98.56 332 ALA A CA 1
ATOM 2495 C C . ALA A 1 332 ? -8.461 6.843 13.288 1.00 98.56 332 ALA A C 1
ATOM 2497 O O . ALA A 1 332 ? -7.230 6.951 13.216 1.00 98.56 332 ALA A O 1
ATOM 2498 N N . ARG A 1 333 ? -9.119 6.855 14.448 1.00 98.50 333 ARG A N 1
ATOM 2499 C CA . ARG A 1 333 ? -8.468 6.882 15.761 1.00 98.50 333 ARG A CA 1
ATOM 2500 C C . ARG A 1 333 ? -9.180 5.981 16.764 1.00 98.50 333 ARG A C 1
ATOM 2502 O O . ARG A 1 333 ? -10.398 5.843 16.710 1.00 98.50 333 ARG A O 1
ATOM 2509 N N . ILE A 1 334 ? -8.421 5.408 17.693 1.00 98.56 334 ILE A N 1
ATOM 2510 C CA . ILE A 1 334 ? -8.945 4.713 18.876 1.00 98.56 334 ILE A CA 1
ATOM 2511 C C . ILE A 1 334 ? -8.552 5.526 20.105 1.00 98.56 334 ILE A C 1
ATOM 2513 O O . ILE A 1 334 ? -7.388 5.910 20.253 1.00 98.56 334 ILE A O 1
ATOM 2517 N N . GLU A 1 335 ? -9.521 5.769 20.982 1.00 97.12 335 GLU A N 1
ATOM 2518 C CA . GLU A 1 335 ? -9.344 6.523 22.221 1.00 97.12 335 GLU A CA 1
ATOM 2519 C C . GLU A 1 335 ? -9.503 5.613 23.445 1.00 97.12 335 GLU A C 1
ATOM 2521 O O . GLU A 1 335 ? -10.377 4.749 23.477 1.00 97.12 335 GLU A O 1
ATOM 2526 N N . GLN A 1 336 ? -8.666 5.822 24.459 1.00 95.44 336 GLN A N 1
ATOM 2527 C CA . GLN A 1 336 ? -8.792 5.233 25.794 1.00 95.44 336 GLN A CA 1
ATOM 2528 C C . GLN A 1 336 ? -8.538 6.330 26.826 1.00 95.44 336 GLN A C 1
ATOM 2530 O 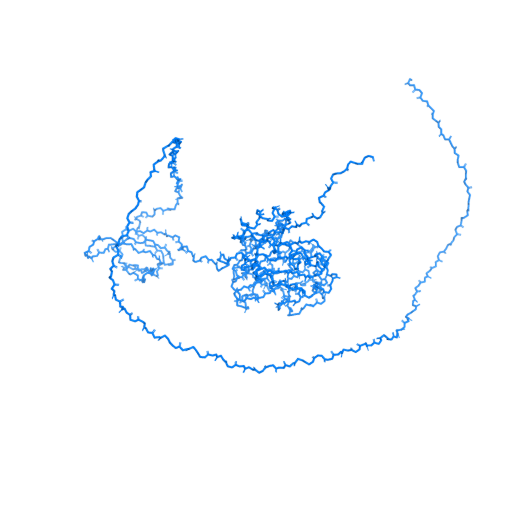O . GLN A 1 336 ? -7.589 7.098 26.677 1.00 95.44 336 GLN A O 1
ATOM 2535 N N . ASP A 1 337 ? -9.407 6.439 27.833 1.00 92.19 337 ASP A N 1
ATOM 2536 C CA . ASP A 1 337 ? -9.305 7.436 28.910 1.00 92.19 337 ASP A CA 1
ATOM 2537 C C . ASP A 1 337 ? -9.108 8.877 28.391 1.00 92.19 337 ASP A C 1
ATOM 2539 O O . ASP A 1 337 ? -8.276 9.643 28.879 1.00 92.19 337 ASP A O 1
ATOM 2543 N N . GLY A 1 338 ? -9.840 9.230 27.327 1.00 91.06 338 GLY A N 1
ATOM 2544 C CA . GLY A 1 338 ? -9.773 10.548 26.685 1.00 91.06 338 GLY A CA 1
ATOM 2545 C C . GLY A 1 338 ? -8.496 10.817 25.878 1.00 91.06 338 GLY A C 1
ATOM 2546 O O . GLY A 1 338 ? -8.269 11.950 25.460 1.00 91.06 338 GLY A O 1
ATOM 2547 N N . ARG A 1 339 ? -7.646 9.808 25.641 1.00 94.50 339 ARG A N 1
ATOM 2548 C CA . ARG A 1 339 ? -6.402 9.930 24.864 1.00 94.50 339 ARG A CA 1
ATOM 2549 C C . ARG A 1 339 ? -6.438 9.059 23.619 1.00 94.50 339 ARG A C 1
ATOM 2551 O O . ARG A 1 339 ? -6.828 7.898 23.681 1.00 94.50 339 ARG A O 1
ATOM 2558 N N . ILE A 1 340 ? -5.948 9.587 22.501 1.00 97.81 340 ILE A N 1
ATOM 2559 C CA . ILE A 1 340 ? -5.726 8.795 21.287 1.00 97.81 340 ILE A CA 1
ATOM 2560 C C . ILE A 1 340 ? -4.567 7.822 21.536 1.00 97.81 340 ILE A C 1
ATOM 2562 O O . ILE A 1 340 ? -3.438 8.247 21.786 1.00 97.81 340 ILE A O 1
ATOM 2566 N N . VAL A 1 341 ? -4.852 6.521 21.451 1.00 98.12 341 VAL A N 1
ATOM 2567 C CA . VAL A 1 341 ? -3.880 5.430 21.652 1.00 98.12 341 VAL A CA 1
ATOM 2568 C C . VAL A 1 341 ? -3.547 4.677 20.366 1.00 98.12 341 VAL A C 1
ATOM 2570 O O . VAL A 1 341 ? -2.570 3.930 20.326 1.00 98.12 341 VAL A O 1
ATOM 2573 N N . ALA A 1 342 ? -4.329 4.864 19.303 1.00 98.38 342 ALA A N 1
ATOM 2574 C CA . ALA A 1 342 ? -4.006 4.358 17.977 1.00 98.38 342 ALA A CA 1
ATOM 2575 C C . ALA A 1 342 ? -4.560 5.280 16.890 1.00 98.38 342 ALA A C 1
ATOM 2577 O O . ALA A 1 342 ? -5.632 5.863 17.058 1.00 98.38 342 ALA A O 1
ATOM 2578 N N . VAL A 1 343 ? -3.845 5.373 15.772 1.00 98.62 343 VAL A N 1
ATOM 2579 C CA . VAL A 1 343 ? -4.249 6.125 14.581 1.00 98.62 343 VAL A CA 1
ATOM 2580 C C . VAL A 1 343 ? -3.980 5.322 13.319 1.00 98.62 343 VAL A C 1
ATOM 2582 O O . VAL A 1 343 ? -3.022 4.551 13.264 1.00 98.62 343 VAL A O 1
ATOM 2585 N N . GLY A 1 344 ? -4.815 5.517 12.303 1.00 98.38 344 GLY A N 1
ATOM 2586 C CA . GLY A 1 344 ? -4.630 4.971 10.963 1.00 98.38 344 GLY A CA 1
ATOM 2587 C C . GLY A 1 344 ? -5.223 5.892 9.902 1.00 98.38 344 GLY A C 1
ATOM 2588 O O . GLY A 1 344 ? -6.113 6.693 10.189 1.00 98.38 344 GLY A O 1
ATOM 2589 N N . ARG A 1 345 ? -4.713 5.790 8.675 1.00 98.31 345 ARG A N 1
ATOM 2590 C CA . ARG A 1 345 ? -5.144 6.582 7.520 1.00 98.31 345 ARG A CA 1
ATOM 2591 C C . ARG A 1 345 ? -5.524 5.663 6.365 1.00 98.31 345 ARG A C 1
ATOM 2593 O O . ARG A 1 345 ? -4.767 4.756 6.013 1.00 98.31 345 ARG A O 1
ATOM 2600 N N . LEU A 1 346 ? -6.667 5.949 5.752 1.00 98.62 346 LEU A N 1
ATOM 2601 C CA . LEU A 1 346 ? -7.228 5.222 4.620 1.00 98.62 346 LEU A CA 1
ATOM 2602 C C . LEU A 1 346 ? -7.337 6.138 3.399 1.00 98.62 346 LEU A C 1
ATOM 2604 O O . LEU A 1 346 ? -7.896 7.228 3.489 1.00 98.62 346 LEU A O 1
ATOM 2608 N N . THR A 1 347 ? -6.867 5.673 2.248 1.00 98.19 347 THR A N 1
ATOM 2609 C CA . THR A 1 347 ? -7.168 6.267 0.935 1.00 98.19 347 THR A CA 1
ATOM 2610 C C . THR A 1 347 ? -7.890 5.253 0.067 1.00 98.19 347 THR A C 1
ATOM 2612 O O . THR A 1 347 ? -7.632 4.058 0.190 1.00 98.19 347 THR A O 1
ATOM 2615 N N . THR A 1 348 ? -8.767 5.707 -0.824 1.00 96.31 348 THR A N 1
ATOM 2616 C CA . THR A 1 348 ? -9.610 4.818 -1.637 1.00 96.31 348 THR A CA 1
ATOM 2617 C C . THR A 1 348 ? -9.579 5.201 -3.108 1.00 96.31 348 THR A C 1
ATOM 2619 O O . THR A 1 348 ? -9.868 6.346 -3.449 1.00 96.31 348 THR A O 1
ATOM 2622 N N . GLU A 1 349 ? -9.313 4.221 -3.962 1.00 95.06 349 GLU A N 1
ATOM 2623 C CA . GLU A 1 349 ? -9.474 4.276 -5.414 1.00 95.06 349 GLU A CA 1
ATOM 2624 C C . GLU A 1 349 ? -10.037 2.910 -5.844 1.00 95.06 349 GLU A C 1
ATOM 2626 O O . GLU A 1 349 ? -9.265 1.991 -6.134 1.00 95.06 349 GLU A O 1
ATOM 2631 N N . PRO A 1 350 ? -11.375 2.720 -5.791 1.00 94.56 350 PRO A N 1
ATOM 2632 C CA . PRO A 1 350 ? -11.997 1.428 -6.050 1.00 94.56 350 PRO A CA 1
ATOM 2633 C C . PRO A 1 350 ? -11.492 0.793 -7.356 1.00 94.56 350 PRO A C 1
ATOM 2635 O O . PRO A 1 350 ? -11.429 1.475 -8.380 1.00 94.56 350 PRO A O 1
ATOM 2638 N N . PRO A 1 351 ? -11.131 -0.502 -7.341 1.00 95.81 351 PRO A N 1
ATOM 2639 C CA . PRO A 1 351 ? -11.436 -1.489 -6.300 1.00 95.81 351 PRO A CA 1
ATOM 2640 C C . PRO A 1 351 ? -10.415 -1.571 -5.144 1.00 95.81 351 PRO A C 1
ATOM 2642 O O . PRO A 1 351 ? -10.459 -2.538 -4.381 1.00 95.81 351 PRO A O 1
ATOM 2645 N N . TRP A 1 352 ? -9.509 -0.603 -4.995 1.00 97.81 352 TRP A N 1
ATOM 2646 C CA . TRP A 1 352 ? -8.413 -0.638 -4.026 1.00 97.81 352 TRP A CA 1
ATOM 2647 C C . TRP A 1 352 ? -8.523 0.383 -2.891 1.00 97.81 352 TRP A C 1
ATOM 2649 O O . TRP A 1 352 ? -8.938 1.526 -3.083 1.00 97.81 352 TRP A O 1
ATOM 2659 N N . ALA A 1 353 ? -8.027 -0.008 -1.716 1.00 98.31 353 ALA A N 1
ATOM 2660 C CA . ALA A 1 353 ? -7.808 0.881 -0.582 1.00 98.31 353 ALA A CA 1
ATOM 2661 C C . ALA A 1 353 ? -6.370 0.785 -0.054 1.00 98.31 353 ALA A C 1
ATOM 2663 O O . ALA A 1 353 ? -5.813 -0.305 0.087 1.00 98.31 353 ALA A O 1
ATOM 2664 N N . GLY A 1 354 ? -5.786 1.935 0.273 1.00 98.38 354 GLY A N 1
ATOM 2665 C CA . GLY A 1 354 ? -4.439 2.060 0.819 1.00 98.38 354 GLY A CA 1
ATOM 2666 C C . GLY A 1 354 ? -4.462 2.352 2.311 1.00 98.38 354 GLY A C 1
ATOM 2667 O O . GLY A 1 354 ? -5.049 3.345 2.741 1.00 98.38 354 GLY A O 1
ATOM 2668 N N . LEU A 1 355 ? -3.793 1.509 3.094 1.00 98.62 355 LEU A N 1
ATOM 2669 C CA . LEU A 1 355 ? -3.638 1.664 4.538 1.00 98.62 355 LEU A CA 1
ATOM 2670 C C . LEU A 1 355 ? -2.263 2.274 4.830 1.00 98.62 355 LEU A C 1
ATOM 2672 O O . LEU A 1 355 ? -1.218 1.724 4.476 1.00 98.62 355 LEU A O 1
ATOM 2676 N N . THR A 1 356 ? -2.256 3.445 5.461 1.00 97.62 356 THR A N 1
ATOM 2677 C CA . THR A 1 356 ? -1.043 4.218 5.765 1.00 97.62 356 THR A CA 1
ATOM 2678 C C . THR A 1 356 ? -1.138 4.863 7.144 1.00 97.62 356 THR A C 1
ATOM 2680 O O . THR A 1 356 ? -2.197 4.864 7.761 1.00 97.62 356 THR A O 1
ATOM 2683 N N . GLY A 1 357 ? -0.023 5.380 7.665 1.00 95.19 357 GLY A N 1
ATOM 2684 C CA . GLY A 1 357 ? -0.026 6.117 8.934 1.00 95.19 357 GLY A CA 1
ATOM 2685 C C . GLY A 1 357 ? -0.510 5.310 10.144 1.00 95.19 357 GLY A C 1
ATOM 2686 O O . GLY A 1 357 ? -1.052 5.898 11.071 1.00 95.19 357 GLY A O 1
ATOM 2687 N N . LEU A 1 358 ? -0.368 3.977 10.118 1.00 97.62 358 LEU A N 1
ATOM 2688 C CA . LEU A 1 358 ? -0.774 3.119 11.228 1.00 97.62 358 LEU A CA 1
ATOM 2689 C C . LEU A 1 358 ? 0.227 3.236 12.373 1.00 97.62 358 LEU A C 1
ATOM 2691 O O . LEU A 1 358 ?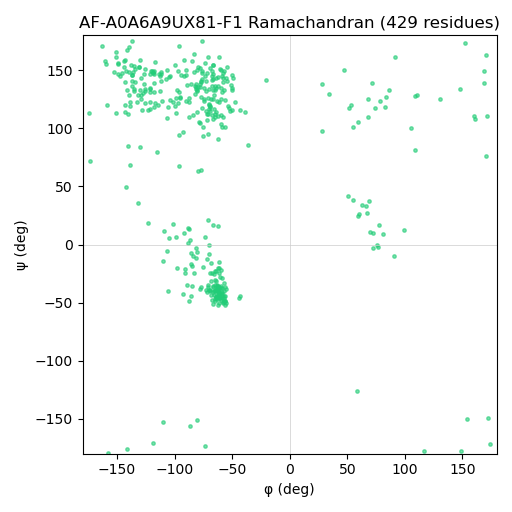 1.418 2.945 12.213 1.00 97.62 358 LEU A O 1
ATOM 2695 N N . TRP A 1 359 ? -0.282 3.598 13.542 1.00 97.19 359 TRP A N 1
ATOM 2696 C CA . TRP A 1 359 ? 0.498 3.683 14.763 1.00 97.19 359 TRP A CA 1
ATOM 2697 C C . TRP A 1 359 ? -0.340 3.323 15.982 1.00 97.19 359 TRP A C 1
ATOM 2699 O O . TRP A 1 359 ? -1.526 3.633 16.062 1.00 97.19 359 TRP A O 1
ATOM 2709 N N . VAL A 1 360 ? 0.314 2.676 16.944 1.00 97.75 360 VAL A N 1
ATOM 2710 C CA . VAL A 1 360 ? -0.227 2.383 18.271 1.00 97.75 360 VAL A CA 1
ATOM 2711 C C . VAL A 1 360 ? 0.775 2.888 19.301 1.00 97.75 360 VAL A C 1
ATOM 2713 O O . VAL A 1 360 ? 1.973 2.567 19.217 1.00 97.75 360 VAL A O 1
ATOM 2716 N N . GLU A 1 361 ? 0.258 3.639 20.269 1.00 96.81 361 GLU A N 1
ATOM 2717 C CA . GLU A 1 361 ? 0.969 4.147 21.439 1.00 96.81 361 GLU A CA 1
ATOM 2718 C C . GLU A 1 361 ? 1.777 3.012 22.087 1.00 96.81 361 GLU A C 1
ATOM 2720 O O . GLU A 1 361 ? 1.188 1.978 22.422 1.00 96.81 361 GLU A O 1
ATOM 2725 N N . PRO A 1 362 ? 3.110 3.152 22.248 1.00 95.56 362 PRO A N 1
ATOM 2726 C CA . PRO A 1 362 ? 3.973 2.126 22.831 1.00 95.56 362 PRO A CA 1
ATOM 2727 C C . PRO A 1 362 ? 3.417 1.446 24.085 1.00 95.56 362 PRO A C 1
ATOM 2729 O O . PRO A 1 362 ? 3.397 0.217 24.136 1.00 95.56 362 PRO A O 1
ATOM 2732 N N . ALA A 1 363 ? 2.887 2.220 25.037 1.00 95.19 363 ALA A N 1
ATOM 2733 C CA . ALA A 1 363 ? 2.321 1.700 26.285 1.00 95.19 363 ALA A CA 1
ATOM 2734 C C . ALA A 1 363 ? 1.016 0.894 26.102 1.00 95.19 363 ALA A C 1
ATOM 2736 O O . ALA A 1 363 ? 0.608 0.160 26.995 1.00 95.19 363 ALA A O 1
ATOM 2737 N N . SER A 1 364 ? 0.359 1.010 24.945 1.00 95.50 364 SER A N 1
ATOM 2738 C CA . SER A 1 364 ? -0.897 0.317 24.623 1.00 95.50 364 SER A CA 1
ATOM 2739 C C . SER A 1 364 ? -0.716 -0.862 23.655 1.00 95.50 364 SER A C 1
ATOM 2741 O O . SER A 1 364 ? -1.696 -1.472 23.216 1.00 95.50 364 SER A O 1
ATOM 2743 N N . ARG A 1 365 ? 0.528 -1.210 23.296 1.00 94.88 365 ARG A N 1
ATOM 2744 C CA . ARG A 1 365 ? 0.836 -2.351 22.415 1.00 94.88 365 ARG A CA 1
ATOM 2745 C C . ARG A 1 365 ? 0.576 -3.688 23.114 1.00 94.88 365 ARG A C 1
ATOM 2747 O O . ARG A 1 365 ? 0.451 -3.766 24.327 1.00 94.88 365 ARG A O 1
ATOM 2754 N N . GLY A 1 366 ? 0.443 -4.756 22.324 1.00 93.75 366 GLY A N 1
ATOM 2755 C CA . GLY A 1 366 ? 0.133 -6.099 22.838 1.00 93.75 366 GLY A CA 1
ATOM 2756 C C . GLY A 1 366 ? -1.333 -6.314 23.242 1.00 93.75 366 GLY A C 1
ATOM 2757 O O . GLY A 1 366 ? -1.707 -7.426 23.583 1.00 93.75 366 GLY A O 1
ATOM 2758 N N . ARG A 1 367 ? -2.186 -5.285 23.138 1.00 95.12 367 ARG A N 1
ATOM 2759 C CA . ARG A 1 367 ? -3.609 -5.318 23.534 1.00 95.12 367 ARG A CA 1
ATOM 2760 C C . ARG A 1 367 ? -4.582 -5.480 22.357 1.00 95.12 367 ARG A C 1
ATOM 2762 O O . ARG A 1 367 ? -5.744 -5.115 22.458 1.00 95.12 367 ARG A O 1
ATOM 2769 N N . GLY A 1 368 ? -4.099 -5.931 21.198 1.00 96.06 368 GLY A N 1
ATOM 2770 C CA . GLY A 1 368 ? -4.927 -6.127 19.997 1.00 96.06 368 GLY A CA 1
ATOM 2771 C C . GLY A 1 368 ? -5.332 -4.854 19.234 1.00 96.06 368 GLY A C 1
ATOM 2772 O O . GLY A 1 368 ? -5.944 -4.969 18.178 1.00 96.06 368 GLY A O 1
ATOM 2773 N N . LEU A 1 369 ? -4.944 -3.652 19.682 1.00 97.62 369 LEU A N 1
ATOM 2774 C CA . LEU A 1 369 ? -5.366 -2.381 19.063 1.00 97.62 369 LEU A CA 1
ATOM 2775 C C . LEU A 1 369 ? -4.976 -2.232 17.587 1.00 97.62 369 LEU A C 1
ATOM 2777 O O . LEU A 1 369 ? -5.755 -1.710 16.801 1.00 97.62 369 LEU A O 1
ATOM 2781 N N . GLY A 1 370 ? -3.791 -2.706 17.190 1.00 97.69 370 GLY A N 1
ATOM 2782 C CA . GLY A 1 370 ? -3.391 -2.677 15.781 1.00 97.69 370 GLY A CA 1
ATOM 2783 C C . GLY A 1 370 ? -4.252 -3.599 14.911 1.00 97.69 370 GLY A C 1
ATOM 2784 O O . GLY A 1 370 ? -4.552 -3.260 13.769 1.00 97.69 370 GLY A O 1
ATOM 2785 N N . THR A 1 371 ? -4.659 -4.750 15.459 1.00 98.00 371 THR A N 1
ATOM 2786 C CA . THR A 1 371 ? -5.550 -5.705 14.788 1.00 98.00 371 THR A CA 1
ATOM 2787 C C . THR A 1 371 ? -6.926 -5.075 14.607 1.00 98.00 371 THR A C 1
ATOM 2789 O O . THR A 1 371 ? -7.414 -5.019 13.485 1.00 98.00 371 THR A O 1
ATOM 2792 N N . ALA A 1 372 ? -7.488 -4.530 15.692 1.00 98.06 372 ALA A N 1
ATOM 2793 C CA . ALA A 1 372 ? -8.772 -3.835 15.689 1.00 98.06 372 ALA A CA 1
ATOM 2794 C C . ALA A 1 372 ? -8.792 -2.676 14.686 1.00 98.06 372 ALA A C 1
ATOM 2796 O O . ALA A 1 372 ? -9.642 -2.640 13.806 1.00 98.06 372 ALA A O 1
ATOM 2797 N N . LEU A 1 373 ? -7.795 -1.787 14.758 1.00 98.56 373 LEU A N 1
ATOM 2798 C CA . LEU A 1 373 ? -7.661 -0.664 13.834 1.00 98.56 373 LEU A CA 1
ATOM 2799 C C . LEU A 1 373 ? -7.611 -1.140 12.377 1.00 98.56 373 LEU A C 1
ATOM 2801 O O . LEU A 1 373 ? -8.319 -0.604 11.538 1.00 98.56 373 LEU A O 1
ATOM 2805 N N . THR A 1 374 ? -6.786 -2.140 12.061 1.00 98.69 374 THR A N 1
ATOM 2806 C CA . THR A 1 374 ? -6.635 -2.622 10.677 1.00 98.69 374 THR A CA 1
ATOM 2807 C C . THR A 1 374 ? -7.923 -3.261 10.150 1.00 98.69 374 THR A C 1
ATOM 2809 O O . THR A 1 374 ? -8.280 -3.025 8.996 1.00 98.69 374 THR A O 1
ATOM 2812 N N . ALA A 1 375 ? -8.632 -4.029 10.983 1.00 98.56 375 ALA A N 1
ATOM 2813 C CA . ALA A 1 375 ? -9.915 -4.634 10.628 1.00 98.56 375 ALA A CA 1
ATOM 2814 C C . ALA A 1 375 ? -11.006 -3.569 10.413 1.00 98.56 375 ALA A C 1
ATOM 2816 O O . ALA A 1 375 ? -11.711 -3.608 9.407 1.00 98.56 375 ALA A O 1
ATOM 2817 N N . ASP A 1 376 ? -11.082 -2.555 11.278 1.00 98.62 376 ASP A N 1
ATOM 2818 C CA . ASP A 1 376 ? -12.032 -1.445 11.132 1.00 98.62 376 ASP A CA 1
ATOM 2819 C C . ASP A 1 376 ? -11.741 -0.600 9.871 1.00 98.62 376 ASP A C 1
ATOM 2821 O O . ASP A 1 376 ? -12.658 -0.213 9.142 1.00 98.62 376 ASP A O 1
ATOM 2825 N N . LEU A 1 377 ? -10.459 -0.360 9.545 1.00 98.69 377 LEU A N 1
ATOM 2826 C CA . LEU A 1 377 ? -10.064 0.270 8.275 1.00 98.69 377 LEU A CA 1
ATOM 2827 C C . LEU A 1 377 ? -10.528 -0.562 7.064 1.00 98.69 377 LEU A C 1
ATOM 2829 O O . LEU A 1 377 ? -10.934 0.003 6.047 1.00 98.69 377 LEU A O 1
ATOM 2833 N N . ALA A 1 378 ? -10.473 -1.894 7.165 1.00 98.69 378 ALA A N 1
ATOM 2834 C CA . ALA A 1 378 ? -10.917 -2.804 6.115 1.00 98.69 378 ALA A CA 1
ATOM 2835 C C . ALA A 1 378 ? -12.443 -2.808 5.946 1.00 98.69 378 ALA A C 1
ATOM 2837 O O . ALA A 1 378 ? -12.911 -2.790 4.808 1.00 98.69 378 ALA A O 1
ATOM 2838 N N . VAL A 1 379 ? -13.218 -2.748 7.037 1.00 98.44 379 VAL A N 1
ATOM 2839 C CA . VAL A 1 379 ? -14.680 -2.546 6.976 1.00 98.44 379 VAL A CA 1
ATOM 2840 C C . VAL A 1 379 ? -14.992 -1.280 6.187 1.00 98.44 379 VAL A C 1
ATOM 2842 O O . VAL A 1 379 ? -15.737 -1.326 5.208 1.00 98.44 379 VAL A O 1
ATOM 2845 N N . ARG A 1 380 ? -14.341 -0.164 6.537 1.00 98.19 380 ARG A N 1
ATOM 2846 C CA . ARG A 1 380 ? -14.563 1.108 5.844 1.00 98.19 380 ARG A CA 1
ATOM 2847 C C . ARG A 1 380 ? -14.181 1.048 4.366 1.00 98.19 380 ARG A C 1
ATOM 2849 O O . ARG A 1 380 ? -14.849 1.651 3.532 1.00 98.19 380 ARG A O 1
ATOM 2856 N N . ALA A 1 381 ? -13.127 0.315 4.018 1.00 98.06 381 ALA A N 1
ATOM 2857 C CA . ALA A 1 381 ? -12.760 0.081 2.626 1.00 98.06 381 ALA A CA 1
ATOM 2858 C C . ALA A 1 381 ? -13.854 -0.685 1.857 1.00 98.06 381 ALA A C 1
ATOM 2860 O O . ALA A 1 381 ? -14.200 -0.285 0.745 1.00 98.06 381 ALA A O 1
ATOM 2861 N N . VAL A 1 382 ? -14.427 -1.738 2.454 1.00 98.00 382 VAL A N 1
ATOM 2862 C CA . VAL A 1 382 ? -15.527 -2.518 1.859 1.00 98.00 382 VAL A CA 1
ATOM 2863 C C . VAL A 1 382 ? -16.767 -1.649 1.646 1.00 98.00 382 VAL A C 1
ATOM 2865 O O . VAL A 1 382 ? -17.333 -1.661 0.554 1.00 98.00 382 VAL A O 1
ATOM 2868 N N . GLU A 1 383 ? -17.152 -0.841 2.637 1.00 96.50 383 GLU A N 1
ATOM 2869 C CA . GLU A 1 383 ? -18.265 0.117 2.521 1.00 96.50 383 GLU A CA 1
ATOM 2870 C C . GLU A 1 383 ? -18.070 1.111 1.368 1.00 96.50 383 GLU A C 1
ATOM 2872 O O . GLU A 1 383 ? -19.028 1.523 0.718 1.00 96.50 383 GLU A O 1
ATOM 2877 N N . LEU A 1 384 ? -16.817 1.482 1.093 1.00 96.06 384 LEU A N 1
ATOM 2878 C CA . LEU A 1 384 ? -16.429 2.388 0.011 1.00 96.06 384 LEU A CA 1
ATOM 2879 C C . LEU A 1 384 ? -16.202 1.662 -1.329 1.00 96.06 384 LEU A C 1
ATOM 2881 O O . LEU A 1 384 ? -15.643 2.243 -2.260 1.00 96.06 384 LEU A O 1
ATOM 2885 N N . GLY A 1 385 ? -16.621 0.399 -1.447 1.00 95.44 385 GLY A N 1
ATOM 2886 C CA . GLY A 1 385 ? -16.562 -0.378 -2.687 1.00 95.44 385 GLY A CA 1
ATOM 2887 C C . GLY A 1 385 ? -15.173 -0.919 -3.037 1.00 95.44 385 GLY A C 1
ATOM 2888 O O . GLY A 1 385 ? -14.932 -1.303 -4.183 1.00 95.44 385 GLY A O 1
ATOM 2889 N N . CYS A 1 386 ? -14.242 -0.952 -2.083 1.00 97.00 386 CYS A N 1
ATOM 2890 C CA . CYS A 1 386 ? -12.911 -1.510 -2.296 1.00 97.00 386 CYS A CA 1
ATOM 2891 C C . CYS A 1 386 ? -12.901 -3.008 -1.961 1.00 97.00 386 CYS A C 1
ATOM 2893 O O . CYS A 1 386 ? -13.212 -3.416 -0.845 1.00 97.00 386 CYS A O 1
ATOM 2895 N N . ALA A 1 387 ? -12.501 -3.833 -2.928 1.00 95.00 387 ALA A N 1
ATOM 2896 C CA . ALA A 1 387 ? -12.375 -5.281 -2.769 1.00 95.00 387 ALA A CA 1
ATOM 2897 C C . ALA A 1 387 ? -10.972 -5.710 -2.304 1.00 95.00 387 ALA A C 1
ATOM 2899 O O . ALA A 1 387 ? -10.805 -6.811 -1.775 1.00 95.00 387 ALA A O 1
ATOM 2900 N N . ALA A 1 388 ? -9.963 -4.859 -2.504 1.00 97.94 388 ALA A N 1
ATOM 2901 C CA . ALA A 1 388 ? -8.568 -5.158 -2.213 1.00 97.94 388 ALA A CA 1
ATOM 2902 C C . ALA A 1 388 ? -7.917 -4.067 -1.357 1.00 97.94 388 ALA A C 1
ATOM 2904 O O . ALA A 1 388 ? -8.187 -2.876 -1.520 1.00 97.94 388 ALA A O 1
ATOM 2905 N N . LEU A 1 389 ? -7.035 -4.487 -0.453 1.00 98.69 389 LEU A N 1
ATOM 2906 C CA . LEU A 1 389 ? -6.246 -3.608 0.404 1.00 98.69 389 LEU A CA 1
ATOM 2907 C C . LEU A 1 389 ? -4.779 -3.681 0.022 1.00 98.69 389 LEU A C 1
ATOM 2909 O O . LEU A 1 389 ? -4.284 -4.750 -0.341 1.00 98.69 389 LEU A O 1
ATOM 2913 N N . HIS A 1 390 ? -4.073 -2.570 0.195 1.00 98.69 390 HIS A N 1
ATOM 2914 C CA . HIS A 1 390 ? -2.624 -2.540 0.139 1.00 98.69 390 HIS A CA 1
ATOM 2915 C C . HIS A 1 390 ? -2.012 -1.730 1.281 1.00 98.69 390 HIS A C 1
ATOM 2917 O O . HIS A 1 390 ? -2.591 -0.756 1.766 1.00 98.69 390 HIS A O 1
ATOM 2923 N N . LEU A 1 391 ? -0.802 -2.109 1.683 1.00 98.69 391 LEU A N 1
ATOM 2924 C CA . LEU A 1 391 ? 0.028 -1.339 2.605 1.00 98.69 391 LEU A CA 1
ATOM 2925 C C . LEU A 1 391 ? 1.512 -1.582 2.340 1.00 98.69 391 LEU A C 1
ATOM 2927 O O . LEU A 1 391 ? 1.896 -2.518 1.642 1.00 98.69 391 LEU A O 1
ATOM 2931 N N . GLN A 1 392 ? 2.349 -0.719 2.904 1.00 98.31 392 GLN A N 1
ATOM 2932 C CA . GLN A 1 392 ? 3.801 -0.786 2.771 1.00 98.31 392 GLN A CA 1
ATOM 2933 C C . GLN A 1 392 ? 4.432 -0.801 4.155 1.00 98.31 392 GLN A C 1
ATOM 2935 O O . GLN A 1 392 ? 4.067 0.008 5.012 1.00 98.31 392 GLN A O 1
ATOM 2940 N N . VAL A 1 393 ? 5.368 -1.717 4.372 1.00 97.69 393 VAL A N 1
ATOM 2941 C CA . VAL A 1 393 ? 5.987 -1.943 5.679 1.00 97.69 393 VAL A CA 1
ATOM 2942 C C . VAL A 1 393 ? 7.463 -2.282 5.511 1.00 97.69 393 VAL A C 1
ATOM 2944 O O . VAL A 1 393 ? 7.844 -3.004 4.590 1.00 97.69 393 VAL A O 1
ATOM 2947 N N . LEU A 1 394 ? 8.302 -1.737 6.390 1.00 96.44 394 LEU A N 1
ATOM 2948 C CA . LEU A 1 394 ? 9.723 -2.070 6.403 1.00 96.44 394 LEU A CA 1
ATOM 2949 C C . LEU A 1 394 ? 9.920 -3.543 6.805 1.00 96.44 394 LEU A C 1
ATOM 2951 O O . LEU A 1 394 ? 9.193 -4.035 7.676 1.00 96.44 394 LEU A O 1
ATOM 2955 N N . PRO A 1 395 ? 10.885 -4.253 6.195 1.00 95.62 395 PRO A N 1
ATOM 2956 C CA . PRO A 1 395 ? 11.096 -5.682 6.431 1.00 95.62 395 PRO A CA 1
ATOM 2957 C C . PRO A 1 395 ? 11.523 -6.011 7.872 1.00 95.62 395 PRO A C 1
ATOM 2959 O O . PRO A 1 395 ? 11.313 -7.132 8.334 1.00 95.62 395 PRO A O 1
ATOM 2962 N N . ASP A 1 396 ? 12.087 -5.045 8.596 1.00 95.69 396 ASP A N 1
ATOM 2963 C CA . ASP A 1 396 ? 12.519 -5.166 9.991 1.00 95.69 396 ASP A CA 1
ATOM 2964 C C . ASP A 1 396 ? 11.389 -4.927 11.012 1.00 95.69 396 ASP A C 1
ATOM 2966 O O . ASP A 1 396 ? 11.535 -5.251 12.193 1.00 95.69 396 ASP A O 1
ATOM 2970 N N . ASN A 1 397 ? 10.218 -4.447 10.575 1.00 95.06 397 ASN A N 1
ATOM 2971 C CA . ASN A 1 397 ? 9.045 -4.266 11.428 1.00 95.06 397 ASN A CA 1
ATOM 2972 C C . ASN A 1 397 ? 8.307 -5.600 11.639 1.00 95.06 397 ASN A C 1
ATOM 2974 O O . ASN A 1 397 ? 7.153 -5.797 11.239 1.00 95.06 397 ASN A O 1
ATOM 2978 N N . THR A 1 398 ? 9.004 -6.539 12.280 1.00 96.06 398 THR A N 1
ATOM 2979 C CA . THR A 1 398 ? 8.530 -7.904 12.527 1.00 96.06 398 THR A CA 1
ATOM 2980 C C . THR A 1 398 ? 7.190 -7.970 13.276 1.00 96.06 398 THR A C 1
ATOM 2982 O O . THR A 1 398 ? 6.365 -8.806 12.884 1.00 96.06 398 THR A O 1
ATOM 2985 N N . PRO A 1 399 ? 6.866 -7.090 14.256 1.00 95.50 399 PRO A N 1
ATOM 2986 C CA . PRO A 1 399 ? 5.560 -7.124 14.913 1.00 95.50 399 PRO A CA 1
ATOM 2987 C C . PRO A 1 399 ? 4.413 -6.752 13.966 1.00 95.50 399 PRO A C 1
ATOM 2989 O O . PRO A 1 399 ? 3.367 -7.405 13.989 1.00 95.50 399 PRO A O 1
ATOM 2992 N N . ALA A 1 400 ? 4.604 -5.739 13.112 1.00 96.12 400 ALA A N 1
ATOM 2993 C CA . ALA A 1 400 ? 3.593 -5.333 12.139 1.00 96.12 400 ALA A CA 1
ATOM 2994 C C . ALA A 1 400 ? 3.409 -6.398 11.050 1.00 96.12 400 ALA A C 1
ATOM 2996 O O . ALA A 1 400 ? 2.281 -6.774 10.750 1.00 96.12 400 ALA A O 1
ATOM 2997 N N . LEU A 1 401 ? 4.502 -6.963 10.525 1.00 98.06 401 LEU A N 1
ATOM 2998 C CA . LEU A 1 401 ? 4.448 -8.070 9.563 1.00 98.06 401 LEU A CA 1
ATOM 2999 C C . LEU A 1 401 ? 3.673 -9.276 10.113 1.00 98.06 401 LEU A C 1
ATOM 3001 O O . LEU A 1 401 ? 2.835 -9.845 9.413 1.00 98.06 401 LEU A O 1
ATOM 3005 N N . ALA A 1 402 ? 3.916 -9.661 11.370 1.00 97.06 402 ALA A N 1
ATOM 3006 C CA . ALA A 1 402 ? 3.194 -10.757 12.013 1.00 97.06 402 ALA A CA 1
ATOM 3007 C C . ALA A 1 402 ? 1.696 -10.451 12.175 1.00 97.06 402 ALA A C 1
ATOM 3009 O O . ALA A 1 402 ? 0.864 -11.337 11.987 1.00 97.06 402 ALA A O 1
ATOM 3010 N N . LEU A 1 403 ? 1.349 -9.205 12.507 1.00 97.25 403 LEU A N 1
ATOM 3011 C CA . LEU A 1 403 ? -0.035 -8.740 12.578 1.00 97.25 403 LEU A CA 1
ATOM 3012 C C . LEU A 1 403 ? -0.726 -8.825 11.216 1.00 97.25 403 LEU A C 1
ATOM 3014 O O . LEU A 1 403 ? -1.781 -9.447 11.118 1.00 97.25 403 LEU A O 1
ATOM 3018 N N . TYR A 1 404 ? -0.124 -8.254 10.173 1.00 98.31 404 TYR A N 1
ATOM 3019 C CA . TYR A 1 404 ? -0.729 -8.212 8.844 1.00 98.31 404 TYR A CA 1
ATOM 3020 C C . TYR A 1 404 ? -0.937 -9.618 8.273 1.00 98.31 404 TYR A C 1
ATOM 3022 O O . TYR A 1 404 ? -2.015 -9.914 7.763 1.00 98.31 404 TYR A O 1
ATOM 3030 N N . ARG A 1 405 ? 0.033 -10.526 8.449 1.00 97.56 405 ARG A N 1
ATOM 3031 C CA . ARG A 1 405 ? -0.107 -11.929 8.023 1.00 97.56 405 ARG A CA 1
ATOM 3032 C C . ARG A 1 405 ? -1.282 -12.637 8.695 1.00 97.56 405 ARG A C 1
ATOM 3034 O O . ARG A 1 405 ? -2.012 -13.353 8.021 1.00 97.56 405 ARG A O 1
ATOM 3041 N N . ARG A 1 406 ? -1.500 -12.426 10.000 1.00 96.12 406 ARG A N 1
ATOM 3042 C CA . ARG A 1 406 ? -2.652 -13.017 10.712 1.00 96.12 406 ARG A CA 1
ATOM 3043 C C . ARG A 1 406 ? -3.994 -12.508 10.192 1.00 96.12 406 ARG A C 1
ATOM 3045 O O . ARG A 1 406 ? -4.960 -13.257 10.221 1.00 96.12 406 ARG A O 1
ATOM 3052 N N . LEU A 1 407 ? -4.038 -11.264 9.723 1.00 96.06 407 LEU A N 1
ATOM 3053 C CA . LEU A 1 407 ? -5.232 -10.663 9.131 1.00 96.06 407 LEU A CA 1
ATOM 3054 C C . LEU A 1 407 ? -5.464 -11.070 7.667 1.00 96.06 407 LEU A C 1
ATOM 3056 O O . LEU A 1 407 ? -6.496 -10.725 7.109 1.00 96.06 407 LEU A O 1
ATOM 3060 N N . GLY A 1 408 ? -4.534 -11.800 7.042 1.00 95.56 408 GLY A N 1
ATOM 3061 C CA . GLY A 1 408 ? -4.667 -12.258 5.656 1.00 95.56 408 GLY A CA 1
ATOM 3062 C C . GLY A 1 408 ? -3.926 -11.409 4.623 1.00 95.56 408 GLY A C 1
ATOM 3063 O O . GLY A 1 408 ? -4.142 -11.594 3.428 1.00 95.56 408 GLY A O 1
ATOM 3064 N N . PHE A 1 409 ? -3.037 -10.504 5.046 1.00 98.31 409 PHE A N 1
ATOM 3065 C CA . PHE A 1 409 ? -2.111 -9.858 4.117 1.00 98.31 409 PHE A CA 1
ATOM 3066 C C . PHE A 1 409 ? -0.998 -10.810 3.685 1.00 98.31 409 PHE A C 1
ATOM 3068 O O . PHE A 1 409 ? -0.337 -11.456 4.504 1.00 98.31 409 PHE A O 1
ATOM 3075 N N . GLU A 1 410 ? -0.735 -10.806 2.387 1.00 96.81 410 GLU A N 1
ATOM 3076 C CA . GLU A 1 410 ? 0.350 -11.527 1.736 1.00 96.81 410 GLU A CA 1
ATOM 3077 C C . GLU A 1 410 ? 1.358 -10.521 1.166 1.00 96.81 410 GLU A C 1
ATOM 3079 O O . GLU A 1 410 ? 0.988 -9.427 0.730 1.00 96.81 410 GLU A O 1
ATOM 3084 N N . GLU A 1 411 ? 2.642 -10.883 1.165 1.00 97.44 411 GLU A N 1
ATOM 3085 C CA . GLU A 1 411 ? 3.658 -10.107 0.451 1.00 97.44 411 GLU A CA 1
ATOM 3086 C C . GLU A 1 411 ? 3.431 -10.266 -1.053 1.00 97.44 411 GLU A C 1
ATOM 3088 O O . GLU A 1 411 ? 3.456 -11.381 -1.569 1.00 97.44 411 GLU A O 1
ATOM 3093 N N . HIS A 1 412 ? 3.164 -9.153 -1.735 1.00 96.50 412 HIS A N 1
ATOM 3094 C CA . HIS A 1 412 ? 2.939 -9.137 -3.176 1.00 96.50 412 HIS A CA 1
ATOM 3095 C C . HIS A 1 412 ? 4.252 -8.987 -3.937 1.00 96.50 412 HIS A C 1
ATOM 3097 O O . HIS A 1 412 ? 4.490 -9.674 -4.924 1.00 96.50 412 HIS A O 1
ATOM 3103 N N . HIS A 1 413 ? 5.055 -8.015 -3.518 1.00 96.94 413 HIS A N 1
ATOM 3104 C CA . HIS A 1 413 ? 6.318 -7.647 -4.138 1.00 96.94 413 HIS A CA 1
ATOM 3105 C C . HIS A 1 413 ? 7.130 -6.804 -3.150 1.00 96.94 413 HIS A C 1
ATOM 3107 O O . HIS A 1 413 ? 6.614 -6.372 -2.106 1.00 96.94 413 HIS A O 1
ATOM 3113 N N . ARG A 1 414 ? 8.387 -6.533 -3.485 1.00 97.50 414 ARG A N 1
ATOM 3114 C CA . ARG A 1 414 ? 9.217 -5.571 -2.759 1.00 97.50 414 ARG A CA 1
ATOM 3115 C C . ARG A 1 414 ? 9.605 -4.432 -3.675 1.00 97.50 414 ARG A C 1
ATOM 3117 O O . ARG A 1 414 ? 9.623 -4.557 -4.893 1.00 97.50 414 ARG A O 1
ATOM 3124 N N . TYR A 1 415 ? 9.939 -3.300 -3.084 1.00 97.56 415 TYR A N 1
ATOM 3125 C CA . TYR A 1 415 ? 10.648 -2.260 -3.810 1.00 97.56 415 TYR A CA 1
ATOM 3126 C C . TYR A 1 415 ? 11.846 -1.796 -3.005 1.00 97.56 415 TYR A C 1
ATOM 3128 O O . TYR A 1 415 ? 11.850 -1.847 -1.773 1.00 97.56 415 TYR A O 1
ATOM 3136 N N . ARG A 1 416 ? 12.856 -1.312 -3.717 1.00 96.56 416 ARG A N 1
ATOM 3137 C CA . ARG A 1 416 ? 14.056 -0.723 -3.133 1.00 96.56 416 ARG A CA 1
ATOM 3138 C C . ARG A 1 416 ? 14.196 0.709 -3.579 1.00 96.56 416 ARG A C 1
ATOM 3140 O O . ARG A 1 416 ? 13.790 1.081 -4.684 1.00 96.56 416 ARG A O 1
ATOM 3147 N N . TYR A 1 417 ? 14.791 1.503 -2.706 1.00 96.81 417 TYR A N 1
ATOM 3148 C CA . TYR A 1 417 ? 15.349 2.769 -3.129 1.00 96.81 417 TYR A CA 1
ATOM 3149 C C . TYR A 1 417 ? 16.745 2.554 -3.709 1.00 96.81 417 TYR A C 1
ATOM 3151 O O . TYR A 1 417 ? 17.473 1.673 -3.271 1.00 96.81 417 TYR A O 1
ATOM 3159 N N . TRP A 1 418 ? 17.111 3.381 -4.673 1.00 95.38 418 TRP A N 1
ATOM 3160 C CA . TRP A 1 418 ? 18.424 3.451 -5.289 1.00 95.38 418 TRP A CA 1
ATOM 3161 C C . TRP A 1 418 ? 18.918 4.876 -5.105 1.00 95.38 418 TRP A C 1
ATOM 3163 O O . TRP A 1 418 ? 18.279 5.811 -5.601 1.00 95.38 418 TRP A O 1
ATOM 3173 N N . SER A 1 419 ? 19.996 5.051 -4.345 1.00 92.12 419 SER A N 1
ATOM 3174 C CA . SER A 1 419 ? 20.589 6.360 -4.080 1.00 92.12 419 SER A CA 1
ATOM 3175 C C . SER A 1 419 ? 21.882 6.530 -4.854 1.00 92.12 419 SER A C 1
ATOM 3177 O O . SER A 1 419 ? 22.599 5.576 -5.144 1.00 92.12 419 SER A O 1
ATOM 3179 N N . LEU A 1 420 ? 22.168 7.778 -5.198 1.00 83.25 420 LEU A N 1
ATOM 3180 C CA . LEU A 1 420 ? 23.512 8.197 -5.545 1.00 83.25 420 LEU A CA 1
ATOM 3181 C C . LEU A 1 420 ? 24.114 8.796 -4.271 1.00 83.25 420 LEU A C 1
ATOM 3183 O O . LEU A 1 420 ? 23.854 9.958 -3.961 1.00 83.25 420 LEU A O 1
ATOM 3187 N N . ASP A 1 421 ? 24.838 8.000 -3.488 1.00 69.75 421 ASP A N 1
ATOM 3188 C CA . ASP A 1 421 ? 25.578 8.547 -2.352 1.00 69.75 421 ASP A CA 1
ATOM 3189 C C . ASP A 1 421 ? 26.739 9.384 -2.911 1.00 69.75 421 ASP A C 1
ATOM 3191 O O . ASP A 1 421 ? 27.632 8.860 -3.572 1.00 69.75 421 ASP A O 1
ATOM 3195 N N . GLU A 1 422 ? 26.753 10.696 -2.658 1.00 53.28 422 GLU A N 1
ATOM 3196 C CA . GLU A 1 422 ? 27.887 11.555 -3.046 1.00 53.28 422 GLU A CA 1
ATOM 3197 C C . GLU A 1 422 ? 29.153 11.291 -2.204 1.00 53.28 422 GLU A C 1
ATOM 3199 O O . GLU A 1 422 ? 30.201 11.880 -2.455 1.00 53.28 422 GLU A O 1
ATOM 3204 N N . THR A 1 423 ? 29.115 10.364 -1.244 1.00 43.16 423 THR A N 1
ATOM 3205 C CA . THR A 1 423 ? 30.290 9.938 -0.476 1.00 43.16 423 THR A CA 1
ATOM 3206 C C . THR A 1 423 ? 30.922 8.678 -1.060 1.00 43.16 423 THR A C 1
ATOM 3208 O O . THR A 1 423 ? 30.943 7.626 -0.424 1.00 43.16 423 THR A O 1
ATOM 3211 N N . ALA A 1 424 ? 31.506 8.789 -2.252 1.00 30.66 424 ALA A N 1
ATOM 3212 C CA . ALA A 1 424 ? 32.697 8.002 -2.545 1.00 30.66 424 ALA A CA 1
ATOM 3213 C C . ALA A 1 424 ? 33.884 8.742 -1.902 1.00 30.66 424 ALA A C 1
ATOM 3215 O O . ALA A 1 424 ? 34.177 9.865 -2.317 1.00 30.66 424 ALA A O 1
ATOM 3216 N N . PRO A 1 425 ? 34.568 8.189 -0.883 1.00 33.56 425 PRO A N 1
ATOM 3217 C CA . PRO A 1 4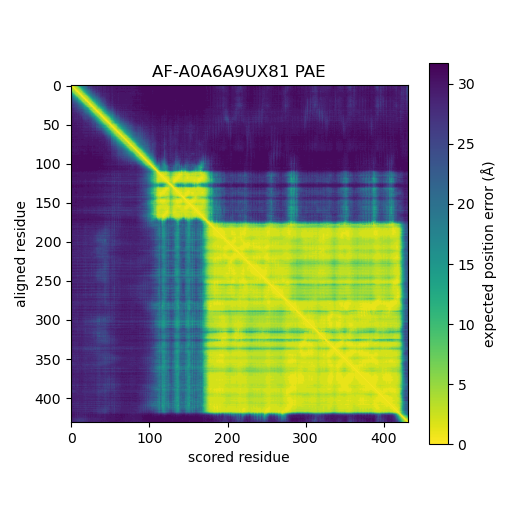25 ? 35.797 8.794 -0.409 1.00 33.56 425 PRO A CA 1
ATOM 3218 C C . PRO A 1 425 ? 36.819 8.659 -1.537 1.00 33.56 425 PRO A C 1
ATOM 3220 O O . PRO A 1 425 ? 37.307 7.567 -1.826 1.00 33.56 425 PRO A O 1
ATOM 3223 N N . THR A 1 426 ? 37.147 9.767 -2.198 1.00 34.50 426 THR A N 1
ATOM 3224 C CA . THR A 1 426 ? 38.397 9.865 -2.946 1.00 34.50 426 THR A CA 1
ATOM 3225 C C . THR A 1 426 ? 39.517 9.625 -1.947 1.00 34.50 426 THR A C 1
ATOM 3227 O O . THR A 1 426 ? 39.831 10.495 -1.132 1.00 34.50 426 THR A O 1
ATOM 3230 N N . GLY A 1 427 ? 40.057 8.408 -1.969 1.00 39.59 427 GLY A N 1
ATOM 3231 C CA . GLY A 1 427 ? 41.245 8.042 -1.226 1.00 39.59 427 GLY A CA 1
ATOM 3232 C C . GLY A 1 427 ? 42.359 9.033 -1.538 1.00 39.59 427 GLY A C 1
ATOM 3233 O O . GLY A 1 427 ? 42.802 9.158 -2.675 1.00 39.59 427 GLY A O 1
ATOM 3234 N N . GLY A 1 428 ? 42.790 9.743 -0.507 1.00 29.11 428 GLY A N 1
ATOM 3235 C CA . GLY A 1 428 ? 44.025 10.504 -0.487 1.00 29.11 428 GLY A CA 1
ATOM 3236 C C . GLY A 1 428 ? 44.648 10.300 0.890 1.00 29.11 428 GLY A C 1
ATOM 3237 O O . GLY A 1 428 ? 43.932 10.447 1.884 1.00 29.11 428 GLY A O 1
ATOM 3238 N N . PRO A 1 429 ? 45.932 9.920 0.984 1.00 36.38 429 PRO A N 1
ATOM 3239 C CA . PRO A 1 429 ? 46.556 9.674 2.269 1.00 36.38 429 PRO A CA 1
ATOM 3240 C C . PRO A 1 429 ? 46.780 11.014 2.970 1.00 36.38 429 PRO A C 1
ATOM 3242 O O . PRO A 1 429 ? 47.297 11.958 2.373 1.00 36.38 429 PRO A O 1
ATOM 3245 N N . ARG A 1 430 ? 46.397 11.095 4.241 1.00 36.25 430 ARG A N 1
ATOM 3246 C CA . ARG A 1 430 ? 46.895 12.089 5.199 1.00 36.25 430 ARG A CA 1
ATOM 3247 C C . ARG A 1 430 ? 47.066 11.319 6.515 1.00 36.25 430 ARG A C 1
ATOM 3249 O O . ARG A 1 430 ? 46.086 10.749 6.983 1.00 36.25 430 ARG A O 1
ATOM 3256 N N . GLY A 1 431 ? 48.267 11.085 7.042 1.00 33.59 431 GLY A N 1
ATOM 3257 C CA . GLY A 1 431 ? 49.448 11.949 7.030 1.00 33.59 431 GLY A CA 1
ATOM 3258 C C . GLY A 1 431 ? 49.393 12.796 8.281 1.00 33.59 431 GLY A C 1
ATOM 3259 O O . GLY A 1 431 ? 48.545 13.715 8.270 1.00 33.59 431 GLY A O 1
#

Organism: NCBI:txid2656650

Radius of gyration: 35.96 Å; Cα contacts (8 Å, |Δi|>4): 636; chains: 1; bounding box: 93×94×116 Å

Nearest PDB structures (foldseek):
  6wqb-assembly1_A  TM=6.693E-01  e=7.200E-12  Legionella hackeliae
  6wqc-assembly1_A  TM=6.673E-01  e=1.215E-11  Legionella hackeliae
  7wx7-assembly1_A  TM=6.530E-01  e=2.585E-11  Legionella pneumophila
  7wx6-assembly1_A  TM=6.200E-01  e=7.354E-11  Legionella pneumophila
  7wx5-assembly1_A  TM=6.473E-01  e=9.833E-11  Legionella pneumophila

InterPro domains:
  IPR000182 GNAT domain [PS51186] (282-431)
  IPR016181 Acyl-CoA N-acyltransferase [SSF55729] (290-419)
  IPR050832 Bacterial Acetyltransferase [PTHR43877] (320-422)
  IPR056934 Histone acetyltransferase Rv0428c-like, SH3 domain [PF24551] (113-167)
  IPR056935 Histone acetyltransferase Rv0428c-like, C-terminal [PF24553] (186-418)

Mean predicted aligned error: 17.98 Å

pLDDT: mean 75.81, std 28.19, range [24.5, 98.69]

Secondary structure (DSSP, 8-state):
---------------------------------PPP-PPPP----PPPP-PPPPPPPPP-PPPP-------------------------PPPPPP--------------SPPPPTT-EEEEEEE--SSS-SEEEEEEEEEEE-SSEEEEEETTEEEEEEGGGEEEEEE-PPP-----GGGTS-HHHHHHHHHHHS--SEEEEETTEEEEESTTS-STTSSEEE-S--SS-HHHHHHHHHHHHHTTTS--EEEEESSTTHHHHHHHHHHTT-EEEEEEEEEEEEHHHHTTT-----EEESS--HHHHHHHHTTS---SHHHHHHHHTTT-EEEEEEETTEEEEEEEEEEETTEEEEEEEEE-GGGTTSSHHHHHHHHHHHHHHHTT--EEEEEE-TT-HHHHHHHHHTT-EEEEEEEEEE--S---------

Sequence (431 aa):
MGDGQAGRCRGPAGGGQRLHAGRAGPDPAVRGRPLALAGHRRVRLRRHPRGRPPVLPGRRPVHRGGHAGRAGEAGRLPCGCGGGGLRAVRPRRPHRHLRRHPGGCGRLSGDLPAVGERVSLRYRITGPGPGLTDAVGDVLAVDGSGLLVRTRRGEVRVERSAVVAWRRVPPPPGVPALHRRADAEELSRLAARGWPAVEEEALGDWRLRWADGWTRRANSVLATGGPGRSLAGALHQVRRWYRDRGRPALLQLSDGALAPVLEPELVAQGFTPAEETCFLTATAADVARDAPGLTRWSDHLEPEWLAAFARQRPVDTPAAATVLAGSGARFARIEQDGRIVAVGRLTTEPPWAGLTGLWVEPASRGRGLGTALTADLAVRAVELGCAALHLQVLPDNTPALALYRRLGFEEHHRYRYWSLDETAPTGGPRG

Foldseek 3Di:
DDDDDDDDDDDDDDDDDDDDDDDDDDDDDDDDDDDDDDDDDDDDDDDDDDDDDDDDDDDDDDDDDDDDDDDDDDDDDDDDDDDDDDDDDDDDDDDDPPDDDPQDQPDDDLDDDDQQFFKWWKFADDDPDDRIDIATAGWHDQDPQGTWGQGPVGIDTGGSVGTDGMGGDPDDPDPPAPFLPDFPLRVLVVVCQLQDAPDWDQQDSKIQAHLLPQDPSRHAIEDRDDSVDDPVVSVVVQQVVVVVSVHFHKHKFWPGPCCVPVVVVLVVVQWDWDFKKFKKKFFLVLLLPPQPQQKDKDQADDPLLVVVLCVVPNPPDPSSRCSQNGQSKMKIFGDDPNHTQWIWIWHDDPLEIEIDSTDGHPVCPPVCPSSNVRSNSSVVSVVVNHRMYIYMGGPPPVVVVVSCVVSGMDGNTMMTMITNPPPPPPDDDDD

Solvent-accessible surface area (backbone atoms only — not comparable to full-atom values): 26787 Å² total; per-residue (Å²): 140,78,88,79,85,89,82,88,89,82,85,86,89,88,84,84,85,89,85,83,89,83,89,81,86,86,87,83,91,83,84,88,83,87,84,81,86,78,82,81,83,83,79,81,81,80,84,78,82,90,75,80,83,84,85,81,84,78,90,78,89,81,79,92,81,88,81,90,85,85,90,89,86,89,84,82,87,84,91,85,86,81,86,89,81,84,84,80,80,80,78,80,79,77,80,79,79,74,76,79,71,90,70,79,80,64,65,96,56,100,70,76,81,56,69,74,41,39,30,42,36,31,28,55,52,90,66,98,66,77,54,58,50,77,50,56,28,35,25,72,40,70,57,97,65,23,38,33,30,43,31,96,91,46,75,45,78,43,47,53,89,35,56,74,49,57,44,81,45,78,78,73,85,67,82,74,57,73,58,79,69,62,52,60,48,58,54,51,54,53,51,40,54,53,39,35,44,78,43,76,47,79,39,57,50,22,36,40,31,35,16,89,75,51,50,65,81,16,37,20,29,41,58,52,61,59,47,76,59,58,66,70,62,46,52,52,52,47,42,50,61,27,46,80,68,78,38,68,38,36,35,38,38,44,74,44,90,58,32,86,67,46,52,65,53,38,46,77,72,60,34,41,84,53,68,57,34,38,32,30,29,22,52,13,70,64,30,24,54,89,42,73,71,71,62,48,78,38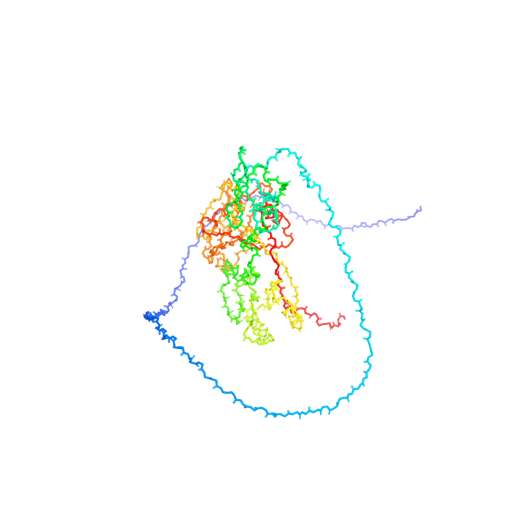,78,56,83,47,70,69,59,50,58,54,52,33,76,81,49,80,70,86,48,74,42,41,57,51,31,62,50,32,59,78,26,32,35,37,35,30,72,56,97,94,35,77,43,32,37,34,32,41,19,71,58,70,52,33,24,41,53,41,74,72,47,62,41,78,94,58,58,95,69,55,55,70,58,41,52,53,10,37,54,21,41,55,29,42,78,65,57,12,56,20,34,37,37,74,44,52,78,83,46,54,72,59,54,55,51,40,46,76,44,54,37,40,82,73,51,43,33,32,32,32,32,44,70,88,78,68,79,79,88,71,95,76,134